Protein AF-A0A7J7R3K6-F1 (afdb_monomer)

Organism: Myotis myotis (NCBI:txid51298)

Secondary structure (DSSP, 8-state):
------EE---GGGHHHHHTS-GGGGGSHHHHHHHHHHHHHTT-EE-TT--------------------------------------PPPP--HHHHHHHHHHSSPPPPHHHHHHHHHHHHHHHHHHHHHHHHTSHHHHHHHHHHHHHHHHHHHHHHHHHHHHHHTTS--------------PPPTTHHHHHHHHHHHHHHHHHHHHHHHHHHHHSTTHHHHHHHHHHHHHHHHTSPTTTT--GGGS-HHHHHHHHHHHHHHHHHHTT-TTS-SS---S-PPPHHHHHHHHHHHHHHHHHH--HHHHHHHHHHHHHHHHHHT--BTTB---TTSEE--HHHHHHHHH---SS-------------S---HHHHHHHH----S-TTPPEEHHHHHHHHHHHHHHHHGGGSPP----SS--TTPPPP-EE-SS---TTTTT--S-EE-HHHHTT-EEEEEE-SSEEEEEETTS-EEEEETT-SS--PEE-GGGTTS-EEEEE--TT-SEEEEEETTS-EEEEE--GGGTT-SSS---EEEEEE-GGG----GGG-EEEEEE-SSEEEEEETT--EEEEE--GGGTT-SSS---EEEEEE-GGGTTS-EEEEEE-SSS-EEEEEETTS-EEEEE--GGGTTSSSSS--EEEEEE-GGGTTS-EEEEEEETTEEEEEETTS-EEEEE--GGGTT-SSS---EEEEEE-GGGTTS---SS---SPPP-

Mean predicted aligned error: 21.81 Å

Structure (mmCIF, N/CA/C/O backbone):
data_AF-A0A7J7R3K6-F1
#
_entry.id   AF-A0A7J7R3K6-F1
#
loop_
_atom_site.group_PDB
_atom_site.id
_atom_site.type_symbol
_atom_site.label_atom_id
_atom_site.label_alt_id
_atom_site.label_comp_id
_atom_site.label_asym_id
_atom_site.label_entity_id
_atom_site.label_seq_id
_atom_site.pdbx_PDB_ins_code
_atom_site.Cartn_x
_atom_site.Cartn_y
_atom_site.Cartn_z
_atom_site.occupancy
_atom_site.B_iso_or_equiv
_atom_site.auth_seq_id
_atom_site.auth_comp_id
_atom_site.auth_asym_id
_atom_site.auth_atom_id
_atom_site.pdbx_PDB_model_num
ATOM 1 N N . MET A 1 1 ? -1.647 29.837 -35.693 1.00 25.77 1 MET A N 1
ATOM 2 C CA . MET A 1 1 ? -0.460 29.014 -35.988 1.00 25.77 1 MET A CA 1
ATOM 3 C C . MET A 1 1 ? -0.602 27.717 -35.209 1.00 25.77 1 MET A C 1
ATOM 5 O O . MET A 1 1 ? -0.622 27.795 -33.982 1.00 25.77 1 MET A O 1
ATOM 9 N N . PRO A 1 2 ? -0.840 26.570 -35.866 1.00 34.66 2 PRO A N 1
ATOM 10 C CA . PRO A 1 2 ? -0.888 25.286 -35.175 1.00 34.66 2 PRO A CA 1
ATOM 11 C C . PRO A 1 2 ? 0.468 25.042 -34.501 1.00 34.66 2 PRO A C 1
ATOM 13 O O . PRO A 1 2 ? 1.514 25.345 -35.068 1.00 34.66 2 PRO A O 1
ATOM 16 N N . SER A 1 3 ? 0.455 24.587 -33.248 1.00 42.62 3 SER A N 1
ATOM 17 C CA . SER A 1 3 ? 1.677 24.307 -32.496 1.00 42.62 3 SER A CA 1
ATOM 18 C C . SER A 1 3 ? 2.341 23.061 -33.076 1.00 42.62 3 SER A C 1
ATOM 20 O O . SER A 1 3 ? 1.982 21.943 -32.700 1.00 42.62 3 SER A O 1
ATOM 22 N N . GLU A 1 4 ? 3.273 23.237 -34.005 1.00 54.09 4 GLU A N 1
ATOM 23 C CA . GLU A 1 4 ? 4.045 22.122 -34.541 1.00 54.09 4 GLU A CA 1
ATOM 24 C C . GLU A 1 4 ? 4.759 21.390 -33.398 1.00 54.09 4 GLU A C 1
ATOM 26 O O . GLU A 1 4 ? 5.421 21.979 -32.534 1.00 54.09 4 GLU A O 1
ATOM 31 N N . SER A 1 5 ? 4.556 20.077 -33.341 1.00 63.03 5 SER A N 1
ATOM 32 C CA . SER A 1 5 ? 5.165 19.215 -32.340 1.00 63.03 5 SER A CA 1
ATOM 33 C C . SER A 1 5 ? 6.645 19.038 -32.659 1.00 63.03 5 SER A C 1
ATOM 35 O O . SER A 1 5 ? 6.984 18.253 -33.532 1.00 63.03 5 SER A O 1
ATOM 37 N N . PHE A 1 6 ? 7.529 19.733 -31.952 1.00 77.50 6 PHE A N 1
ATOM 38 C CA . PHE A 1 6 ? 8.972 19.537 -32.098 1.00 77.50 6 PHE A CA 1
ATOM 39 C C . PHE A 1 6 ? 9.504 18.372 -31.244 1.00 77.50 6 PHE A C 1
ATOM 41 O O . PHE A 1 6 ? 8.927 18.039 -30.201 1.00 77.50 6 PHE A O 1
ATOM 48 N N . CYS A 1 7 ? 10.645 17.808 -31.647 1.00 77.81 7 CYS A N 1
ATOM 49 C CA . CYS A 1 7 ? 11.384 16.765 -30.930 1.00 77.81 7 CYS A CA 1
ATOM 50 C C . CYS A 1 7 ? 12.826 17.198 -30.619 1.00 77.81 7 CYS A C 1
ATOM 52 O O . CYS A 1 7 ? 13.454 17.899 -31.411 1.00 77.81 7 CYS A O 1
ATOM 54 N N . LEU A 1 8 ? 13.352 16.752 -29.472 1.00 87.62 8 LEU A N 1
ATOM 55 C CA . LEU A 1 8 ? 14.733 16.995 -29.046 1.00 87.62 8 LEU A CA 1
ATOM 56 C C . LEU A 1 8 ? 15.676 15.914 -29.600 1.00 87.62 8 LEU A C 1
ATOM 58 O O . LEU A 1 8 ? 15.546 14.740 -29.261 1.00 87.62 8 LEU A O 1
ATOM 62 N N . ALA A 1 9 ? 16.671 16.317 -30.385 1.00 87.44 9 ALA A N 1
ATOM 63 C CA . ALA A 1 9 ? 17.737 15.467 -30.910 1.00 87.44 9 ALA A CA 1
ATOM 64 C C . ALA A 1 9 ? 19.090 15.851 -30.285 1.00 87.44 9 ALA A C 1
ATOM 66 O O . ALA A 1 9 ? 19.889 16.576 -30.872 1.00 87.44 9 ALA A O 1
ATOM 67 N N . ALA A 1 10 ? 19.351 15.377 -29.062 1.00 87.62 10 ALA A N 1
ATOM 68 C CA . ALA A 1 10 ? 20.536 15.762 -28.288 1.00 87.62 10 ALA A CA 1
ATOM 69 C C . ALA A 1 10 ? 21.852 15.190 -28.859 1.00 87.62 10 ALA A C 1
ATOM 71 O O . ALA A 1 10 ? 22.144 13.991 -28.733 1.00 87.62 10 ALA A O 1
ATOM 72 N N . GLN A 1 11 ? 22.707 16.061 -29.396 1.00 88.00 11 GLN A N 1
ATOM 73 C CA . GLN A 1 11 ? 23.965 15.705 -30.053 1.00 88.00 11 GLN A CA 1
ATOM 74 C C . GLN A 1 11 ? 25.128 15.652 -29.053 1.00 88.00 11 GLN A C 1
ATOM 76 O O . GLN A 1 11 ? 25.460 16.644 -28.404 1.00 88.00 11 GLN A O 1
ATOM 81 N N . ALA A 1 12 ? 25.823 14.513 -28.973 1.00 85.62 12 ALA A N 1
ATOM 82 C CA . ALA A 1 12 ? 26.897 14.309 -27.991 1.00 85.62 12 ALA A CA 1
ATOM 83 C C . ALA A 1 12 ? 28.061 15.318 -28.111 1.00 85.62 12 ALA A C 1
ATOM 85 O O . ALA A 1 12 ? 28.672 15.693 -27.111 1.00 85.62 12 ALA A O 1
ATOM 86 N N . ARG A 1 13 ? 28.337 15.828 -29.323 1.00 87.94 13 ARG A N 1
ATOM 87 C CA . ARG A 1 13 ? 29.387 16.838 -29.568 1.00 87.94 13 ARG A CA 1
ATOM 88 C C . ARG A 1 13 ? 29.152 18.160 -28.819 1.00 87.94 13 ARG A C 1
ATOM 90 O O . ARG A 1 13 ? 30.105 18.887 -28.559 1.00 87.94 13 ARG A O 1
ATOM 97 N N . LEU A 1 14 ? 27.900 18.460 -28.462 1.00 89.94 14 LEU A N 1
ATOM 98 C CA . LEU A 1 14 ? 27.497 19.699 -27.791 1.00 89.94 14 LEU A CA 1
ATOM 99 C C . LEU A 1 14 ? 27.363 19.540 -26.270 1.00 89.94 14 LEU A C 1
ATOM 101 O O . LEU A 1 14 ? 27.122 20.521 -25.574 1.00 89.94 14 LEU A O 1
ATOM 105 N N . ASP A 1 15 ? 27.574 18.344 -25.715 1.00 88.88 15 ASP A N 1
ATOM 106 C CA . ASP A 1 15 ? 27.376 18.093 -24.279 1.00 88.88 15 ASP A CA 1
ATOM 107 C C . ASP A 1 15 ? 28.288 18.968 -23.401 1.00 88.88 15 ASP A C 1
ATOM 109 O O . ASP A 1 15 ? 27.864 19.492 -22.373 1.00 88.88 15 ASP A O 1
ATOM 113 N N . SER A 1 16 ? 29.523 19.224 -23.845 1.00 87.62 16 SER A N 1
ATOM 114 C CA . SER A 1 16 ? 30.448 20.119 -23.134 1.00 87.62 16 SER A CA 1
ATOM 115 C C . SER A 1 16 ? 30.031 21.597 -23.167 1.00 87.62 16 SER A C 1
ATOM 117 O O . SER A 1 16 ? 30.351 22.334 -22.234 1.00 87.62 16 SER A O 1
ATOM 119 N N . LYS A 1 17 ? 29.311 22.029 -24.214 1.00 91.19 17 LYS A N 1
ATOM 120 C CA . LYS A 1 17 ? 28.720 23.374 -24.327 1.00 91.19 17 LYS A CA 1
ATOM 121 C C . LYS A 1 17 ? 27.589 23.513 -23.307 1.00 91.19 17 LYS A C 1
ATOM 123 O O . LYS A 1 17 ? 27.595 24.448 -22.510 1.00 91.19 17 LYS A O 1
ATOM 128 N N . TRP A 1 18 ? 26.693 22.527 -23.256 1.00 91.38 18 TRP A N 1
ATOM 129 C CA . TRP A 1 18 ? 25.557 22.501 -22.331 1.00 91.38 18 TRP A CA 1
ATOM 130 C C . TRP A 1 18 ? 25.970 22.428 -20.860 1.00 91.38 18 TRP A C 1
ATOM 132 O O . TRP A 1 18 ? 25.414 23.149 -20.041 1.00 91.38 18 TRP A O 1
ATOM 142 N N . LEU A 1 19 ? 27.000 21.652 -20.512 1.00 88.44 19 LEU A N 1
ATOM 143 C CA . LEU A 1 19 ? 27.486 21.567 -19.126 1.00 88.44 19 LEU A CA 1
ATOM 144 C C . LEU A 1 19 ? 28.148 22.852 -18.611 1.00 88.44 19 LEU A C 1
ATOM 146 O O . LEU A 1 19 ? 28.207 23.063 -17.404 1.00 88.44 19 LEU A O 1
ATOM 150 N N . LYS A 1 20 ? 28.634 23.709 -19.515 1.00 90.06 20 LYS A N 1
ATOM 151 C CA . LYS A 1 20 ? 29.186 25.037 -19.191 1.00 90.06 20 LYS A CA 1
ATOM 152 C C . LYS A 1 20 ? 28.138 26.148 -19.238 1.00 90.06 20 LYS A C 1
ATOM 154 O O . LYS A 1 20 ? 28.450 27.288 -18.909 1.00 90.06 20 LYS A O 1
ATOM 159 N N . THR A 1 21 ? 26.933 25.832 -19.696 1.00 88.75 21 THR A N 1
ATOM 160 C CA . THR A 1 21 ? 25.850 26.798 -19.836 1.00 88.75 21 THR A CA 1
ATOM 161 C C . THR A 1 21 ? 25.219 27.052 -18.472 1.00 88.75 21 THR A C 1
ATOM 163 O O . THR A 1 21 ? 24.919 26.110 -17.739 1.00 88.75 21 THR A O 1
ATOM 166 N N . ASP A 1 22 ? 25.001 28.322 -18.130 1.00 88.75 22 ASP A N 1
ATOM 167 C CA . ASP A 1 22 ? 24.264 28.677 -16.920 1.00 88.75 22 ASP A CA 1
ATOM 168 C C . ASP A 1 22 ? 22.771 28.384 -17.108 1.00 88.75 22 ASP A C 1
ATOM 170 O O . ASP A 1 22 ? 22.047 29.098 -17.806 1.00 88.75 22 ASP A O 1
ATOM 174 N N . ILE A 1 23 ? 22.304 27.310 -16.473 1.00 89.50 23 ILE A N 1
ATOM 175 C CA . ILE A 1 23 ? 20.921 26.854 -16.594 1.00 89.50 23 ILE A CA 1
ATOM 176 C C . ILE A 1 23 ? 19.918 27.756 -15.872 1.00 89.50 23 ILE A C 1
ATOM 178 O O . ILE A 1 23 ? 18.722 27.688 -16.158 1.00 89.50 23 ILE A O 1
ATOM 182 N N . GLN A 1 24 ? 20.380 28.644 -14.983 1.00 88.25 24 GLN A N 1
ATOM 183 C CA . GLN A 1 24 ? 19.507 29.624 -14.333 1.00 88.25 24 GLN A CA 1
ATOM 184 C C . GLN A 1 24 ? 18.890 30.594 -15.350 1.00 88.25 24 GLN A C 1
ATOM 186 O O . GLN A 1 24 ? 17.776 31.083 -15.147 1.00 88.25 24 GLN A O 1
ATOM 191 N N . LEU A 1 25 ? 19.545 30.787 -16.502 1.00 88.44 25 LEU A N 1
ATOM 192 C CA . LEU A 1 25 ? 19.019 31.575 -17.616 1.00 88.44 25 LEU A CA 1
ATOM 193 C C . LEU A 1 25 ? 17.702 31.014 -18.177 1.00 88.44 25 LEU A C 1
ATOM 195 O O . LEU A 1 25 ? 16.892 31.785 -18.680 1.00 88.44 25 LEU A O 1
ATOM 199 N N . ALA A 1 26 ? 17.410 29.716 -18.029 1.00 88.38 26 ALA A N 1
ATOM 200 C CA . ALA A 1 26 ? 16.132 29.146 -18.471 1.00 88.38 26 ALA A CA 1
ATOM 201 C C . ALA A 1 26 ? 14.920 29.724 -17.706 1.00 88.38 26 ALA A C 1
ATOM 203 O O . ALA A 1 26 ? 13.785 29.702 -18.195 1.00 88.38 26 ALA A O 1
ATOM 204 N N . PHE A 1 27 ? 15.134 30.265 -16.503 1.00 88.62 27 PHE A N 1
ATOM 205 C CA . PHE A 1 27 ? 14.069 30.825 -15.670 1.00 88.62 27 PHE A CA 1
ATOM 206 C C . PHE A 1 27 ? 13.813 32.314 -15.930 1.00 88.62 27 PHE A C 1
ATOM 208 O O . PHE A 1 27 ? 12.756 32.817 -15.540 1.00 88.62 27 PHE A O 1
ATOM 215 N N . THR A 1 28 ? 14.697 33.000 -16.660 1.00 90.06 28 THR A N 1
ATOM 216 C CA . THR A 1 28 ? 14.488 34.385 -17.105 1.00 90.06 28 THR A CA 1
ATOM 217 C C . THR A 1 28 ? 13.857 34.419 -18.500 1.00 90.06 28 THR A C 1
ATOM 219 O O . THR A 1 28 ? 13.954 33.462 -19.265 1.00 90.06 28 THR A O 1
ATOM 222 N N . GLY A 1 29 ? 13.140 35.500 -18.829 1.00 79.00 29 GLY A N 1
ATOM 223 C CA . GLY A 1 29 ? 12.487 35.640 -20.138 1.00 79.00 29 GLY A CA 1
ATOM 224 C C . GLY A 1 29 ? 13.493 35.671 -21.291 1.00 79.00 29 GLY A C 1
ATOM 225 O O . GLY A 1 29 ? 13.379 34.883 -22.226 1.00 79.00 29 GLY A O 1
ATOM 226 N N . ASP A 1 30 ? 14.508 36.529 -21.181 1.00 84.38 30 ASP A N 1
ATOM 227 C CA . ASP A 1 30 ? 15.527 36.715 -22.222 1.00 84.38 30 ASP A CA 1
ATOM 228 C C . ASP A 1 30 ? 16.500 35.532 -22.301 1.00 84.38 30 ASP A C 1
ATOM 230 O O . ASP A 1 30 ? 16.892 35.113 -23.392 1.00 84.38 30 ASP A O 1
ATOM 234 N N . GLY A 1 31 ? 16.838 34.938 -21.151 1.00 86.88 31 GLY A N 1
ATOM 235 C CA . GLY A 1 31 ? 17.700 33.761 -21.084 1.00 86.88 31 GLY A CA 1
ATOM 236 C C . GLY A 1 31 ? 17.049 32.519 -21.695 1.00 86.88 31 GLY A C 1
ATOM 237 O O . GLY A 1 31 ? 17.704 31.796 -22.444 1.00 86.88 31 GLY A O 1
ATOM 238 N N . LEU A 1 32 ? 15.745 32.311 -21.471 1.00 88.81 32 LEU A N 1
ATOM 239 C CA . LEU A 1 32 ? 14.984 31.224 -22.091 1.00 88.81 32 LEU A CA 1
ATOM 240 C C . LEU A 1 32 ? 15.000 31.327 -23.621 1.00 88.81 32 LEU A C 1
ATOM 242 O O . LEU A 1 32 ? 15.278 30.339 -24.299 1.00 88.81 32 LEU A O 1
ATOM 246 N N . CYS A 1 33 ? 14.740 32.520 -24.161 1.00 87.25 33 CYS A N 1
ATOM 247 C CA . CYS A 1 33 ? 14.778 32.768 -25.601 1.00 87.25 33 CYS A CA 1
ATOM 248 C C . CYS A 1 33 ? 16.182 32.542 -26.182 1.00 87.25 33 CYS A C 1
ATOM 250 O O . CYS A 1 33 ? 16.313 31.929 -27.240 1.00 87.25 33 CYS A O 1
ATOM 252 N N . GLY A 1 34 ? 17.231 32.994 -25.486 1.00 89.12 34 GLY A N 1
ATOM 253 C CA . GLY A 1 34 ? 18.619 32.791 -25.904 1.00 89.12 34 GLY A CA 1
ATOM 254 C C . GLY A 1 34 ? 19.001 31.312 -25.989 1.00 89.12 34 GLY A C 1
ATOM 255 O O . GLY A 1 34 ? 19.493 30.861 -27.021 1.00 89.12 34 GLY A O 1
ATOM 256 N N . LEU A 1 35 ? 18.708 30.540 -24.940 1.00 91.75 35 LEU A N 1
ATOM 257 C CA . LEU A 1 35 ? 18.985 29.101 -24.894 1.00 91.75 35 LEU A CA 1
ATOM 258 C C . LEU A 1 35 ? 18.176 28.318 -25.932 1.00 91.75 35 LEU A C 1
ATOM 260 O O . LEU A 1 35 ? 18.709 27.421 -26.582 1.00 91.75 35 LEU A O 1
ATOM 264 N N . TRP A 1 36 ? 16.906 28.679 -26.117 1.00 91.31 36 TRP A N 1
ATOM 265 C CA . TRP A 1 36 ? 16.044 28.057 -27.118 1.00 91.31 36 TRP A CA 1
ATOM 266 C C . TRP A 1 36 ? 16.557 28.295 -28.543 1.00 91.31 36 TRP A C 1
ATOM 268 O O . TRP A 1 36 ? 16.657 27.360 -29.334 1.00 91.31 36 TRP A O 1
ATOM 278 N N . ASN A 1 37 ? 16.946 29.531 -28.863 1.00 90.00 37 ASN A N 1
ATOM 279 C CA . ASN A 1 37 ? 17.492 29.873 -30.175 1.00 90.00 37 ASN A CA 1
ATOM 280 C C . ASN A 1 37 ? 18.828 29.173 -30.449 1.00 90.00 37 ASN A C 1
ATOM 282 O O . ASN A 1 37 ? 19.075 28.760 -31.580 1.00 90.00 37 ASN A O 1
ATOM 286 N N . GLU A 1 38 ? 19.669 28.991 -29.428 1.00 89.06 38 GLU A N 1
ATOM 287 C CA . GLU A 1 38 ? 20.899 28.204 -29.547 1.00 89.06 38 GLU A CA 1
ATOM 288 C C . GLU A 1 38 ? 20.603 26.723 -29.831 1.00 89.06 38 GLU A C 1
ATOM 290 O O . GLU A 1 38 ? 21.230 26.158 -30.721 1.00 89.06 38 GLU A O 1
ATOM 295 N N . MET A 1 39 ? 19.599 26.115 -29.181 1.00 89.38 39 MET A N 1
ATOM 296 C CA . MET A 1 39 ? 19.169 24.738 -29.492 1.00 89.38 39 MET A CA 1
ATOM 297 C C . MET A 1 39 ? 18.677 24.583 -30.933 1.00 89.38 39 MET A C 1
ATOM 299 O O . MET A 1 39 ? 18.981 23.588 -31.593 1.00 89.38 39 MET A O 1
ATOM 303 N N . VAL A 1 40 ? 17.917 25.564 -31.426 1.00 86.94 40 VAL A N 1
ATOM 304 C CA . VAL A 1 40 ? 17.438 25.585 -32.815 1.00 86.94 40 VAL A CA 1
ATOM 305 C C . VAL A 1 40 ? 18.616 25.739 -33.782 1.00 86.94 40 VAL A C 1
ATOM 307 O O . VAL A 1 40 ? 18.722 24.982 -34.742 1.00 86.94 40 VAL A O 1
ATOM 310 N N . LYS A 1 41 ? 19.544 26.662 -33.504 1.00 87.75 41 LYS A N 1
ATOM 311 C CA . LYS A 1 41 ? 20.749 26.903 -34.315 1.00 87.75 41 LYS A CA 1
ATOM 312 C C . LYS A 1 41 ? 21.689 25.698 -34.358 1.00 87.75 41 LYS A C 1
ATOM 314 O O . LYS A 1 41 ? 22.307 25.433 -35.385 1.00 87.75 41 LYS A O 1
ATOM 319 N N . ASP A 1 42 ? 21.782 24.965 -33.256 1.00 88.44 42 ASP A N 1
ATOM 320 C CA . ASP A 1 42 ? 22.586 23.751 -33.131 1.00 88.44 42 ASP A CA 1
ATOM 321 C C . ASP A 1 42 ? 21.941 22.526 -33.822 1.00 88.44 42 ASP A C 1
ATOM 323 O O . ASP A 1 42 ? 22.572 21.467 -33.933 1.00 88.44 42 ASP A O 1
ATOM 327 N N . GLY A 1 43 ? 20.700 22.665 -34.309 1.00 86.25 43 GLY A N 1
ATOM 328 C CA . GLY A 1 43 ? 19.937 21.593 -34.947 1.00 86.25 43 GLY A CA 1
ATOM 329 C C . GLY A 1 43 ? 19.488 20.510 -33.963 1.00 86.25 43 GLY A C 1
ATOM 330 O O . GLY A 1 43 ? 19.347 19.352 -34.348 1.00 86.25 43 GLY A O 1
ATOM 331 N N . GLU A 1 44 ? 19.322 20.850 -32.681 1.00 87.88 44 GLU A N 1
ATOM 332 C CA . GLU A 1 44 ? 18.848 19.915 -31.650 1.00 87.88 44 GLU A CA 1
ATOM 333 C C . GLU A 1 44 ? 17.316 19.937 -31.498 1.00 87.88 44 GLU A C 1
ATOM 335 O O . GLU A 1 44 ? 16.768 19.088 -30.801 1.00 87.88 44 GLU A O 1
ATOM 340 N N . ILE A 1 45 ? 16.615 20.859 -32.169 1.00 89.19 45 ILE A N 1
ATOM 341 C CA . ILE A 1 45 ? 15.148 20.904 -32.259 1.00 89.19 45 ILE A CA 1
ATOM 342 C C . ILE A 1 45 ? 14.722 20.541 -33.685 1.00 89.19 45 ILE A C 1
ATOM 344 O O . ILE A 1 45 ? 15.051 21.257 -34.628 1.00 89.19 45 ILE A O 1
ATOM 348 N N . LEU A 1 46 ? 13.976 19.446 -33.833 1.00 79.75 46 LEU A N 1
ATOM 349 C CA . LEU A 1 46 ? 13.451 18.968 -35.114 1.00 79.75 46 LEU A CA 1
ATOM 350 C C . LEU A 1 46 ? 11.938 19.178 -35.183 1.00 79.75 46 LEU A C 1
ATOM 352 O O . LEU A 1 46 ? 11.231 18.806 -34.246 1.00 79.75 46 LEU A O 1
ATOM 356 N N . TYR A 1 47 ? 11.446 19.717 -36.298 1.00 78.06 47 TYR A N 1
ATOM 357 C CA . TYR A 1 47 ? 10.018 19.811 -36.602 1.00 78.06 47 TYR A CA 1
ATOM 358 C C . TYR A 1 47 ? 9.667 18.754 -37.665 1.00 78.06 47 TYR A C 1
ATOM 360 O O . TYR A 1 47 ? 10.344 18.688 -38.694 1.00 78.06 47 TYR A O 1
ATOM 368 N N . PRO A 1 48 ? 8.667 17.888 -37.432 1.00 51.28 48 PRO A N 1
ATOM 369 C CA . PRO A 1 48 ? 8.242 16.898 -38.411 1.00 51.28 48 PRO A CA 1
ATOM 370 C C . PRO A 1 48 ? 7.593 17.618 -39.601 1.00 51.28 48 PRO A C 1
ATOM 372 O O . PRO A 1 48 ? 6.484 18.125 -39.474 1.00 51.28 48 PRO A O 1
ATOM 375 N N . GLY A 1 49 ? 8.308 17.686 -40.731 1.00 51.69 49 GLY A N 1
ATOM 376 C CA . GLY A 1 49 ? 7.818 18.279 -41.984 1.00 51.69 49 GLY A CA 1
ATOM 377 C C . GLY A 1 49 ? 8.839 19.066 -42.817 1.00 51.69 49 GLY A C 1
ATOM 378 O O . GLY A 1 49 ? 8.542 19.386 -43.961 1.00 51.69 49 GLY A O 1
ATOM 379 N N . ALA A 1 50 ? 10.039 19.365 -42.306 1.00 40.84 50 ALA A N 1
ATOM 380 C CA . ALA A 1 50 ? 11.045 20.111 -43.072 1.00 40.84 50 ALA A CA 1
ATOM 381 C C . ALA A 1 50 ? 12.035 19.173 -43.788 1.00 40.84 50 ALA A C 1
ATOM 383 O O . ALA A 1 50 ? 12.929 18.601 -43.159 1.00 40.84 50 ALA A O 1
ATOM 384 N N . GLU A 1 51 ? 11.888 19.028 -45.107 1.00 34.16 51 GLU A N 1
ATOM 385 C CA . GLU A 1 51 ? 12.939 18.483 -45.970 1.00 34.16 51 GLU A CA 1
ATOM 386 C C . GLU A 1 51 ? 14.177 19.397 -45.950 1.00 34.16 51 GLU A C 1
ATOM 388 O O . GLU A 1 51 ? 14.091 20.625 -45.959 1.00 34.16 51 GLU A O 1
ATOM 393 N N . VAL A 1 52 ? 15.355 18.779 -45.885 1.00 32.88 52 VAL A N 1
ATOM 394 C CA . VAL A 1 52 ? 16.655 19.450 -45.806 1.00 32.88 52 VAL A CA 1
ATOM 395 C C . VAL A 1 52 ? 17.091 19.896 -47.202 1.00 32.88 52 VAL A C 1
ATOM 397 O O . VAL A 1 52 ? 17.489 19.064 -48.013 1.00 32.88 52 VAL A O 1
ATOM 400 N N . THR A 1 53 ? 17.136 21.203 -47.462 1.00 27.34 53 THR A N 1
ATOM 401 C CA . THR A 1 53 ? 17.935 21.771 -48.562 1.00 27.34 53 THR A CA 1
ATOM 402 C C . THR A 1 53 ? 19.190 22.444 -48.014 1.00 27.34 53 THR A C 1
ATOM 404 O O . THR A 1 53 ? 19.132 23.476 -47.346 1.00 27.34 53 THR A O 1
ATOM 407 N N . GLN A 1 54 ? 20.345 21.842 -48.302 1.00 33.88 54 GLN A N 1
ATOM 408 C CA . GLN A 1 54 ? 21.661 22.460 -48.156 1.00 33.88 54 GLN A CA 1
ATOM 409 C C . GLN A 1 54 ? 21.896 23.466 -49.290 1.00 33.88 54 GLN A C 1
ATOM 411 O O . GLN A 1 54 ? 21.913 23.047 -50.440 1.00 33.88 54 GLN A O 1
ATOM 416 N N . SER A 1 55 ? 22.170 24.737 -48.968 1.00 27.47 55 SER A N 1
ATOM 417 C CA . SER A 1 55 ? 23.275 25.531 -49.551 1.00 27.47 55 SER A CA 1
ATOM 418 C C . SER A 1 55 ? 23.212 27.010 -49.131 1.00 27.47 55 SER A C 1
ATOM 420 O O . SER A 1 55 ? 22.234 27.684 -49.422 1.00 27.47 55 SER A O 1
ATOM 422 N N . GLY A 1 56 ? 24.293 27.491 -48.503 1.00 27.98 56 GLY A N 1
ATOM 423 C CA . GLY A 1 56 ? 25.003 28.731 -48.867 1.00 27.98 56 GLY A CA 1
ATOM 424 C C . GLY A 1 56 ? 24.341 30.115 -48.736 1.00 27.98 56 GLY A C 1
ATOM 425 O O . GLY A 1 56 ? 23.491 30.476 -49.531 1.00 27.98 56 GLY A O 1
ATOM 426 N N . GLU A 1 57 ? 24.941 30.922 -47.849 1.00 24.81 57 GLU A N 1
ATOM 427 C CA . GLU A 1 57 ? 25.112 32.393 -47.905 1.00 24.81 57 GLU A CA 1
ATOM 428 C C . GLU A 1 57 ? 23.978 33.348 -47.441 1.00 24.81 57 GLU A C 1
ATOM 430 O O . GLU A 1 57 ? 22.920 33.499 -48.039 1.00 24.81 57 GLU A O 1
ATOM 435 N N . LEU A 1 58 ? 24.291 34.074 -46.354 1.00 26.48 58 LEU A N 1
ATOM 436 C CA . LEU A 1 58 ? 23.763 35.393 -45.933 1.00 26.48 58 LEU A CA 1
ATOM 437 C C . LEU A 1 58 ? 24.297 36.497 -46.882 1.00 26.48 58 LEU A C 1
ATOM 439 O O . LEU A 1 58 ? 25.369 36.251 -47.439 1.00 26.48 58 LEU A O 1
ATOM 443 N N . PRO A 1 59 ? 23.727 37.735 -46.999 1.00 32.06 59 PRO A N 1
ATOM 444 C CA . PRO A 1 59 ? 23.305 38.631 -45.890 1.00 32.06 59 PRO A CA 1
ATOM 445 C C . PRO A 1 59 ? 22.167 39.645 -46.275 1.00 32.06 59 PRO A C 1
ATOM 447 O O . PRO A 1 59 ? 21.427 39.387 -47.215 1.00 32.06 59 PRO A O 1
ATOM 450 N N . PRO A 1 60 ? 22.023 40.838 -45.644 1.00 33.88 60 PRO A N 1
ATOM 451 C CA . PRO A 1 60 ? 21.561 41.109 -44.283 1.00 33.88 60 PRO A CA 1
ATOM 452 C C . PRO A 1 60 ? 20.253 41.945 -44.228 1.00 33.88 60 PRO A C 1
ATOM 454 O O . PRO A 1 60 ? 19.776 42.508 -45.210 1.00 33.88 60 PRO A O 1
ATOM 457 N N . ARG A 1 61 ? 19.712 42.057 -43.009 1.00 32.84 61 ARG A N 1
ATOM 458 C CA . ARG A 1 61 ? 18.552 42.872 -42.602 1.00 32.84 61 ARG A CA 1
ATOM 459 C C . ARG A 1 61 ? 18.678 44.363 -42.960 1.00 32.84 61 ARG A C 1
ATOM 461 O O . ARG A 1 61 ? 19.759 44.936 -42.825 1.00 32.84 61 ARG A O 1
ATOM 468 N N . LYS A 1 62 ? 17.536 45.004 -43.241 1.00 25.56 62 LYS A N 1
ATOM 469 C CA . LYS A 1 62 ? 17.293 46.424 -42.947 1.00 25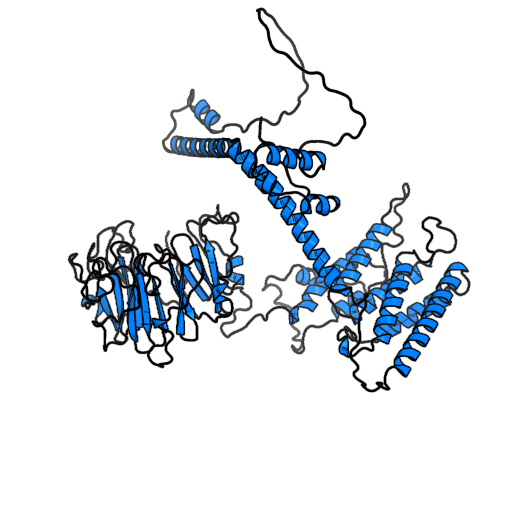.56 62 LYS A CA 1
ATOM 470 C C . LYS A 1 62 ? 15.912 46.627 -42.323 1.00 25.56 62 LYS A C 1
ATOM 472 O O . LYS A 1 62 ? 14.950 45.968 -42.705 1.00 25.56 62 LYS A O 1
ATOM 477 N N . ASP A 1 63 ? 15.934 47.507 -41.335 1.00 24.42 63 ASP A N 1
ATOM 478 C CA . ASP A 1 63 ? 14.908 47.897 -40.378 1.00 24.42 63 ASP A CA 1
ATOM 479 C C . ASP A 1 63 ? 13.705 48.661 -40.954 1.00 24.42 63 ASP A C 1
ATOM 481 O O . ASP A 1 63 ? 13.779 49.270 -42.020 1.00 24.42 63 ASP A O 1
ATOM 485 N N . ASP A 1 64 ? 12.676 48.676 -40.101 1.00 25.30 64 ASP A N 1
ATOM 486 C CA . ASP A 1 64 ? 11.691 49.730 -39.838 1.00 25.30 64 ASP A CA 1
ATOM 487 C C . ASP A 1 64 ? 10.574 50.051 -40.842 1.00 25.30 64 ASP A C 1
ATOM 489 O O . ASP A 1 64 ? 10.785 50.484 -41.970 1.00 25.30 64 ASP A O 1
ATOM 493 N N . GLY A 1 65 ? 9.350 50.043 -40.293 1.00 24.11 65 GLY A N 1
ATOM 494 C CA . GLY A 1 65 ? 8.544 51.265 -40.334 1.00 24.11 65 GLY A CA 1
ATOM 495 C C . GLY A 1 65 ? 7.227 51.218 -41.107 1.00 24.11 65 GLY A C 1
ATOM 496 O O . GLY A 1 65 ? 7.158 51.699 -42.226 1.00 24.11 65 GLY A O 1
ATOM 497 N N . VAL A 1 66 ? 6.186 50.706 -40.443 1.00 25.81 66 VAL A N 1
ATOM 498 C CA . VAL A 1 66 ? 4.909 51.401 -40.153 1.00 25.81 66 VAL A CA 1
ATOM 499 C C . VAL A 1 66 ? 4.152 52.104 -41.304 1.00 25.81 66 VAL A C 1
ATOM 501 O O . VAL A 1 66 ? 4.582 53.119 -41.834 1.00 25.81 66 VAL A O 1
ATOM 504 N N . ASP A 1 67 ? 2.932 51.588 -41.515 1.00 24.98 67 ASP A N 1
ATOM 505 C CA . ASP A 1 67 ? 1.660 52.219 -41.917 1.00 24.98 67 ASP A CA 1
ATOM 506 C C . ASP A 1 67 ? 1.592 53.157 -43.135 1.00 24.98 67 ASP A C 1
ATOM 508 O O . ASP A 1 67 ? 2.172 54.234 -43.153 1.00 24.98 67 ASP A O 1
ATOM 512 N N . THR A 1 68 ? 0.666 52.884 -44.068 1.00 23.52 68 THR A N 1
ATOM 513 C CA . THR A 1 68 ? -0.683 53.507 -44.068 1.00 23.52 68 THR A CA 1
ATOM 514 C C . THR A 1 68 ? -1.527 53.178 -45.320 1.00 23.52 68 THR A C 1
ATOM 516 O O . THR A 1 68 ? -1.077 53.264 -46.452 1.00 23.52 68 THR A O 1
ATOM 519 N N . GLN A 1 69 ? -2.809 52.896 -45.052 1.00 25.41 69 GLN A N 1
ATOM 520 C CA . GLN A 1 69 ? -4.024 53.368 -45.746 1.00 25.41 69 GLN A CA 1
ATOM 521 C C . GLN A 1 69 ? -4.411 52.953 -47.192 1.00 25.41 69 GLN A C 1
ATOM 523 O O . GLN A 1 69 ? -3.946 53.493 -48.186 1.00 25.41 69 GLN A O 1
ATOM 528 N N . SER A 1 70 ? -5.565 52.264 -47.221 1.00 23.05 70 SER A N 1
ATOM 529 C CA . SER A 1 70 ? -6.826 52.657 -47.899 1.00 23.05 70 SER A CA 1
ATOM 530 C C . SER A 1 70 ? -7.161 52.162 -49.318 1.00 23.05 70 SER A C 1
ATOM 532 O O . SER A 1 70 ? -6.364 52.239 -50.240 1.00 23.05 70 SER A O 1
ATOM 534 N N . GLY A 1 71 ? -8.443 51.780 -49.469 1.00 23.59 71 GLY A N 1
ATOM 535 C CA . GLY A 1 71 ? -9.268 52.030 -50.666 1.00 23.59 71 GLY A CA 1
ATOM 536 C C . GLY A 1 71 ? -9.402 50.878 -51.674 1.00 23.59 71 GLY A C 1
ATOM 537 O O . GLY A 1 71 ? -8.577 50.727 -52.555 1.00 23.59 71 GLY A O 1
ATOM 538 N N . THR A 1 72 ? -10.403 49.998 -51.535 1.00 25.27 72 THR A N 1
ATOM 539 C CA . THR A 1 72 ? -11.689 49.958 -52.291 1.00 25.27 72 THR A CA 1
ATOM 540 C C . THR A 1 72 ? -11.704 49.428 -53.744 1.00 25.27 72 THR A C 1
ATOM 542 O O . THR A 1 72 ? -11.323 50.139 -54.663 1.00 25.27 72 THR A O 1
ATOM 545 N N . LYS A 1 73 ? -12.445 48.306 -53.893 1.00 26.53 73 LYS A N 1
ATOM 546 C CA . LYS A 1 73 ? -13.529 47.977 -54.867 1.00 26.53 73 LYS A CA 1
ATOM 547 C C . LYS A 1 73 ? -13.263 47.270 -56.227 1.00 26.53 73 LYS A C 1
ATOM 549 O O . LYS A 1 73 ? -12.570 47.805 -57.078 1.00 26.53 73 LYS A O 1
ATOM 554 N N . LYS A 1 74 ? -14.116 46.232 -56.425 1.00 25.97 74 LYS A N 1
ATOM 555 C CA . LYS A 1 74 ? -14.792 45.665 -57.636 1.00 25.97 74 LYS A CA 1
ATOM 556 C C . LYS A 1 74 ? -14.082 44.553 -58.440 1.00 25.97 74 LYS A C 1
ATOM 558 O O . LYS A 1 74 ? -12.947 44.744 -58.840 1.00 25.97 74 LYS A O 1
ATOM 563 N N . GLU A 1 75 ? -14.649 43.325 -58.446 1.00 25.55 75 GLU A N 1
ATOM 564 C CA . GLU A 1 75 ? -15.542 42.687 -59.481 1.00 25.55 75 GLU A CA 1
ATOM 565 C C . GLU A 1 75 ? -14.740 42.358 -60.772 1.00 25.55 75 GLU A C 1
ATOM 567 O O . GLU A 1 75 ? -14.075 43.251 -61.273 1.00 25.55 75 GLU A O 1
ATOM 572 N N . ASP A 1 76 ? -14.673 41.167 -61.394 1.00 26.62 76 ASP A N 1
ATOM 573 C CA . ASP A 1 76 ? -15.582 40.015 -61.535 1.00 26.62 76 ASP A CA 1
ATOM 574 C C . ASP A 1 76 ? -14.876 38.806 -62.246 1.00 26.62 76 ASP A C 1
ATOM 576 O O . ASP A 1 76 ? -13.959 39.013 -63.035 1.00 26.62 76 ASP A O 1
ATOM 580 N N . LEU A 1 77 ? -15.407 37.587 -62.013 1.00 26.84 77 LEU A N 1
ATOM 581 C CA . LEU A 1 77 ? -15.624 36.408 -62.909 1.00 26.84 77 LEU A CA 1
ATOM 582 C C . LEU A 1 77 ? -14.493 35.533 -63.548 1.00 26.84 77 LEU A C 1
ATOM 584 O O . LEU A 1 77 ? -13.782 35.984 -64.435 1.00 26.84 77 LEU A O 1
ATOM 588 N N . ASN A 1 78 ? -14.555 34.221 -63.196 1.00 26.00 78 ASN A N 1
ATOM 589 C CA . ASN A 1 78 ? -14.321 32.936 -63.930 1.00 26.00 78 ASN A CA 1
ATOM 590 C C . ASN A 1 78 ? -13.017 32.720 -64.746 1.00 26.00 78 ASN A C 1
ATOM 592 O O . ASN A 1 78 ? -12.546 33.615 -65.423 1.00 26.00 78 ASN A O 1
ATOM 596 N N . ASP A 1 79 ? -12.375 31.544 -64.828 1.00 29.48 79 ASP A N 1
ATOM 597 C CA . ASP A 1 79 ? -12.823 30.139 -64.860 1.00 29.48 79 ASP A CA 1
ATOM 598 C C . ASP A 1 79 ? -11.569 29.215 -64.686 1.00 29.48 79 ASP A C 1
ATOM 600 O O . ASP A 1 79 ? -10.503 29.621 -65.136 1.00 29.48 79 ASP A O 1
ATOM 604 N N . LYS A 1 80 ? -11.717 28.010 -64.087 1.00 29.80 80 LYS A N 1
ATOM 605 C CA . LYS A 1 80 ? -10.977 26.712 -64.279 1.00 29.80 80 LYS A CA 1
ATOM 606 C C . LYS A 1 80 ? -9.433 26.703 -64.493 1.00 29.80 80 LYS A C 1
ATOM 608 O O . LYS A 1 80 ? -8.899 27.437 -65.302 1.00 29.80 80 LYS A O 1
ATOM 613 N N . ASP A 1 81 ? -8.596 25.826 -63.926 1.00 29.34 81 ASP A N 1
ATOM 614 C CA . ASP A 1 81 ? -8.730 24.415 -63.533 1.00 29.34 81 ASP A CA 1
ATOM 615 C C . ASP A 1 81 ? -7.474 23.986 -62.707 1.00 29.34 81 ASP A C 1
ATOM 617 O O . ASP A 1 81 ? -6.356 24.355 -63.056 1.00 29.34 81 ASP A O 1
ATOM 621 N N . LYS A 1 82 ? -7.668 23.169 -61.657 1.00 33.12 82 LYS A N 1
ATOM 622 C CA . LYS A 1 82 ? -6.752 22.163 -61.049 1.00 33.12 82 LYS A CA 1
ATOM 623 C C . LYS A 1 82 ? -5.248 22.452 -60.831 1.00 33.12 82 LYS A C 1
ATOM 625 O O . LYS A 1 82 ? -4.434 22.305 -61.741 1.00 33.12 82 LYS A O 1
ATOM 630 N N . LYS A 1 83 ? -4.856 22.480 -59.549 1.00 29.67 83 LYS A N 1
ATOM 631 C CA . LYS A 1 83 ? -3.840 21.553 -59.008 1.00 29.67 83 LYS A CA 1
ATOM 632 C C . LYS A 1 83 ? -4.065 21.363 -57.504 1.00 29.67 83 LYS A C 1
ATOM 634 O O . LYS A 1 83 ? -4.008 22.329 -56.755 1.00 29.67 83 LYS A O 1
ATOM 639 N N . ASP A 1 84 ? -4.380 20.133 -57.110 1.00 31.88 84 ASP A N 1
ATOM 640 C CA . ASP A 1 84 ? -4.528 19.719 -55.716 1.00 31.88 84 ASP A CA 1
ATOM 641 C C . ASP A 1 84 ? -3.174 19.847 -54.997 1.00 31.88 84 ASP A C 1
ATOM 643 O O . ASP A 1 84 ? -2.246 19.087 -55.274 1.00 31.88 84 ASP A O 1
ATOM 647 N N . GLU A 1 85 ? -3.063 20.814 -54.087 1.00 29.89 85 GLU A N 1
ATOM 648 C CA . GLU A 1 85 ? -2.102 20.775 -52.986 1.00 29.89 85 GLU A CA 1
ATOM 649 C C . GLU A 1 85 ? -2.893 20.460 -51.716 1.00 29.89 85 GLU A C 1
ATOM 651 O O . GLU A 1 85 ? -3.747 21.227 -51.271 1.00 29.89 85 GLU A O 1
ATOM 656 N N . GLU A 1 86 ? -2.652 19.262 -51.188 1.00 32.16 86 GLU A N 1
ATOM 657 C CA . GLU A 1 86 ? -3.261 18.723 -49.978 1.00 32.16 86 GLU A CA 1
ATOM 658 C C . GLU A 1 86 ? -2.682 19.452 -48.753 1.00 32.16 86 GLU A C 1
ATOM 660 O O . GLU A 1 86 ? -1.787 18.973 -48.059 1.00 32.16 86 GLU A O 1
ATOM 665 N N . GLU A 1 87 ? -3.191 20.658 -48.495 1.00 30.42 87 GLU A N 1
ATOM 666 C CA . GLU A 1 87 ? -3.137 21.270 -47.171 1.00 30.42 87 GLU A CA 1
ATOM 667 C C . GLU A 1 87 ? -3.887 20.335 -46.209 1.00 30.42 87 GLU A C 1
ATOM 669 O O . GLU A 1 87 ? -5.086 20.092 -46.364 1.00 30.42 87 GLU A O 1
ATOM 674 N N . THR A 1 88 ? -3.177 19.763 -45.234 1.00 27.09 88 THR A N 1
ATOM 675 C CA . THR A 1 88 ? -3.784 18.922 -44.189 1.00 27.09 88 THR A CA 1
ATOM 676 C C . THR A 1 88 ? -5.008 19.626 -43.580 1.00 27.09 88 THR A C 1
ATOM 678 O O . THR A 1 88 ? -4.866 20.700 -42.988 1.00 27.09 88 THR A O 1
ATOM 681 N N . PRO A 1 89 ? -6.230 19.073 -43.709 1.00 32.88 89 PRO A N 1
ATOM 682 C CA . PRO A 1 89 ? -7.412 19.791 -43.271 1.00 32.88 89 PRO A CA 1
ATOM 683 C C . PRO A 1 89 ? -7.494 19.786 -41.743 1.00 32.88 89 PRO A C 1
ATOM 685 O O . PRO A 1 89 ? -7.173 18.800 -41.073 1.00 32.88 89 PRO A O 1
ATOM 688 N N . ALA A 1 90 ? -7.959 20.907 -41.187 1.00 42.12 90 ALA A N 1
ATOM 689 C CA . ALA A 1 90 ? -8.327 21.032 -39.780 1.00 42.12 90 ALA A CA 1
ATOM 690 C C . ALA A 1 90 ? -9.256 19.876 -39.350 1.00 42.12 90 ALA A C 1
ATOM 692 O O . ALA A 1 90 ? -10.028 19.378 -40.177 1.00 42.12 90 ALA A O 1
ATOM 693 N N . PRO A 1 91 ? -9.226 19.445 -38.071 1.00 43.06 91 PRO A N 1
ATOM 694 C CA . PRO A 1 91 ? -10.026 18.314 -37.622 1.00 43.06 91 PRO A CA 1
ATOM 695 C C . PRO A 1 91 ? -11.499 18.594 -37.920 1.00 43.06 91 PRO A C 1
ATOM 697 O O . PRO A 1 91 ? -12.069 19.565 -37.422 1.00 43.06 91 PRO A O 1
ATOM 700 N N . VAL A 1 92 ? -12.099 17.762 -38.770 1.00 49.34 92 VAL A N 1
ATOM 701 C CA . VAL A 1 92 ? -13.511 17.865 -39.140 1.00 49.34 92 VAL A CA 1
ATOM 702 C C . VAL A 1 92 ? -14.333 17.734 -37.858 1.00 49.34 92 VAL A C 1
ATOM 704 O O . VAL A 1 92 ? -14.407 16.656 -37.268 1.00 49.34 92 VAL A O 1
ATOM 707 N N . LEU A 1 93 ? -14.908 18.849 -37.401 1.00 55.66 93 LEU A N 1
ATOM 708 C CA . LEU A 1 93 ? -15.780 18.901 -36.228 1.00 55.66 93 LEU A CA 1
ATOM 709 C C . LEU A 1 93 ? -17.043 18.086 -36.537 1.00 55.66 93 LEU A C 1
ATOM 711 O O . LEU A 1 93 ? -17.928 18.513 -37.283 1.00 55.66 93 LEU A O 1
ATOM 715 N N . ARG A 1 94 ? -17.093 16.877 -35.983 1.00 68.62 94 ARG A N 1
ATOM 716 C CA . ARG A 1 94 ? -18.119 15.857 -36.205 1.00 68.62 94 ARG A CA 1
ATOM 717 C C . ARG A 1 94 ? -19.461 16.290 -35.619 1.00 68.62 94 ARG A C 1
ATOM 719 O O . ARG A 1 94 ? -20.495 15.943 -36.182 1.00 68.62 94 ARG A O 1
ATOM 726 N N . SER A 1 95 ? -19.458 17.096 -34.554 1.00 78.06 95 SER A N 1
ATOM 727 C CA . SER A 1 95 ? -20.685 17.667 -33.978 1.00 78.06 95 SER A CA 1
ATOM 728 C C . SER A 1 95 ? -21.431 18.581 -34.951 1.00 78.06 95 SER A C 1
ATOM 730 O O . SER A 1 95 ? -22.656 18.523 -35.027 1.00 78.06 95 SER A O 1
ATOM 732 N N . LYS A 1 96 ? -20.706 19.380 -35.744 1.00 80.38 96 LYS A N 1
ATOM 733 C CA . LYS A 1 96 ? -21.294 20.297 -36.727 1.00 80.38 96 LYS A CA 1
ATOM 734 C C . LYS A 1 96 ? -22.052 19.528 -37.805 1.00 80.38 96 LYS A C 1
ATOM 736 O O . LYS A 1 96 ? -23.186 19.871 -38.106 1.00 80.38 96 LYS A O 1
ATOM 741 N N . SER A 1 97 ? -21.465 18.439 -38.302 1.00 79.81 97 SER A N 1
ATOM 742 C CA . SER A 1 97 ? -22.106 17.560 -39.285 1.00 79.81 97 SER A CA 1
ATOM 743 C C . SER A 1 97 ? -23.360 16.869 -38.726 1.00 79.81 97 SER A C 1
ATOM 745 O O . SER A 1 97 ? -24.366 16.769 -39.427 1.00 79.81 97 SER A O 1
ATOM 747 N N . ILE A 1 98 ? -23.341 16.452 -37.452 1.00 79.88 98 ILE A N 1
ATOM 748 C CA . ILE A 1 98 ? -24.513 15.871 -36.774 1.00 79.88 98 ILE A CA 1
ATOM 749 C C . ILE A 1 98 ? -25.627 16.916 -36.638 1.00 79.88 98 ILE A C 1
ATOM 751 O O . ILE A 1 98 ? -26.765 16.650 -37.018 1.00 79.88 98 ILE A O 1
ATOM 755 N N . LEU A 1 99 ? -25.303 18.119 -36.161 1.00 82.88 99 LEU A N 1
ATOM 756 C CA . LEU A 1 99 ? -26.274 19.204 -36.012 1.00 82.88 99 LEU A CA 1
ATOM 757 C C . LEU A 1 99 ? -26.857 19.631 -37.365 1.00 82.88 99 LEU A C 1
ATOM 759 O O . LEU A 1 99 ? -28.070 19.778 -37.478 1.00 82.88 99 LEU A O 1
ATOM 763 N N . GLU A 1 100 ? -26.027 19.763 -38.403 1.00 83.19 100 GLU A N 1
ATOM 764 C CA . GLU A 1 100 ? -26.457 20.088 -39.771 1.00 83.19 100 GLU A CA 1
ATOM 765 C C . GLU A 1 100 ? -27.380 19.015 -40.363 1.00 83.19 100 GLU A C 1
ATOM 767 O O . GLU A 1 100 ? -28.337 19.356 -41.060 1.00 83.19 100 GLU A O 1
ATOM 772 N N . SER A 1 101 ? -27.168 17.737 -40.022 1.00 79.75 101 SER A N 1
ATOM 773 C CA . SER A 1 101 ? -28.062 16.645 -40.432 1.00 79.75 101 SER A CA 1
ATOM 774 C C . SER A 1 101 ? -29.481 16.769 -39.855 1.00 79.75 101 SER A C 1
ATOM 776 O O . SER A 1 101 ? -30.426 16.212 -40.415 1.00 79.75 101 SER A O 1
ATOM 778 N N . TRP A 1 102 ? -29.653 17.537 -38.773 1.00 83.44 102 TRP A N 1
ATOM 779 C CA . TRP A 1 102 ? -30.945 17.780 -38.125 1.00 83.44 102 TRP A CA 1
ATOM 780 C C . TRP A 1 102 ? -31.623 19.076 -38.574 1.00 83.44 102 TRP A C 1
ATOM 782 O O . TRP A 1 102 ? -32.835 19.192 -38.426 1.00 83.44 102 TRP A O 1
ATOM 792 N N . VAL A 1 103 ? -30.885 20.033 -39.153 1.00 78.94 103 VAL A N 1
ATOM 793 C CA . VAL A 1 103 ? -31.434 21.343 -39.573 1.00 78.94 103 VAL A CA 1
ATOM 794 C C . VAL A 1 103 ? -32.548 21.189 -40.616 1.00 78.94 103 VAL A C 1
ATOM 796 O O . VAL A 1 103 ? -33.507 21.956 -40.605 1.00 78.94 103 VAL A O 1
ATOM 799 N N . TRP A 1 104 ? -32.453 20.169 -41.474 1.00 76.31 104 TRP A N 1
ATOM 800 C CA . TRP A 1 104 ? -33.460 19.840 -42.494 1.00 76.31 104 TRP A CA 1
ATOM 801 C C . TRP A 1 104 ? -33.950 18.382 -42.406 1.00 76.31 104 TRP A C 1
ATOM 803 O O . TRP A 1 104 ? -34.556 17.873 -43.349 1.00 76.31 104 TRP A O 1
ATOM 813 N N . GLY A 1 105 ? -33.654 17.697 -41.295 1.00 72.94 105 GLY A N 1
ATOM 814 C CA . GLY A 1 105 ? -33.904 16.268 -41.085 1.00 72.94 105 GLY A CA 1
ATOM 815 C C . GLY A 1 105 ? -35.025 15.969 -40.083 1.00 72.94 105 GLY A C 1
ATOM 816 O O . GLY A 1 105 ? -35.733 16.860 -39.616 1.00 72.94 105 GLY A O 1
ATOM 817 N N . LYS A 1 106 ? -35.198 14.684 -39.743 1.00 79.25 106 LYS A N 1
ATOM 818 C CA . LYS A 1 106 ? -36.120 14.252 -38.676 1.00 79.25 106 LYS A CA 1
ATOM 819 C C . LYS A 1 106 ? -35.686 14.831 -37.322 1.00 79.25 106 LYS A C 1
ATOM 821 O O . LYS A 1 106 ? -34.493 14.995 -37.073 1.00 79.25 106 LYS A O 1
ATOM 826 N N . GLN A 1 107 ? -36.649 15.089 -36.435 1.00 80.44 107 GLN A N 1
ATOM 827 C CA . GLN A 1 107 ? -36.342 15.511 -35.068 1.00 80.44 107 GLN A CA 1
ATOM 828 C C . GLN A 1 107 ? -35.571 14.390 -34.345 1.00 80.44 107 GLN A C 1
ATOM 830 O O . GLN A 1 107 ? -36.026 13.242 -34.390 1.00 80.44 107 GLN A O 1
ATOM 835 N N . PRO A 1 108 ? -34.424 14.693 -33.710 1.00 84.38 108 PRO A N 1
ATOM 836 C CA . PRO A 1 108 ? -33.584 13.669 -33.109 1.00 84.38 108 PRO A CA 1
ATOM 837 C C . PRO A 1 108 ? -34.237 13.064 -31.868 1.00 84.38 108 PRO A C 1
ATOM 839 O O . PRO A 1 108 ? -34.904 13.758 -31.093 1.00 84.38 108 PRO A O 1
ATOM 842 N N . ASP A 1 109 ? -34.023 11.766 -31.670 1.00 86.44 109 ASP A N 1
ATOM 843 C CA . ASP A 1 109 ? -34.472 11.081 -30.462 1.00 86.44 109 ASP A CA 1
ATOM 844 C C . ASP A 1 109 ? -33.537 11.336 -29.261 1.00 86.44 109 ASP A C 1
ATOM 846 O O . ASP A 1 109 ? -32.465 11.939 -29.361 1.00 86.44 109 ASP A O 1
ATOM 850 N N . VAL A 1 110 ? -33.956 10.894 -28.072 1.00 85.88 110 VAL A N 1
ATOM 851 C CA . VAL A 1 110 ? -33.204 11.114 -26.823 1.00 85.88 110 VAL A CA 1
ATOM 852 C C . VAL A 1 110 ? -31.822 10.438 -26.851 1.00 85.88 110 VAL A C 1
ATOM 854 O O . VAL A 1 110 ? -30.904 10.901 -26.172 1.00 85.88 110 VAL A O 1
ATOM 857 N N . GLY A 1 111 ? -31.657 9.353 -27.612 1.00 81.88 111 GLY A N 1
ATOM 858 C CA . GLY A 1 111 ? -30.377 8.675 -27.805 1.00 81.88 111 GLY A CA 1
ATOM 859 C C . GLY A 1 111 ? -29.443 9.476 -28.711 1.00 81.88 111 GLY A C 1
ATOM 860 O O . GLY A 1 111 ? -28.316 9.764 -28.309 1.00 81.88 111 GLY A O 1
ATOM 861 N N . GLU A 1 112 ? -29.941 9.916 -29.867 1.00 81.12 112 GLU A N 1
ATOM 862 C CA . GLU A 1 112 ? -29.220 10.751 -30.841 1.00 81.12 112 GLU A CA 1
ATOM 863 C C . GLU A 1 112 ? -28.778 12.092 -30.212 1.00 81.12 112 GLU A C 1
ATOM 865 O O . GLU A 1 112 ? -27.645 12.544 -30.406 1.00 81.12 112 GLU A O 1
ATOM 870 N N . LEU A 1 113 ? -29.619 12.694 -29.360 1.00 82.44 113 LEU A N 1
ATOM 871 C CA . LEU A 1 113 ? -29.271 13.891 -28.583 1.00 82.44 113 LEU A CA 1
ATOM 872 C C . LEU A 1 113 ? -28.143 13.637 -27.571 1.00 82.44 113 LEU A C 1
ATOM 874 O O . LEU A 1 113 ? -27.230 14.457 -27.448 1.00 82.44 113 LEU A O 1
ATOM 878 N N . LYS A 1 114 ? -28.175 12.507 -26.851 1.00 82.12 114 LYS A N 1
ATOM 879 C CA . LYS A 1 114 ? -27.111 12.129 -25.902 1.00 82.12 114 LYS A CA 1
ATOM 880 C C . LYS A 1 114 ? -25.787 11.859 -26.612 1.00 82.12 114 LYS A C 1
ATOM 882 O O . LYS A 1 114 ? -24.734 12.236 -26.096 1.00 82.12 114 LYS A O 1
ATOM 887 N N . GLU A 1 115 ? -25.833 11.234 -27.785 1.00 80.94 115 GLU A N 1
ATOM 888 C CA . GLU A 1 115 ? -24.650 10.983 -28.605 1.00 80.94 115 GLU A CA 1
ATOM 889 C C . GLU A 1 115 ? -24.031 12.296 -29.101 1.00 80.94 115 GLU A C 1
ATOM 891 O O . GLU A 1 115 ? -22.838 12.524 -28.895 1.00 80.94 115 GLU A O 1
ATOM 896 N N . CYS A 1 116 ? -24.838 13.214 -29.642 1.00 84.62 116 CYS A N 1
ATOM 897 C CA . CYS A 1 116 ? -24.357 14.533 -30.058 1.00 84.62 116 CYS A CA 1
ATOM 898 C C . CYS A 1 116 ? -23.778 15.339 -28.887 1.00 84.62 116 CYS A C 1
ATOM 900 O O . CYS A 1 116 ? -22.736 15.977 -29.039 1.00 84.62 116 CYS A O 1
ATOM 902 N N . LEU A 1 117 ? -24.402 15.280 -27.704 1.00 84.62 117 LEU A N 1
ATOM 903 C CA . LEU A 1 117 ? -23.876 15.919 -26.496 1.00 84.62 117 LEU A CA 1
ATOM 904 C C . LEU A 1 117 ? -22.508 15.334 -26.111 1.00 84.62 117 LEU A C 1
ATOM 906 O O . LEU A 1 117 ? -21.585 16.078 -25.789 1.00 84.62 117 LEU A O 1
ATOM 910 N N . SER A 1 118 ? -22.348 14.010 -26.188 1.00 82.00 118 SER A N 1
ATOM 911 C CA . SER A 1 118 ? -21.067 13.347 -25.922 1.00 82.00 118 SER A CA 1
ATOM 912 C C . SER A 1 118 ? -19.975 13.783 -26.905 1.00 82.00 118 SER A C 1
ATOM 914 O O . SER A 1 118 ? -18.841 14.037 -26.492 1.00 82.00 118 SER A O 1
ATOM 916 N N . VAL A 1 119 ? -20.309 13.910 -28.194 1.00 84.44 119 VAL A N 1
ATOM 917 C CA . VAL A 1 119 ? -19.378 14.380 -29.234 1.00 84.44 119 VAL A CA 1
ATOM 918 C C . VAL A 1 119 ? -18.986 15.842 -29.002 1.00 84.44 119 VAL A C 1
ATOM 920 O O . VAL A 1 119 ? -17.796 16.149 -29.015 1.00 84.44 119 VAL A O 1
ATOM 923 N N . LEU A 1 120 ? -19.946 16.721 -28.698 1.00 84.44 120 LEU A N 1
ATOM 924 C CA . LEU A 1 120 ? -19.687 18.130 -28.370 1.00 84.44 120 LEU A CA 1
ATOM 925 C C . LEU A 1 120 ? -18.767 18.284 -27.155 1.00 84.44 120 LEU A C 1
ATOM 927 O O . LEU A 1 120 ? -17.822 19.067 -27.195 1.00 84.44 120 LEU A O 1
ATOM 931 N N . VAL A 1 121 ? -18.998 17.509 -26.092 1.00 83.81 121 VAL A N 1
ATOM 932 C CA . VAL A 1 121 ? -18.149 17.537 -24.890 1.00 83.81 121 VAL A CA 1
ATOM 933 C C . VAL A 1 121 ? -16.722 17.095 -25.215 1.00 83.81 121 VAL A C 1
ATOM 935 O O . VAL A 1 121 ? -15.771 17.732 -24.763 1.00 83.81 121 VAL A O 1
ATOM 938 N N . LYS A 1 122 ? -16.549 16.046 -26.030 1.00 79.62 122 LYS A N 1
ATOM 939 C CA . LYS A 1 122 ? -15.219 15.589 -26.465 1.00 79.62 122 LYS A CA 1
ATOM 940 C C . LYS A 1 122 ? -14.494 16.643 -27.301 1.00 79.62 122 LYS A C 1
ATOM 942 O O . LYS A 1 122 ? -13.307 16.874 -27.086 1.00 79.62 122 LYS A O 1
ATOM 947 N N . GLU A 1 123 ? -15.191 17.300 -28.221 1.00 84.38 123 GLU A N 1
ATOM 948 C CA . GLU A 1 123 ? -14.615 18.372 -29.040 1.00 84.38 123 GLU A CA 1
ATOM 949 C C . GLU A 1 123 ? -14.256 19.601 -28.201 1.00 84.38 123 GLU A C 1
ATOM 951 O O . GLU A 1 123 ? -13.161 20.145 -28.338 1.00 84.38 123 GLU A O 1
ATOM 956 N N . GLN A 1 124 ? -15.123 19.999 -27.268 1.00 82.94 124 GLN A N 1
ATOM 957 C CA . GLN A 1 124 ? -14.847 21.095 -26.343 1.00 82.94 124 GLN A CA 1
ATOM 958 C C . GLN A 1 124 ? -13.655 20.777 -25.433 1.00 82.94 124 GLN A C 1
ATOM 960 O O . GLN A 1 124 ? -12.827 21.649 -25.174 1.00 82.94 124 GLN A O 1
ATOM 965 N N . GLN A 1 125 ? -13.524 19.527 -24.984 1.00 76.94 125 GLN A N 1
ATOM 966 C CA . GLN A 1 125 ? -12.369 19.072 -24.220 1.00 76.94 125 GLN A CA 1
ATOM 967 C C . GLN A 1 125 ? -11.085 19.124 -25.058 1.00 76.94 125 GLN A C 1
ATOM 969 O O . GLN A 1 125 ? -10.064 19.603 -24.569 1.00 76.94 125 GLN A O 1
ATOM 974 N N . ALA A 1 126 ? -11.125 18.687 -26.320 1.00 74.94 126 ALA A N 1
ATOM 975 C CA . ALA A 1 126 ? -9.980 18.762 -27.225 1.00 74.94 126 ALA A CA 1
ATOM 976 C C . ALA A 1 126 ? -9.550 20.217 -27.482 1.00 74.94 126 ALA A C 1
ATOM 978 O O . ALA A 1 126 ? -8.367 20.538 -27.370 1.00 74.94 126 ALA A O 1
ATOM 979 N N . LEU A 1 127 ? -10.509 21.115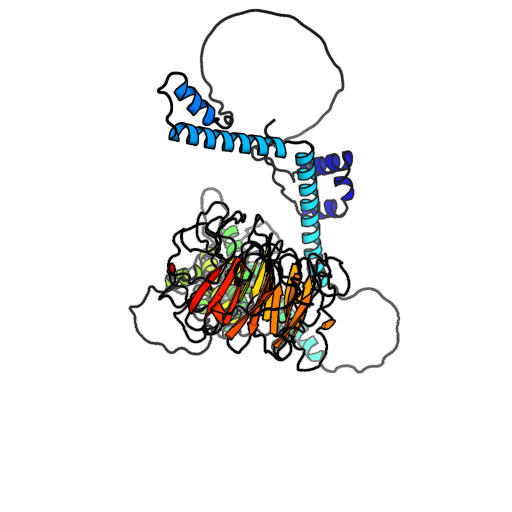 -27.729 1.00 80.00 127 LEU A N 1
ATOM 980 C CA . LEU A 1 127 ? -10.260 22.550 -27.879 1.00 80.00 127 LEU A CA 1
ATOM 981 C C . LEU A 1 127 ? -9.714 23.176 -26.594 1.00 80.00 127 LEU A C 1
ATOM 983 O O . LEU A 1 127 ? -8.800 23.992 -26.657 1.00 80.00 127 LEU A O 1
ATOM 987 N N . ALA A 1 128 ? -10.217 22.778 -25.423 1.00 76.25 128 ALA A N 1
ATOM 988 C CA . ALA A 1 128 ? -9.707 23.249 -24.139 1.00 76.25 128 ALA A CA 1
ATOM 989 C C . ALA A 1 128 ? -8.260 22.793 -23.899 1.00 76.25 128 ALA A C 1
ATOM 991 O O . ALA A 1 128 ? -7.438 23.582 -23.438 1.00 76.25 128 ALA A O 1
ATOM 992 N N . VAL A 1 129 ? -7.920 21.550 -24.256 1.00 74.50 129 VAL A N 1
ATOM 993 C CA . VAL A 1 129 ? -6.543 21.036 -24.191 1.00 74.50 129 VAL A CA 1
ATOM 994 C C . VAL A 1 129 ? -5.641 21.784 -25.170 1.00 74.50 129 VAL A C 1
ATOM 996 O O . VAL A 1 129 ? -4.547 22.205 -24.792 1.00 74.50 129 VAL A O 1
ATOM 999 N N . GLN A 1 130 ? -6.095 22.008 -26.403 1.00 77.62 130 GLN A N 1
ATOM 1000 C CA . GLN A 1 130 ? -5.348 22.778 -27.394 1.00 77.62 130 GLN A CA 1
ATOM 1001 C C . GLN A 1 130 ? -5.115 24.214 -26.911 1.00 77.62 130 GLN A C 1
ATOM 1003 O O . GLN A 1 130 ? -3.979 24.674 -26.904 1.00 77.62 130 GLN A O 1
ATOM 1008 N N . ALA A 1 131 ? -6.153 24.884 -26.407 1.00 78.12 131 ALA A N 1
ATOM 1009 C CA . ALA A 1 131 ? -6.063 26.235 -25.864 1.00 78.12 131 ALA A CA 1
ATOM 1010 C C . ALA A 1 131 ? -5.111 26.308 -24.660 1.00 78.12 131 ALA A C 1
ATOM 1012 O O . ALA A 1 131 ? -4.263 27.199 -24.599 1.00 78.12 131 ALA A O 1
ATOM 1013 N N . ALA A 1 132 ? -5.203 25.349 -23.731 1.00 73.75 132 ALA A N 1
ATOM 1014 C CA . ALA A 1 132 ? -4.338 25.271 -22.557 1.00 73.75 132 ALA A CA 1
ATOM 1015 C C . ALA A 1 132 ? -2.866 25.048 -22.940 1.00 73.75 132 ALA A C 1
ATOM 1017 O O . ALA A 1 132 ? -1.976 25.691 -22.379 1.00 73.75 132 ALA A O 1
ATOM 1018 N N . THR A 1 133 ? -2.608 24.186 -23.927 1.00 71.50 133 THR A N 1
ATOM 1019 C CA . THR A 1 133 ? -1.252 23.860 -24.400 1.00 71.50 133 THR A CA 1
ATOM 1020 C C . THR A 1 133 ? -0.661 24.910 -25.342 1.00 71.50 133 THR A C 1
ATOM 1022 O O . THR A 1 133 ? 0.562 25.004 -25.440 1.00 71.50 133 THR A O 1
ATOM 1025 N N . SER A 1 134 ? -1.491 25.753 -25.966 1.00 76.06 134 SER A N 1
ATOM 1026 C CA . SER A 1 134 ? -1.059 26.882 -26.799 1.00 76.06 134 SER A CA 1
ATOM 1027 C C . SER A 1 134 ? -0.845 28.188 -26.028 1.00 76.06 134 SER A C 1
ATOM 1029 O O . SER A 1 134 ? -0.469 29.196 -26.626 1.00 76.06 134 SER A O 1
ATOM 1031 N N . THR A 1 135 ? -1.100 28.220 -24.713 1.00 83.12 135 THR A N 1
ATOM 1032 C CA . THR A 1 135 ? -0.840 29.428 -23.915 1.00 83.12 135 THR A CA 1
ATOM 1033 C C . THR A 1 135 ? 0.653 29.757 -23.885 1.00 83.12 135 THR A C 1
ATOM 1035 O O . THR A 1 135 ? 1.506 28.871 -23.833 1.00 83.12 135 THR A O 1
ATOM 1038 N N . LEU A 1 136 ? 0.995 31.050 -23.854 1.00 79.81 136 LEU A N 1
ATOM 1039 C CA . LEU A 1 136 ? 2.392 31.499 -23.761 1.00 79.81 136 LEU A CA 1
ATOM 1040 C C . LEU A 1 136 ? 3.108 30.935 -22.525 1.00 79.81 136 LEU A C 1
ATOM 1042 O O . LEU A 1 136 ? 4.298 30.637 -22.585 1.00 79.81 136 LEU A O 1
ATOM 1046 N N . SER A 1 137 ? 2.397 30.774 -21.408 1.00 79.56 137 SER A N 1
ATOM 1047 C CA . SER A 1 137 ? 2.931 30.158 -20.190 1.00 79.56 137 SER A CA 1
ATOM 1048 C C . SER A 1 137 ? 3.229 28.672 -20.385 1.00 79.56 137 SER A C 1
ATOM 1050 O O . SER A 1 137 ? 4.313 28.231 -20.004 1.00 79.56 137 SER A O 1
ATOM 1052 N N . ALA A 1 138 ? 2.324 27.915 -21.014 1.00 78.75 138 ALA A N 1
ATOM 1053 C CA . ALA A 1 138 ? 2.536 26.501 -21.318 1.00 78.75 138 ALA A CA 1
ATOM 1054 C C . ALA A 1 138 ? 3.674 26.293 -22.326 1.00 78.75 138 ALA A C 1
ATOM 1056 O O . ALA A 1 138 ? 4.521 25.427 -22.118 1.00 78.75 138 ALA A O 1
ATOM 1057 N N . LEU A 1 139 ? 3.753 27.126 -23.367 1.00 81.94 139 LEU A N 1
ATOM 1058 C CA . LEU A 1 139 ? 4.838 27.086 -24.349 1.00 81.94 139 LEU A CA 1
ATOM 1059 C C . LEU A 1 139 ? 6.195 27.395 -23.704 1.00 81.94 139 LEU A C 1
ATOM 1061 O O . LEU A 1 139 ? 7.141 26.632 -23.881 1.00 81.94 139 LEU A O 1
ATOM 1065 N N . ARG A 1 140 ? 6.283 28.448 -22.881 1.00 85.38 140 ARG A N 1
ATOM 1066 C CA . ARG A 1 140 ? 7.512 28.784 -22.140 1.00 85.38 140 ARG A CA 1
ATOM 1067 C C . ARG A 1 140 ? 7.912 27.684 -21.162 1.00 85.38 140 ARG A C 1
ATOM 1069 O O . ARG A 1 140 ? 9.091 27.363 -21.050 1.00 85.38 140 ARG A O 1
ATOM 1076 N N . LEU A 1 141 ? 6.948 27.085 -20.462 1.00 85.31 141 LEU A N 1
ATOM 1077 C CA . LEU A 1 141 ? 7.208 25.953 -19.573 1.00 85.31 141 LEU A CA 1
ATOM 1078 C C . LEU A 1 141 ? 7.738 24.747 -20.355 1.00 85.31 141 LEU A C 1
ATOM 1080 O O . LEU A 1 141 ? 8.715 24.132 -19.940 1.00 85.31 141 LEU A O 1
ATOM 1084 N N . ARG A 1 142 ? 7.146 24.444 -21.512 1.00 86.00 142 ARG A N 1
ATOM 1085 C CA . ARG A 1 142 ? 7.600 23.365 -22.393 1.00 86.00 142 ARG A CA 1
ATOM 1086 C C . ARG A 1 142 ? 9.032 23.599 -22.884 1.00 86.00 142 ARG A C 1
ATOM 1088 O O . ARG A 1 142 ? 9.843 22.682 -22.819 1.00 86.00 142 ARG A O 1
ATOM 1095 N N . GLN A 1 143 ? 9.366 24.821 -23.301 1.00 88.88 143 GLN A N 1
ATOM 1096 C CA . GLN A 1 143 ? 10.730 25.194 -23.699 1.00 88.88 143 GLN A CA 1
ATOM 1097 C C . GLN A 1 143 ? 11.729 25.032 -22.542 1.00 88.88 143 GLN A C 1
ATOM 1099 O O . GLN A 1 143 ? 12.803 24.464 -22.729 1.00 88.88 143 GLN A O 1
ATOM 1104 N N . ARG A 1 144 ? 11.356 25.456 -21.326 1.00 91.12 144 ARG A N 1
ATOM 1105 C CA . ARG A 1 144 ? 12.172 25.266 -20.112 1.00 91.12 144 ARG A CA 1
ATOM 1106 C C . ARG A 1 144 ? 12.445 23.798 -19.825 1.00 91.12 144 ARG A C 1
ATOM 1108 O O . ARG A 1 144 ? 13.582 23.439 -19.539 1.00 91.12 144 ARG A O 1
ATOM 1115 N N . LEU A 1 145 ? 11.413 22.960 -19.902 1.00 90.25 145 LEU A N 1
ATOM 1116 C CA . LEU A 1 145 ? 11.545 21.526 -19.660 1.00 90.25 145 LEU A CA 1
ATOM 1117 C C . LEU A 1 145 ? 12.490 20.871 -20.671 1.00 90.25 145 LEU A C 1
ATOM 1119 O O . LEU A 1 145 ? 13.328 20.079 -20.263 1.00 90.25 145 LEU A O 1
ATOM 1123 N N . VAL A 1 146 ? 12.427 21.260 -21.945 1.00 91.00 146 VAL A N 1
ATOM 1124 C CA . VAL A 1 146 ? 13.314 20.734 -22.999 1.00 91.00 146 VAL A CA 1
ATOM 1125 C C . VAL A 1 146 ? 14.771 21.175 -22.809 1.00 91.00 146 VAL A C 1
ATOM 1127 O O . VAL A 1 146 ? 15.685 20.377 -22.997 1.00 91.00 146 VAL A O 1
ATOM 1130 N N . ILE A 1 147 ? 15.008 22.413 -22.369 1.00 91.56 147 ILE A N 1
ATOM 1131 C CA . ILE A 1 147 ? 16.355 22.896 -22.015 1.00 91.56 147 ILE A CA 1
ATOM 1132 C C . ILE A 1 147 ? 16.922 22.122 -20.816 1.00 91.56 147 ILE A C 1
ATOM 1134 O O . ILE A 1 147 ? 18.080 21.700 -20.834 1.00 91.56 147 ILE A O 1
ATOM 1138 N N . LEU A 1 148 ? 16.104 21.897 -19.782 1.00 91.75 148 LEU A N 1
ATOM 1139 C CA . LEU A 1 148 ? 16.490 21.109 -18.609 1.00 91.75 148 LEU A CA 1
ATOM 1140 C C . LEU A 1 148 ? 16.779 19.654 -18.994 1.00 91.75 148 LEU A C 1
ATOM 1142 O O . LEU A 1 148 ? 17.815 19.111 -18.617 1.00 91.75 148 LEU A O 1
ATOM 1146 N N . GLU A 1 149 ? 15.904 19.041 -19.789 1.00 91.31 149 GLU A N 1
ATOM 1147 C CA . GLU A 1 149 ? 16.077 17.694 -20.333 1.00 91.31 149 GLU A CA 1
ATOM 1148 C C . GLU A 1 149 ? 17.397 17.575 -21.106 1.00 91.31 149 GLU A C 1
ATOM 1150 O O . GLU A 1 149 ? 18.193 16.669 -20.844 1.00 91.31 149 GLU A O 1
ATOM 1155 N N . ARG A 1 150 ? 17.698 18.539 -21.986 1.00 92.06 150 ARG A N 1
ATOM 1156 C CA . ARG A 1 150 ? 18.950 18.574 -22.750 1.00 92.06 150 ARG A CA 1
ATOM 1157 C C . ARG A 1 150 ? 20.191 18.643 -21.859 1.00 92.06 150 ARG A C 1
ATOM 1159 O O . ARG A 1 150 ? 21.181 17.954 -22.141 1.00 92.06 150 ARG A O 1
ATOM 1166 N N . TYR A 1 151 ? 20.144 19.441 -20.794 1.00 91.75 151 TYR A N 1
ATOM 1167 C CA . TYR A 1 151 ? 21.222 19.539 -19.810 1.00 91.75 151 TYR A CA 1
ATOM 1168 C C . TYR A 1 151 ? 21.412 18.230 -19.035 1.00 91.75 151 TYR A C 1
ATOM 1170 O O . TYR A 1 151 ? 22.539 17.755 -18.896 1.00 91.75 151 TYR A O 1
ATOM 1178 N N . PHE A 1 152 ? 20.325 17.592 -18.591 1.00 89.94 152 PHE A N 1
ATOM 1179 C CA . PHE A 1 152 ? 20.398 16.305 -17.893 1.00 89.94 152 PHE A CA 1
ATOM 1180 C C . PHE A 1 152 ? 20.941 15.184 -18.783 1.00 89.94 152 PHE A C 1
ATOM 1182 O O . PHE A 1 152 ? 21.710 14.349 -18.304 1.00 89.94 152 PHE A O 1
ATOM 1189 N N . ILE A 1 153 ? 20.617 15.185 -20.080 1.00 88.56 153 ILE A N 1
ATOM 1190 C CA . ILE A 1 153 ? 21.213 14.257 -21.051 1.00 88.56 153 ILE A CA 1
ATOM 1191 C C . ILE A 1 153 ? 22.737 14.448 -21.117 1.00 88.56 153 ILE A C 1
ATOM 1193 O O . ILE A 1 153 ? 23.475 13.460 -21.066 1.00 88.56 153 ILE A O 1
ATOM 1197 N N . ALA A 1 154 ? 23.221 15.695 -21.178 1.00 90.56 154 ALA A N 1
ATOM 1198 C CA . ALA A 1 154 ? 24.657 15.989 -21.171 1.00 90.56 154 ALA A CA 1
ATOM 1199 C C . ALA A 1 154 ? 25.329 15.546 -19.860 1.00 90.56 154 ALA A C 1
ATOM 1201 O O . ALA A 1 154 ? 26.394 14.927 -19.888 1.00 90.56 154 ALA A O 1
ATOM 1202 N N . LEU A 1 155 ? 24.690 15.815 -18.717 1.00 88.31 155 LEU A N 1
ATOM 1203 C CA . LEU A 1 155 ? 25.190 15.448 -17.391 1.00 88.31 155 LEU A CA 1
ATOM 1204 C C . LEU A 1 155 ? 25.313 13.934 -17.234 1.00 88.31 155 LEU A C 1
ATOM 1206 O O . LEU A 1 155 ? 26.355 13.442 -16.811 1.00 88.31 155 LEU A O 1
ATOM 1210 N N . ASN A 1 156 ? 24.286 13.185 -17.633 1.00 86.88 156 ASN A N 1
ATOM 1211 C CA . ASN A 1 156 ? 24.292 11.729 -17.538 1.00 86.88 156 ASN A CA 1
ATOM 1212 C C . ASN A 1 156 ? 25.392 11.108 -18.420 1.00 86.88 156 ASN A C 1
ATOM 1214 O O . ASN A 1 156 ? 26.139 10.235 -17.979 1.00 86.88 156 ASN A O 1
ATOM 1218 N N . ARG A 1 157 ? 25.569 11.618 -19.648 1.00 87.62 157 ARG A N 1
ATOM 1219 C CA . ARG A 1 157 ? 26.657 11.190 -20.544 1.00 87.62 157 ARG A CA 1
ATOM 1220 C C . ARG A 1 157 ? 28.043 11.525 -19.978 1.00 87.62 157 ARG A C 1
ATOM 1222 O O . ARG A 1 157 ? 28.954 10.705 -20.094 1.00 87.62 157 ARG A O 1
ATOM 1229 N N . ALA A 1 158 ? 28.211 12.680 -19.332 1.00 84.81 158 ALA A N 1
ATOM 1230 C CA . ALA A 1 158 ? 29.471 13.060 -18.693 1.00 84.81 158 ALA A CA 1
ATOM 1231 C C . ALA A 1 158 ? 29.794 12.208 -17.456 1.00 84.81 158 ALA A C 1
ATOM 1233 O O . ALA A 1 158 ? 30.918 11.723 -17.341 1.00 84.81 158 ALA A O 1
ATOM 1234 N N . VAL A 1 159 ? 28.815 11.943 -16.585 1.00 78.56 159 VAL A N 1
ATOM 1235 C CA . VAL A 1 159 ? 28.979 11.057 -15.417 1.00 78.56 159 VAL A CA 1
ATOM 1236 C C . VAL A 1 159 ? 29.317 9.629 -15.858 1.00 78.56 159 VAL A C 1
ATOM 1238 O O . VAL A 1 159 ? 30.200 8.991 -15.281 1.00 78.56 159 VAL A O 1
ATOM 1241 N N . ALA A 1 160 ? 28.700 9.138 -16.938 1.00 70.25 160 ALA A N 1
ATOM 1242 C CA . ALA A 1 160 ? 29.063 7.855 -17.534 1.00 70.25 160 ALA A CA 1
ATOM 1243 C C . ALA A 1 160 ? 30.525 7.844 -18.028 1.00 70.25 160 ALA A C 1
ATOM 1245 O O . ALA A 1 160 ? 31.257 6.888 -17.760 1.00 70.25 160 ALA A O 1
ATOM 1246 N N . GLN A 1 161 ? 31.000 8.923 -18.663 1.00 64.38 161 GLN A N 1
ATOM 1247 C CA . GLN A 1 161 ? 32.405 9.054 -19.073 1.00 64.38 161 GLN A CA 1
ATOM 1248 C C . GLN A 1 161 ? 33.382 9.209 -17.894 1.00 64.38 161 GLN A C 1
ATOM 1250 O O . GLN A 1 161 ? 34.506 8.711 -17.977 1.00 64.38 161 GLN A O 1
ATOM 1255 N N . GLU A 1 162 ? 32.993 9.856 -16.793 1.00 58.81 162 GLU A N 1
ATOM 1256 C CA . GLU A 1 162 ? 33.810 9.936 -15.573 1.00 58.81 162 GLU A CA 1
ATOM 1257 C C . GLU A 1 162 ? 33.894 8.594 -14.846 1.00 58.81 162 GLU A C 1
ATOM 1259 O O . GLU A 1 162 ? 34.978 8.205 -14.416 1.00 58.81 162 GLU A O 1
ATOM 1264 N N . SER A 1 163 ? 32.803 7.825 -14.802 1.00 47.88 163 SER A N 1
ATOM 1265 C CA . SER A 1 163 ? 32.816 6.456 -14.271 1.00 47.88 163 SER A CA 1
ATOM 1266 C C . SER A 1 163 ? 33.707 5.514 -15.102 1.00 47.88 163 SER A C 1
ATOM 1268 O O . SER A 1 163 ? 34.360 4.626 -14.551 1.00 47.88 163 SER A O 1
ATOM 1270 N N . ALA A 1 164 ? 33.820 5.764 -16.415 1.00 47.47 164 ALA A N 1
ATOM 1271 C CA . ALA A 1 164 ? 34.744 5.065 -17.307 1.00 47.47 164 ALA A CA 1
ATOM 1272 C C . ALA A 1 164 ? 36.207 5.529 -17.130 1.00 47.47 164 ALA A C 1
ATOM 1274 O O . ALA A 1 164 ? 37.120 4.704 -17.141 1.00 47.47 164 ALA A O 1
ATOM 1275 N N . LYS A 1 165 ? 36.451 6.828 -16.896 1.00 43.03 165 LYS A N 1
ATOM 1276 C CA . LYS A 1 165 ? 37.791 7.377 -16.597 1.00 43.03 165 LYS A CA 1
ATOM 1277 C C . LYS A 1 165 ? 38.286 7.033 -15.187 1.00 43.03 165 LYS A C 1
ATOM 1279 O O . LYS A 1 165 ? 39.491 6.900 -14.994 1.00 43.03 165 LYS A O 1
ATOM 1284 N N . GLY A 1 166 ? 37.387 6.810 -14.226 1.00 37.97 166 GLY A N 1
ATOM 1285 C CA . GLY A 1 166 ? 37.704 6.363 -12.863 1.00 37.97 166 GLY A CA 1
ATOM 1286 C C . GLY A 1 166 ? 38.324 4.962 -12.787 1.00 37.97 166 GLY A C 1
ATOM 1287 O O . GLY A 1 166 ? 38.905 4.607 -11.765 1.00 37.97 166 GLY A O 1
ATOM 1288 N N . LYS A 1 167 ? 38.269 4.183 -13.876 1.00 39.25 167 LYS A N 1
ATOM 1289 C CA . LYS A 1 167 ? 38.955 2.887 -13.993 1.00 39.25 167 LYS A CA 1
ATOM 1290 C C . LYS A 1 167 ? 40.350 2.961 -14.622 1.00 39.25 167 LYS A C 1
ATOM 1292 O O . LYS A 1 167 ? 41.078 1.979 -14.533 1.00 39.25 167 LYS A O 1
ATOM 1297 N N . TRP A 1 168 ? 40.776 4.106 -15.164 1.00 32.38 168 TRP A N 1
ATOM 1298 C CA . TRP A 1 168 ? 42.124 4.307 -15.712 1.00 32.38 168 TRP A CA 1
ATOM 1299 C C . TRP A 1 168 ? 42.711 5.648 -15.269 1.00 32.38 168 TRP A C 1
ATOM 1301 O O . TRP A 1 168 ? 42.621 6.642 -15.984 1.00 32.38 168 TRP A O 1
ATOM 1311 N N . LYS A 1 169 ? 43.363 5.655 -14.101 1.00 28.81 169 LYS A N 1
ATOM 1312 C CA . LYS A 1 169 ? 44.495 6.546 -13.787 1.00 28.81 169 LYS A CA 1
ATOM 1313 C C . LYS A 1 169 ? 45.182 6.096 -12.496 1.00 28.81 169 LYS A C 1
ATOM 1315 O O . LYS A 1 169 ? 44.886 6.576 -11.408 1.00 28.81 169 LYS A O 1
ATOM 1320 N N . SER A 1 170 ? 46.149 5.189 -12.634 1.00 28.94 170 SER A N 1
ATOM 1321 C CA . SER A 1 170 ? 47.253 5.097 -11.681 1.00 28.94 170 SER A CA 1
ATOM 1322 C C . SER A 1 170 ? 48.332 6.120 -12.064 1.00 28.94 170 SER A C 1
ATOM 1324 O O . SER A 1 170 ? 48.950 6.001 -13.120 1.00 28.94 170 SER A O 1
ATOM 1326 N N . SER A 1 171 ? 48.556 7.069 -11.150 1.00 31.75 171 SER A N 1
ATOM 1327 C CA . SER A 1 171 ? 49.804 7.795 -10.831 1.00 31.75 171 SER A CA 1
ATOM 1328 C C . SER A 1 171 ? 50.498 8.717 -11.851 1.00 31.75 171 SER A C 1
ATOM 1330 O O . SER A 1 171 ? 50.948 8.290 -12.909 1.00 31.75 171 SER A O 1
ATOM 1332 N N . GLY A 1 172 ? 50.768 9.947 -11.383 1.00 28.95 172 GLY A N 1
ATOM 1333 C CA . GLY A 1 172 ? 51.910 10.777 -11.785 1.00 28.95 172 GLY A CA 1
ATOM 1334 C C . GLY A 1 172 ? 51.921 12.169 -11.126 1.00 28.95 172 GLY A C 1
ATOM 1335 O O . GLY A 1 172 ? 51.264 13.066 -11.641 1.00 28.95 172 GLY A O 1
ATOM 1336 N N . GLY A 1 173 ? 52.672 12.352 -10.023 1.00 26.83 173 GLY A N 1
ATOM 1337 C CA . GLY A 1 173 ? 53.021 13.680 -9.465 1.00 26.83 173 GLY A CA 1
ATOM 1338 C C . GLY A 1 173 ? 53.380 13.757 -7.960 1.00 26.83 173 GLY A C 1
ATOM 1339 O O . GLY A 1 173 ? 52.512 14.078 -7.163 1.00 26.83 173 GLY A O 1
ATOM 1340 N N . SER A 1 174 ? 54.647 13.445 -7.615 1.00 25.81 174 SER A N 1
ATOM 1341 C CA . SER A 1 174 ? 55.580 13.993 -6.567 1.00 25.81 174 SER A CA 1
ATOM 1342 C C . SER A 1 174 ? 55.057 14.959 -5.466 1.00 25.81 174 SER A C 1
ATOM 1344 O O . SER A 1 174 ? 54.377 15.908 -5.831 1.00 25.81 174 SER A O 1
ATOM 1346 N N . LEU A 1 175 ? 55.380 14.934 -4.148 1.00 25.83 175 LEU A N 1
ATOM 1347 C CA . LEU A 1 175 ? 56.555 14.620 -3.262 1.00 25.83 175 LEU A CA 1
ATOM 1348 C C . LEU A 1 175 ? 56.081 14.688 -1.759 1.00 25.83 175 LEU A C 1
ATOM 1350 O O . LEU A 1 175 ? 54.953 15.138 -1.562 1.00 25.83 175 LEU A O 1
ATOM 1354 N N . PRO A 1 176 ? 56.890 14.462 -0.679 1.00 32.12 176 PRO A N 1
ATOM 1355 C CA . PRO A 1 176 ? 58.117 13.676 -0.477 1.00 32.12 176 PRO A CA 1
ATOM 1356 C C . PRO A 1 176 ? 58.007 12.618 0.669 1.00 32.12 176 PRO A C 1
ATOM 1358 O O . PRO A 1 176 ? 56.967 12.393 1.278 1.00 32.12 176 PRO A O 1
ATOM 1361 N N . SER A 1 177 ? 59.139 11.953 0.905 1.00 30.94 177 SER A N 1
ATOM 1362 C CA . SER A 1 177 ? 59.459 10.770 1.718 1.00 30.94 177 SER A CA 1
ATOM 1363 C C . SER A 1 177 ? 59.057 10.735 3.200 1.00 30.94 177 SER A C 1
ATOM 1365 O O . SER A 1 177 ? 59.363 11.659 3.950 1.00 30.94 177 SER A O 1
ATOM 1367 N N . VAL A 1 178 ? 58.619 9.550 3.652 1.00 30.44 178 VAL A N 1
ATOM 1368 C CA . VAL A 1 178 ? 58.998 8.996 4.965 1.00 30.44 178 VAL A CA 1
ATOM 1369 C C . VAL A 1 178 ? 59.395 7.529 4.790 1.00 30.44 178 VAL A C 1
ATOM 1371 O O . VAL A 1 178 ? 58.628 6.709 4.285 1.00 30.44 178 VAL A O 1
ATOM 1374 N N . ASP A 1 179 ? 60.622 7.232 5.204 1.00 34.62 179 ASP A N 1
ATOM 1375 C CA . ASP A 1 179 ? 61.251 5.919 5.226 1.00 34.62 179 ASP A CA 1
ATOM 1376 C C . ASP A 1 179 ? 60.397 4.845 5.906 1.00 34.62 179 ASP A C 1
ATOM 1378 O O . ASP A 1 179 ? 60.145 4.904 7.109 1.00 34.62 179 ASP A O 1
ATOM 1382 N N . LYS A 1 180 ? 60.073 3.776 5.170 1.00 32.91 180 LYS A N 1
ATOM 1383 C CA . LYS A 1 180 ? 59.912 2.442 5.762 1.00 32.91 180 LYS A CA 1
ATOM 1384 C C . LYS A 1 180 ? 60.568 1.385 4.886 1.00 32.91 180 LYS A C 1
ATOM 1386 O O . LYS A 1 180 ? 60.020 0.899 3.902 1.00 32.91 180 LYS A O 1
ATOM 1391 N N . LYS A 1 181 ? 61.774 1.029 5.321 1.00 41.91 181 LYS A N 1
ATOM 1392 C CA . LYS A 1 181 ? 62.512 -0.199 5.027 1.00 41.91 181 LYS A CA 1
ATOM 1393 C C . LYS A 1 181 ? 61.543 -1.393 5.053 1.00 41.91 181 LYS A C 1
ATOM 1395 O O . LYS A 1 181 ? 60.995 -1.716 6.103 1.00 41.91 181 LYS A O 1
ATOM 1400 N N . SER A 1 182 ? 61.318 -2.028 3.907 1.00 31.11 182 SER A N 1
ATOM 1401 C CA . SER A 1 182 ? 60.545 -3.267 3.806 1.00 31.11 182 SER A CA 1
ATOM 1402 C C . SER A 1 182 ? 61.032 -4.090 2.613 1.00 31.11 182 SER A C 1
ATOM 1404 O O . SER A 1 182 ? 61.348 -3.567 1.547 1.00 31.11 182 SER A O 1
ATOM 1406 N N . SER A 1 183 ? 61.185 -5.379 2.871 1.00 33.81 183 SER A N 1
ATOM 1407 C CA . SER A 1 183 ? 61.883 -6.426 2.127 1.00 33.81 183 SER A CA 1
ATOM 1408 C C . SER A 1 183 ? 61.445 -6.623 0.669 1.00 33.81 183 SER A C 1
ATOM 1410 O O . SER A 1 183 ? 60.257 -6.628 0.355 1.00 33.81 183 SER A O 1
ATOM 1412 N N . ARG A 1 184 ? 62.421 -6.898 -0.213 1.00 37.09 184 ARG A N 1
ATOM 1413 C CA . ARG A 1 184 ? 62.213 -7.405 -1.584 1.00 37.09 184 ARG A CA 1
ATOM 1414 C C . ARG A 1 184 ? 61.341 -8.676 -1.580 1.00 37.09 184 ARG A C 1
ATOM 1416 O O . ARG A 1 184 ? 61.729 -9.633 -0.913 1.00 37.09 184 ARG A O 1
ATOM 1423 N N . PRO A 1 185 ? 60.268 -8.760 -2.390 1.00 36.69 185 PRO A N 1
ATOM 1424 C CA . PRO A 1 185 ? 59.608 -10.025 -2.676 1.00 36.69 185 PRO A CA 1
ATOM 1425 C C . PRO A 1 185 ? 60.316 -10.722 -3.848 1.00 36.69 185 PRO A C 1
ATOM 1427 O O . PRO A 1 185 ? 60.335 -10.235 -4.980 1.00 36.69 185 PRO A O 1
ATOM 1430 N N . THR A 1 186 ? 60.896 -11.885 -3.577 1.00 46.94 186 THR A N 1
ATOM 1431 C CA . THR A 1 186 ? 61.637 -12.781 -4.486 1.00 46.94 186 THR A CA 1
ATOM 1432 C C . THR A 1 186 ? 60.753 -13.526 -5.508 1.00 46.94 186 THR A C 1
ATOM 1434 O O . THR A 1 186 ? 61.094 -14.621 -5.933 1.00 46.94 186 THR A O 1
ATOM 1437 N N . GLY A 1 187 ? 59.629 -12.940 -5.943 1.00 49.88 187 GLY A N 1
ATOM 1438 C CA . GLY A 1 187 ? 58.675 -13.572 -6.877 1.00 49.88 187 GLY A CA 1
ATOM 1439 C C . GLY A 1 187 ? 58.631 -12.993 -8.301 1.00 49.88 187 GLY A C 1
ATOM 1440 O O . GLY A 1 187 ? 58.123 -13.640 -9.208 1.00 49.88 187 GLY A O 1
ATOM 1441 N N . LYS A 1 188 ? 59.176 -11.791 -8.544 1.00 58.00 188 LYS A N 1
ATOM 1442 C CA . LYS A 1 188 ? 58.952 -11.049 -9.810 1.00 58.00 188 LYS A CA 1
ATOM 1443 C C . LYS A 1 188 ? 59.905 -11.386 -10.968 1.00 58.00 188 LYS A C 1
ATOM 1445 O O . LYS A 1 188 ? 59.670 -10.944 -12.090 1.00 58.00 188 LYS A O 1
ATOM 1450 N N . GLY A 1 189 ? 60.981 -12.136 -10.723 1.00 61.41 189 GLY A N 1
ATOM 1451 C CA . GLY A 1 189 ? 62.002 -12.421 -11.744 1.00 61.41 189 GLY A CA 1
ATOM 1452 C C . GLY A 1 189 ? 61.511 -13.364 -12.846 1.00 61.41 189 GLY A C 1
ATOM 1453 O O . GLY A 1 189 ? 61.661 -13.065 -14.027 1.00 61.41 189 GLY A O 1
ATOM 1454 N N . VAL A 1 190 ? 60.865 -14.467 -12.454 1.00 69.00 190 VAL A N 1
ATOM 1455 C CA . VAL A 1 190 ? 60.345 -15.489 -13.382 1.00 69.00 190 VAL A CA 1
ATOM 1456 C C . VAL A 1 190 ? 59.176 -14.943 -14.201 1.00 69.00 190 VAL A C 1
ATOM 1458 O O . VAL A 1 190 ? 59.138 -15.118 -15.413 1.00 69.00 190 VAL A O 1
ATOM 1461 N N . GLU A 1 191 ? 58.267 -14.201 -13.569 1.00 70.00 191 GLU A N 1
ATOM 1462 C CA . GLU A 1 191 ? 57.140 -13.559 -14.254 1.00 70.00 191 GLU A CA 1
ATOM 1463 C C . GLU A 1 191 ? 57.606 -12.452 -15.221 1.00 70.00 191 GLU A C 1
ATOM 1465 O O . GLU A 1 191 ? 57.082 -12.309 -16.326 1.00 70.00 191 GLU A O 1
ATOM 1470 N N . GLY A 1 192 ? 58.633 -11.686 -14.832 1.00 71.00 192 GLY A N 1
ATOM 1471 C CA . GLY A 1 192 ? 59.283 -10.703 -15.698 1.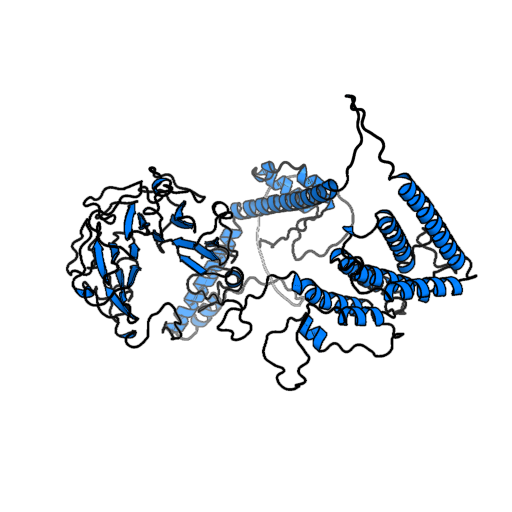00 71.00 192 GLY A CA 1
ATOM 1472 C C . GLY A 1 192 ? 59.924 -11.345 -16.930 1.00 71.00 192 GLY A C 1
ATOM 1473 O O . GLY A 1 192 ? 59.730 -10.854 -18.041 1.00 71.00 192 GLY A O 1
ATOM 1474 N N . LEU A 1 193 ? 60.618 -12.472 -16.753 1.00 74.62 193 LEU A N 1
ATOM 1475 C CA . LEU A 1 193 ? 61.238 -13.213 -17.852 1.00 74.62 193 LEU A CA 1
ATOM 1476 C C . LEU A 1 193 ? 60.195 -13.870 -18.768 1.00 74.62 193 LEU A C 1
ATOM 1478 O O . LEU A 1 193 ? 60.303 -13.757 -19.987 1.00 74.62 193 LEU A O 1
ATOM 1482 N N . ALA A 1 194 ? 59.145 -14.474 -18.203 1.00 78.69 194 ALA A N 1
ATOM 1483 C CA . ALA A 1 194 ? 58.032 -15.046 -18.960 1.00 78.69 194 ALA A CA 1
ATOM 1484 C C . ALA A 1 194 ? 57.312 -13.987 -19.812 1.00 78.69 194 ALA A C 1
ATOM 1486 O O . ALA A 1 194 ? 56.959 -14.245 -20.963 1.00 78.69 194 ALA A O 1
ATOM 1487 N N . ARG A 1 195 ? 57.153 -12.761 -19.295 1.00 80.88 195 ARG A N 1
ATOM 1488 C CA . ARG A 1 195 ? 56.582 -11.628 -20.041 1.00 80.88 195 ARG A CA 1
ATOM 1489 C C . ARG A 1 195 ? 57.475 -11.180 -21.199 1.00 80.88 195 ARG A C 1
ATOM 1491 O O . ARG A 1 195 ? 56.972 -10.870 -22.274 1.00 80.88 195 ARG A O 1
ATOM 1498 N N . VAL A 1 196 ? 58.794 -11.157 -21.008 1.00 83.50 196 VAL A N 1
ATOM 1499 C CA . VAL A 1 196 ? 59.740 -10.820 -22.086 1.00 83.50 196 VAL A CA 1
ATOM 1500 C C . VAL A 1 196 ? 59.749 -11.912 -23.160 1.00 83.50 196 VAL A C 1
ATOM 1502 O O . VAL A 1 196 ? 59.603 -11.593 -24.339 1.00 83.50 196 VAL A O 1
ATOM 1505 N N . GLY A 1 197 ? 59.841 -13.185 -22.761 1.00 83.19 197 GLY A N 1
ATOM 1506 C CA . GLY A 1 197 ? 59.845 -14.327 -23.679 1.00 83.19 197 GLY A CA 1
ATOM 1507 C C . GLY A 1 197 ? 58.556 -14.437 -24.496 1.00 83.19 197 GLY A C 1
ATOM 1508 O O . GLY A 1 197 ? 58.610 -14.540 -25.718 1.00 83.19 197 GLY A O 1
ATOM 1509 N N . SER A 1 198 ? 57.395 -14.315 -23.848 1.00 84.19 198 SER A N 1
ATOM 1510 C CA . SER A 1 198 ? 56.092 -14.364 -24.526 1.00 84.19 198 SER A CA 1
ATOM 1511 C C . SER A 1 198 ? 55.859 -13.179 -25.469 1.00 84.19 198 SER A C 1
ATOM 1513 O O . SER A 1 198 ? 55.375 -13.367 -26.585 1.00 84.19 198 SER A O 1
ATOM 1515 N N . ARG A 1 199 ? 56.262 -11.957 -25.088 1.00 83.50 199 ARG A N 1
ATOM 1516 C CA . ARG A 1 199 ? 56.192 -10.782 -25.977 1.00 83.50 199 ARG A CA 1
ATOM 1517 C C . ARG A 1 199 ? 57.095 -10.925 -27.198 1.00 83.50 199 ARG A C 1
ATOM 1519 O O . ARG A 1 199 ? 56.679 -10.531 -28.290 1.00 83.50 199 ARG A O 1
ATOM 1526 N N . ALA A 1 200 ? 58.308 -11.450 -27.023 1.00 83.88 200 ALA A N 1
ATOM 1527 C CA . ALA A 1 200 ? 59.247 -11.677 -28.117 1.00 83.88 200 ALA A CA 1
ATOM 1528 C C . ALA A 1 200 ? 58.730 -12.764 -29.071 1.00 83.88 200 ALA A C 1
ATOM 1530 O O . ALA A 1 200 ? 58.653 -12.517 -30.273 1.00 83.88 200 ALA A O 1
ATOM 1531 N N . ALA A 1 201 ? 58.278 -13.902 -28.532 1.00 85.69 201 ALA A N 1
ATOM 1532 C CA . ALA A 1 201 ? 57.720 -15.009 -29.307 1.00 85.69 201 ALA A CA 1
ATOM 1533 C C . ALA A 1 201 ? 56.483 -14.586 -30.115 1.00 85.69 201 ALA A C 1
ATOM 1535 O O . ALA A 1 201 ? 56.442 -14.802 -31.323 1.00 85.69 201 ALA A O 1
ATOM 1536 N N . LEU A 1 202 ? 55.519 -13.893 -29.494 1.00 85.81 202 LEU A N 1
ATOM 1537 C CA . LEU A 1 202 ? 54.344 -13.382 -30.209 1.00 85.81 202 LEU A CA 1
ATOM 1538 C C . LEU A 1 202 ? 54.712 -12.354 -31.279 1.00 85.81 202 LEU A C 1
ATOM 1540 O O . LEU A 1 202 ? 54.132 -12.349 -32.358 1.00 85.81 202 LEU A O 1
ATOM 1544 N N . SER A 1 203 ? 55.662 -11.461 -30.995 1.00 85.31 203 SER A N 1
ATOM 1545 C CA . SER A 1 203 ? 56.065 -10.447 -31.975 1.00 85.31 203 SER A CA 1
ATOM 1546 C C . SER A 1 203 ? 56.776 -11.078 -33.174 1.00 85.31 203 SER A C 1
ATOM 1548 O O . SER A 1 203 ? 56.567 -10.620 -34.295 1.00 85.31 203 SER A O 1
ATOM 1550 N N . PHE A 1 204 ? 57.551 -12.145 -32.955 1.00 86.81 204 PHE A N 1
ATOM 1551 C CA . PHE A 1 204 ? 58.155 -12.934 -34.026 1.00 86.81 204 PHE A CA 1
ATOM 1552 C C . PHE A 1 204 ? 57.095 -13.688 -34.837 1.00 86.81 204 PHE A C 1
ATOM 1554 O O . PHE A 1 204 ? 57.082 -13.570 -36.058 1.00 86.81 204 PHE A O 1
ATOM 1561 N N . ALA A 1 205 ? 56.149 -14.364 -34.176 1.00 86.19 205 ALA A N 1
ATOM 1562 C CA . ALA A 1 205 ? 55.050 -15.072 -34.837 1.00 86.19 205 ALA A CA 1
ATOM 1563 C C . ALA A 1 205 ? 54.178 -14.131 -35.689 1.00 86.19 205 ALA A C 1
ATOM 1565 O O . ALA A 1 205 ? 53.897 -14.416 -36.849 1.00 86.19 205 ALA A O 1
ATOM 1566 N N . PHE A 1 206 ? 53.813 -12.956 -35.164 1.00 88.50 206 PHE A N 1
ATOM 1567 C CA . PHE A 1 206 ? 53.053 -11.959 -35.926 1.00 88.50 206 PHE A CA 1
ATOM 1568 C C . PHE A 1 206 ? 53.850 -11.384 -37.098 1.00 88.50 206 PHE A C 1
ATOM 1570 O O . PHE A 1 206 ? 53.274 -11.100 -38.145 1.00 88.50 206 PHE A O 1
ATOM 1577 N N . ALA A 1 207 ? 55.160 -11.180 -36.938 1.00 83.94 207 ALA A N 1
ATOM 1578 C CA . ALA A 1 207 ? 56.020 -10.723 -38.026 1.00 83.94 207 ALA A CA 1
ATOM 1579 C C . ALA A 1 207 ? 56.168 -11.792 -39.119 1.00 83.94 207 ALA A C 1
ATOM 1581 O O . ALA A 1 207 ? 56.152 -11.442 -40.297 1.00 83.94 207 ALA A O 1
ATOM 1582 N N . PHE A 1 208 ? 56.255 -13.067 -38.733 1.00 86.19 208 PHE A N 1
ATOM 1583 C CA . PHE A 1 208 ? 56.294 -14.206 -39.644 1.00 86.19 208 PHE A CA 1
ATOM 1584 C C . PHE A 1 208 ? 55.002 -14.315 -40.463 1.00 86.19 208 PHE A C 1
ATOM 1586 O O . PHE A 1 208 ? 55.071 -14.232 -41.685 1.00 86.19 208 PHE A O 1
ATOM 1593 N N . LEU A 1 209 ? 53.835 -14.358 -39.806 1.00 85.50 209 LEU A N 1
ATOM 1594 C CA . LEU A 1 209 ? 52.522 -14.409 -40.469 1.00 85.50 209 LEU A CA 1
ATOM 1595 C C . LEU A 1 209 ? 52.323 -13.234 -41.437 1.00 85.50 209 LEU A C 1
ATOM 1597 O O . LEU A 1 209 ? 51.946 -13.408 -42.591 1.00 85.50 209 LEU A O 1
ATOM 1601 N N . ARG A 1 210 ? 52.668 -12.014 -41.001 1.00 84.62 210 ARG A N 1
ATOM 1602 C CA . ARG A 1 210 ? 52.627 -10.828 -41.870 1.00 84.62 210 ARG A CA 1
ATOM 1603 C C . ARG A 1 210 ? 53.544 -10.948 -43.076 1.00 84.62 210 ARG A C 1
ATOM 1605 O O . ARG A 1 210 ? 53.203 -10.422 -44.128 1.00 84.62 210 ARG A O 1
ATOM 1612 N N . ARG A 1 211 ? 54.728 -11.541 -42.913 1.00 83.38 211 ARG A N 1
ATOM 1613 C CA . ARG A 1 211 ? 55.677 -11.717 -44.011 1.00 83.38 211 ARG A CA 1
ATOM 1614 C C . ARG A 1 211 ? 55.137 -12.732 -45.008 1.00 83.38 211 ARG A C 1
ATOM 1616 O O . ARG A 1 211 ? 55.074 -12.381 -46.174 1.00 83.38 211 ARG A O 1
ATOM 1623 N N . ALA A 1 212 ? 54.697 -13.895 -44.537 1.00 83.81 212 ALA A N 1
ATOM 1624 C CA . ALA A 1 212 ? 54.162 -14.968 -45.368 1.00 83.81 212 ALA A CA 1
ATOM 1625 C C . ALA A 1 212 ? 52.946 -14.512 -46.197 1.00 83.81 212 ALA A C 1
ATOM 1627 O O . ALA A 1 212 ? 52.935 -14.667 -47.414 1.00 83.81 212 ALA A O 1
ATOM 1628 N N . TRP A 1 213 ? 51.987 -13.796 -45.594 1.00 85.06 213 TRP A N 1
ATOM 1629 C CA . TRP A 1 213 ? 50.856 -13.224 -46.345 1.00 85.06 213 TRP A CA 1
ATOM 1630 C C . TRP A 1 213 ? 51.253 -12.134 -47.351 1.00 85.06 213 TRP A C 1
ATOM 1632 O O . TRP A 1 213 ? 50.565 -11.949 -48.351 1.00 85.06 213 TRP A O 1
ATOM 1642 N N . ARG A 1 214 ? 52.350 -11.401 -47.108 1.00 80.31 214 ARG A N 1
ATOM 1643 C CA . ARG A 1 214 ? 52.874 -10.384 -48.043 1.00 80.31 214 ARG A CA 1
ATOM 1644 C C . ARG A 1 214 ? 53.653 -10.995 -49.199 1.00 80.31 214 ARG A C 1
ATOM 1646 O O . ARG A 1 214 ? 53.596 -10.454 -50.297 1.00 80.31 214 ARG A O 1
ATOM 1653 N N . SER A 1 215 ? 54.439 -12.037 -48.933 1.00 78.56 215 SER A N 1
ATOM 1654 C CA . SER A 1 215 ? 55.263 -12.709 -49.939 1.00 78.56 215 SER A CA 1
ATOM 1655 C C . SER A 1 215 ? 54.476 -13.727 -50.754 1.00 78.56 215 SER A C 1
ATOM 1657 O O . SER A 1 215 ? 54.921 -14.076 -51.840 1.00 78.56 215 SER A O 1
ATOM 1659 N N . GLY A 1 216 ? 53.356 -14.240 -50.234 1.00 71.62 216 GLY A N 1
ATOM 1660 C CA . GLY A 1 216 ? 52.637 -15.385 -50.804 1.00 71.62 216 GLY A CA 1
ATOM 1661 C C . GLY A 1 216 ? 53.367 -16.722 -50.602 1.00 71.62 216 GLY A C 1
ATOM 1662 O O . GLY A 1 216 ? 52.732 -17.769 -50.595 1.00 71.62 216 GLY A O 1
ATOM 1663 N N . GLU A 1 217 ? 54.686 -16.691 -50.393 1.00 73.56 217 GLU A N 1
ATOM 1664 C CA . GLU A 1 217 ? 55.500 -17.820 -49.933 1.00 73.56 217 GLU A CA 1
ATOM 1665 C C . GLU A 1 217 ? 55.123 -18.213 -48.494 1.00 73.56 217 GLU A C 1
ATOM 1667 O O . GLU A 1 217 ? 54.956 -17.340 -47.639 1.00 73.56 217 GLU A O 1
ATOM 1672 N N . ASP A 1 218 ? 55.008 -19.518 -48.233 1.00 76.50 218 ASP A N 1
ATOM 1673 C CA . ASP A 1 218 ? 54.621 -20.110 -46.940 1.00 76.50 218 ASP A CA 1
ATOM 1674 C C . ASP A 1 218 ? 53.199 -19.745 -46.448 1.00 76.50 218 ASP A C 1
ATOM 1676 O O . ASP A 1 218 ? 52.905 -19.841 -45.252 1.00 76.50 218 ASP A O 1
ATOM 1680 N N . ALA A 1 219 ? 52.289 -19.338 -47.345 1.00 75.38 219 ALA A N 1
ATOM 1681 C CA . ALA A 1 219 ? 50.886 -19.080 -46.994 1.00 75.38 219 ALA A CA 1
ATOM 1682 C C . ALA A 1 219 ? 50.176 -20.341 -46.461 1.00 75.38 219 ALA A C 1
ATOM 1684 O O . ALA A 1 219 ? 49.446 -20.251 -45.476 1.00 75.38 219 ALA A O 1
ATOM 1685 N N . ASP A 1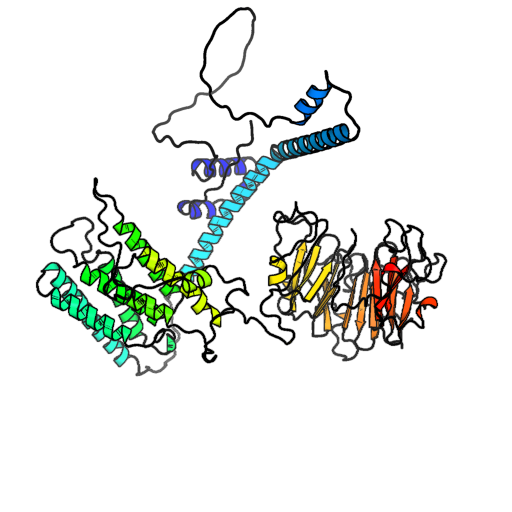 220 ? 50.476 -21.517 -47.023 1.00 80.06 220 ASP A N 1
ATOM 1686 C CA . ASP A 1 220 ? 49.930 -22.802 -46.561 1.00 80.06 220 ASP A CA 1
ATOM 1687 C C . ASP A 1 220 ? 50.308 -23.089 -45.095 1.00 80.06 220 ASP A C 1
ATOM 1689 O O . ASP A 1 220 ? 49.477 -23.526 -44.300 1.00 80.06 220 ASP A O 1
ATOM 1693 N N . LEU A 1 221 ? 51.533 -22.726 -44.692 1.00 83.94 221 LEU A N 1
ATOM 1694 C CA . LEU A 1 221 ? 52.001 -22.868 -43.310 1.00 83.94 221 LEU A CA 1
ATOM 1695 C C . LEU A 1 221 ? 51.255 -21.926 -42.346 1.00 83.94 221 LEU A C 1
ATOM 1697 O O . LEU A 1 221 ? 51.131 -22.214 -41.155 1.00 83.94 221 LEU A O 1
ATOM 1701 N N . CYS A 1 222 ? 50.745 -20.790 -42.837 1.00 85.38 222 CYS A N 1
ATOM 1702 C CA . CYS A 1 222 ? 49.914 -19.886 -42.039 1.00 85.38 222 CYS A CA 1
ATOM 1703 C C . CYS A 1 222 ? 48.541 -20.497 -41.759 1.00 85.38 222 CYS A C 1
ATOM 1705 O O . CYS A 1 222 ? 48.077 -20.436 -40.617 1.00 85.38 222 CYS A O 1
ATOM 1707 N N . SER A 1 223 ? 47.927 -21.109 -42.774 1.00 86.44 223 SER A N 1
ATOM 1708 C CA . SER A 1 223 ? 46.661 -21.828 -42.630 1.00 86.44 223 SER A CA 1
ATOM 1709 C C . SER A 1 223 ? 46.803 -23.013 -41.676 1.00 86.44 223 SER A C 1
ATOM 1711 O O . SER A 1 223 ? 45.990 -23.148 -40.762 1.00 86.44 223 SER A O 1
ATOM 1713 N N . GLU A 1 224 ? 47.872 -23.807 -41.811 1.00 87.12 224 GLU A N 1
ATOM 1714 C CA . GLU A 1 224 ? 48.183 -24.915 -40.896 1.00 87.12 224 GLU A CA 1
ATOM 1715 C C . GLU A 1 224 ? 48.343 -24.428 -39.448 1.00 87.12 224 GLU A C 1
ATOM 1717 O O . GLU A 1 224 ? 47.706 -24.962 -38.542 1.00 87.12 224 GLU A O 1
ATOM 1722 N N . LEU A 1 225 ? 49.104 -23.352 -39.215 1.00 88.69 225 LEU A N 1
ATOM 1723 C CA . LEU A 1 225 ? 49.319 -22.814 -37.867 1.00 88.69 225 LEU A CA 1
ATOM 1724 C C . LEU A 1 225 ? 48.026 -22.293 -37.214 1.00 88.69 225 LEU A C 1
ATOM 1726 O O . LEU A 1 225 ? 47.808 -22.479 -36.010 1.00 88.69 225 LEU A O 1
ATOM 1730 N N . LEU A 1 226 ? 47.177 -21.597 -37.978 1.00 89.62 226 LEU A N 1
ATOM 1731 C CA . LEU A 1 226 ? 45.889 -21.106 -37.482 1.00 89.62 226 LEU A CA 1
ATOM 1732 C C . LEU A 1 226 ? 44.926 -22.264 -37.202 1.00 89.62 226 LEU A C 1
ATOM 1734 O O . LEU A 1 226 ? 44.229 -22.231 -36.186 1.00 89.62 226 LEU A O 1
ATOM 1738 N N . GLN A 1 227 ? 44.927 -23.289 -38.053 1.00 89.75 227 GLN A N 1
ATOM 1739 C CA . GLN A 1 227 ? 44.127 -24.496 -37.878 1.00 89.75 227 GLN A CA 1
ATOM 1740 C C . GLN A 1 227 ? 44.562 -25.283 -36.632 1.00 89.75 227 GLN A C 1
ATOM 1742 O O . GLN A 1 227 ? 43.727 -25.564 -35.777 1.00 89.75 227 GLN A O 1
ATOM 1747 N N . GLU A 1 228 ? 45.862 -25.534 -36.444 1.00 90.44 228 GLU A N 1
ATOM 1748 C CA . GLU A 1 228 ? 46.384 -26.202 -35.240 1.00 90.44 228 GLU A CA 1
ATOM 1749 C C . GLU A 1 228 ? 46.036 -25.428 -33.961 1.00 90.44 228 GLU A C 1
ATOM 1751 O O . GLU A 1 228 ? 45.636 -26.009 -32.948 1.00 90.44 228 GLU A O 1
ATOM 1756 N N . SER A 1 229 ? 46.139 -24.096 -34.007 1.00 89.75 229 SER A N 1
ATOM 1757 C CA . SER A 1 229 ? 45.755 -23.231 -32.886 1.00 89.75 229 SER A CA 1
ATOM 1758 C C . SER A 1 229 ? 44.256 -23.324 -32.578 1.00 89.75 229 SER A C 1
ATOM 1760 O O . SER A 1 229 ? 43.853 -23.259 -31.413 1.00 89.75 229 SER A O 1
ATOM 1762 N N . LEU A 1 230 ? 43.424 -23.463 -33.613 1.00 89.12 230 LEU A N 1
ATOM 1763 C CA . LEU A 1 230 ? 41.972 -23.568 -33.494 1.00 89.12 230 LEU A CA 1
ATOM 1764 C C . LEU A 1 230 ? 41.572 -24.916 -32.905 1.00 89.12 230 LEU A C 1
ATOM 1766 O O . LEU A 1 230 ? 40.757 -24.961 -31.984 1.00 89.12 230 LEU A O 1
ATOM 1770 N N . ASP A 1 231 ? 42.196 -25.994 -33.366 1.00 88.06 231 ASP A N 1
ATOM 1771 C CA . ASP A 1 231 ? 41.950 -27.343 -32.866 1.00 88.06 231 ASP A CA 1
ATOM 1772 C C . ASP A 1 231 ? 42.419 -27.499 -31.413 1.00 88.06 231 ASP A C 1
ATOM 1774 O O . ASP A 1 231 ? 41.707 -28.079 -30.588 1.00 88.06 231 ASP A O 1
ATOM 1778 N N . ALA A 1 232 ? 43.542 -26.874 -31.044 1.00 87.69 232 ALA A N 1
ATOM 1779 C CA . ALA A 1 232 ? 44.004 -26.819 -29.658 1.00 87.69 232 ALA A CA 1
ATOM 1780 C C . ALA A 1 232 ? 43.012 -26.094 -28.726 1.00 87.69 232 ALA A C 1
ATOM 1782 O O . ALA A 1 232 ? 42.787 -26.540 -27.600 1.00 87.69 232 ALA A O 1
ATOM 1783 N N . LEU A 1 233 ? 42.389 -24.997 -29.178 1.00 84.31 233 LEU A N 1
ATOM 1784 C CA . LEU A 1 233 ? 41.351 -24.296 -28.406 1.00 84.31 233 LEU A CA 1
ATOM 1785 C C . LEU A 1 233 ? 40.034 -25.079 -28.348 1.00 84.31 233 LEU A C 1
ATOM 1787 O O . LEU A 1 233 ? 39.345 -25.052 -27.324 1.00 84.31 233 LEU A O 1
ATOM 1791 N N . ARG A 1 234 ? 39.686 -25.799 -29.418 1.00 85.94 234 ARG A N 1
ATOM 1792 C CA . ARG A 1 234 ? 38.492 -26.654 -29.469 1.00 85.94 234 ARG A CA 1
ATOM 1793 C C . ARG A 1 234 ? 38.581 -27.846 -28.518 1.00 85.94 234 ARG A C 1
ATOM 1795 O O . ARG A 1 234 ? 37.559 -28.238 -27.965 1.00 85.94 234 ARG A O 1
ATOM 1802 N N . ALA A 1 235 ? 39.786 -28.357 -28.259 1.00 85.88 235 ALA A N 1
ATOM 1803 C CA . ALA A 1 235 ? 40.027 -29.451 -27.316 1.00 85.88 235 ALA A CA 1
ATOM 1804 C C . ALA A 1 235 ? 39.753 -29.091 -25.839 1.00 85.88 235 ALA A C 1
ATOM 1806 O O . ALA A 1 235 ? 39.636 -29.986 -24.999 1.00 85.88 235 ALA A O 1
ATOM 1807 N N . LEU A 1 236 ? 39.657 -27.800 -25.498 1.00 81.81 236 LEU A N 1
ATOM 1808 C CA . LEU A 1 236 ? 39.351 -27.348 -24.139 1.00 81.81 236 LEU A CA 1
ATOM 1809 C C . LEU A 1 236 ? 37.834 -27.361 -23.877 1.00 81.81 236 LEU A C 1
ATOM 1811 O O . LEU A 1 236 ? 37.083 -26.922 -24.752 1.00 81.81 236 LEU A O 1
ATOM 1815 N N . PRO A 1 237 ? 37.361 -27.760 -22.678 1.00 77.38 237 PRO A N 1
ATOM 1816 C CA . PRO A 1 237 ? 35.953 -27.615 -22.283 1.00 77.38 237 PRO A CA 1
ATOM 1817 C C . PRO A 1 237 ? 35.460 -26.167 -22.383 1.00 77.38 237 PRO A C 1
ATOM 1819 O O . PRO A 1 237 ? 36.252 -25.239 -22.240 1.00 77.38 237 PRO A O 1
ATOM 1822 N N . GLU A 1 238 ? 34.168 -25.936 -22.594 1.00 76.81 238 GLU A N 1
ATOM 1823 C CA . GLU A 1 238 ? 33.609 -24.582 -22.661 1.00 76.81 238 GLU A CA 1
ATOM 1824 C C . GLU A 1 238 ? 33.818 -23.808 -21.347 1.00 76.81 238 GLU A C 1
ATOM 1826 O O . GLU A 1 238 ? 33.811 -24.389 -20.263 1.00 76.81 238 GLU A O 1
ATOM 1831 N N . ALA A 1 239 ? 33.973 -22.480 -21.431 1.00 72.56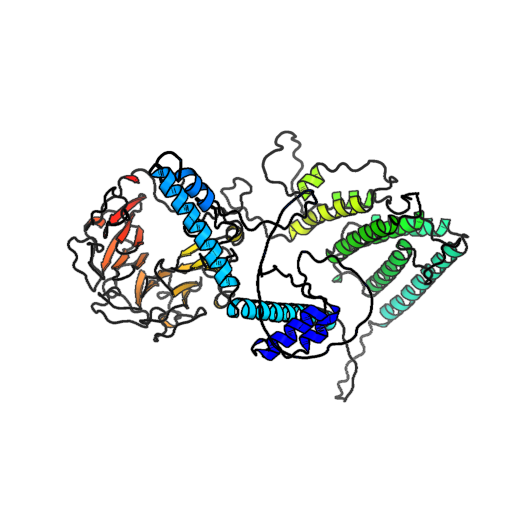 239 ALA A N 1
ATOM 1832 C CA . ALA A 1 239 ? 34.175 -21.601 -20.272 1.00 72.56 239 ALA A CA 1
ATOM 1833 C C . ALA A 1 239 ? 35.388 -21.959 -19.375 1.00 72.56 239 ALA A C 1
ATOM 1835 O O . ALA A 1 239 ? 35.465 -21.500 -18.233 1.00 72.56 239 ALA A O 1
ATOM 1836 N N . SER A 1 240 ? 36.372 -22.717 -19.884 1.00 77.81 240 SER A N 1
ATOM 1837 C CA . SER A 1 240 ? 37.582 -23.100 -19.130 1.00 77.81 240 SER A CA 1
ATOM 1838 C C . SER A 1 240 ? 38.396 -21.905 -18.616 1.00 77.81 240 SER A C 1
ATOM 1840 O O . SER A 1 240 ? 39.208 -22.053 -17.707 1.00 77.81 240 SER A O 1
ATOM 1842 N N . LEU A 1 241 ? 38.194 -20.719 -19.196 1.00 72.75 241 LEU A N 1
ATOM 1843 C CA . LEU A 1 241 ? 38.918 -19.485 -18.889 1.00 72.75 241 LEU A CA 1
ATOM 1844 C C . LEU A 1 241 ? 38.021 -18.429 -18.222 1.00 72.75 241 LEU A C 1
ATOM 1846 O O . LEU A 1 241 ? 38.359 -17.246 -18.240 1.00 72.75 241 LEU A O 1
ATOM 1850 N N . PHE A 1 242 ? 36.871 -18.834 -17.673 1.00 72.69 242 PHE A N 1
ATOM 1851 C CA . PHE A 1 242 ? 35.912 -17.929 -17.032 1.00 72.69 242 PHE A CA 1
ATOM 1852 C C . PHE A 1 242 ? 36.430 -17.331 -15.715 1.00 72.69 242 PHE A C 1
ATOM 1854 O O . PHE A 1 242 ? 36.215 -16.149 -15.447 1.00 72.69 242 PHE A O 1
ATOM 1861 N N . ASP A 1 243 ? 37.132 -18.121 -14.897 1.00 71.44 243 ASP A N 1
ATOM 1862 C CA . ASP A 1 243 ? 37.700 -17.648 -13.632 1.00 71.44 243 ASP A CA 1
ATOM 1863 C C . ASP A 1 243 ? 39.099 -17.048 -13.839 1.00 71.44 243 ASP A C 1
ATOM 1865 O O . ASP A 1 243 ? 40.117 -17.744 -13.783 1.00 71.44 243 ASP A O 1
ATOM 1869 N N . GLU A 1 244 ? 39.151 -15.728 -14.042 1.00 65.69 244 GLU A N 1
ATOM 1870 C CA . GLU A 1 244 ? 40.396 -14.965 -14.214 1.00 65.69 244 GLU A CA 1
ATOM 1871 C C . GLU A 1 244 ? 41.376 -15.120 -13.034 1.00 65.69 244 GLU A C 1
ATOM 1873 O O . GLU A 1 244 ? 42.573 -14.895 -13.212 1.00 65.69 244 GLU A O 1
ATOM 1878 N N . SER A 1 245 ? 40.915 -15.538 -11.844 1.00 66.81 245 SER A N 1
ATOM 1879 C CA . SER A 1 245 ? 41.779 -15.730 -10.669 1.00 66.81 245 SER A CA 1
ATOM 1880 C C . SER A 1 245 ? 42.683 -16.965 -10.766 1.00 66.81 245 SER A C 1
ATOM 1882 O O . SER A 1 245 ? 43.731 -17.020 -10.119 1.00 66.81 245 SER A O 1
ATOM 1884 N N . THR A 1 246 ? 42.318 -17.929 -11.615 1.00 67.62 246 THR A N 1
ATOM 1885 C CA . THR A 1 246 ? 43.086 -19.162 -11.856 1.00 67.62 246 THR A CA 1
ATOM 1886 C C . THR A 1 246 ? 44.117 -19.020 -12.977 1.00 67.62 246 THR A C 1
ATOM 1888 O O . THR A 1 246 ? 44.963 -19.897 -13.168 1.00 67.62 246 THR A O 1
ATOM 1891 N N . VAL A 1 247 ? 44.090 -17.899 -13.705 1.00 72.88 247 VAL A N 1
ATOM 1892 C CA . VAL A 1 247 ? 44.874 -17.683 -14.922 1.00 72.88 247 VAL A CA 1
ATOM 1893 C C . VAL A 1 247 ? 45.998 -16.678 -14.665 1.00 72.88 247 VAL A C 1
ATOM 1895 O O . VAL A 1 247 ? 45.801 -15.607 -14.097 1.00 72.88 247 VAL A O 1
ATOM 1898 N N . SER A 1 248 ? 47.219 -17.002 -15.102 1.00 81.06 248 SER A N 1
ATOM 1899 C CA . SER A 1 248 ? 48.377 -16.114 -14.929 1.00 81.06 248 SER A CA 1
ATOM 1900 C C . SER A 1 248 ? 48.182 -14.769 -15.644 1.00 81.06 248 SER A C 1
ATOM 1902 O O . SER A 1 248 ? 47.797 -14.723 -16.813 1.00 81.06 248 SER A O 1
ATOM 1904 N N . ALA A 1 249 ? 48.566 -13.665 -14.994 1.00 76.25 249 ALA A N 1
ATOM 1905 C CA . ALA A 1 249 ? 48.522 -12.323 -15.583 1.00 76.25 249 ALA A CA 1
ATOM 1906 C C . ALA A 1 249 ? 49.338 -12.201 -16.889 1.00 76.25 249 ALA A C 1
ATOM 1908 O O . ALA A 1 249 ? 48.973 -11.435 -17.778 1.00 76.25 249 ALA A O 1
ATOM 1909 N N . VAL A 1 250 ? 50.423 -12.977 -17.034 1.00 81.31 250 VAL A N 1
ATOM 1910 C CA . VAL A 1 250 ? 51.219 -13.031 -18.276 1.00 81.31 250 VAL A CA 1
ATOM 1911 C C . VAL A 1 250 ? 50.414 -13.662 -19.415 1.00 81.31 250 VAL A C 1
ATOM 1913 O O . VAL A 1 250 ? 50.482 -13.196 -20.548 1.00 81.31 250 VAL A O 1
ATOM 1916 N N . TRP A 1 251 ? 49.614 -14.686 -19.119 1.00 80.62 251 TRP A N 1
ATOM 1917 C CA . TRP A 1 251 ? 48.767 -15.352 -20.106 1.00 80.62 251 TRP A CA 1
ATOM 1918 C C . TRP A 1 251 ? 47.636 -14.434 -20.585 1.00 80.62 251 TRP A C 1
ATOM 1920 O O . TRP A 1 251 ? 47.401 -14.329 -21.787 1.00 80.62 251 TRP A O 1
ATOM 1930 N N . LEU A 1 252 ? 46.987 -13.696 -19.675 1.00 80.12 252 LEU A N 1
ATOM 1931 C CA . LEU A 1 252 ? 45.930 -12.741 -20.041 1.00 80.12 252 LEU A CA 1
ATOM 1932 C C . LEU A 1 252 ? 46.453 -11.661 -20.999 1.00 80.12 252 LEU A C 1
ATOM 1934 O O . LEU A 1 252 ? 45.780 -11.320 -21.972 1.00 80.12 252 LEU A O 1
ATOM 1938 N N . GLU A 1 253 ? 47.681 -11.190 -20.767 1.00 82.31 253 GLU A N 1
ATOM 1939 C CA . GLU A 1 253 ? 48.366 -10.224 -21.628 1.00 82.31 253 GLU A CA 1
ATOM 1940 C C . GLU A 1 253 ? 48.669 -10.796 -23.028 1.00 82.31 253 GLU A C 1
ATOM 1942 O O . GLU A 1 253 ? 48.468 -10.122 -24.045 1.00 82.31 253 GLU A O 1
ATOM 1947 N N . VAL A 1 254 ? 49.127 -12.051 -23.094 1.00 84.81 254 VAL A N 1
ATOM 1948 C CA . VAL A 1 254 ? 49.376 -12.791 -24.345 1.00 84.81 254 VAL A CA 1
ATOM 1949 C C . VAL A 1 254 ? 48.086 -12.931 -25.148 1.00 84.81 254 VAL A C 1
ATOM 1951 O O . VAL A 1 254 ? 48.061 -12.596 -26.333 1.00 84.81 254 VAL A O 1
ATOM 1954 N N . VAL A 1 255 ? 47.000 -13.344 -24.496 1.00 84.25 255 VAL A N 1
ATOM 1955 C CA . VAL A 1 255 ? 45.694 -13.532 -25.133 1.00 84.25 255 VAL A CA 1
ATOM 1956 C C . VAL A 1 255 ? 45.088 -12.220 -25.604 1.00 84.25 255 VAL A C 1
ATOM 1958 O O . VAL A 1 255 ? 44.567 -12.156 -26.714 1.00 84.25 255 VAL A O 1
ATOM 1961 N N . GLU A 1 256 ? 45.205 -11.140 -24.836 1.00 85.38 256 GLU A N 1
ATOM 1962 C CA . GLU A 1 256 ? 44.745 -9.819 -25.269 1.00 85.38 256 GLU A CA 1
ATOM 1963 C C . GLU A 1 256 ? 45.518 -9.318 -26.501 1.00 85.38 256 GLU A C 1
ATOM 1965 O O . GLU A 1 256 ? 44.942 -8.720 -27.417 1.00 85.38 256 GLU A O 1
ATOM 1970 N N . ARG A 1 257 ? 46.831 -9.567 -26.557 1.00 85.94 257 ARG A N 1
ATOM 1971 C CA . ARG A 1 257 ? 47.670 -9.183 -27.701 1.00 85.94 257 ARG A CA 1
ATOM 1972 C C . ARG A 1 257 ? 47.371 -10.038 -28.939 1.00 85.94 257 ARG A C 1
ATOM 1974 O O . ARG A 1 257 ? 47.293 -9.479 -30.031 1.00 85.94 257 ARG A O 1
ATOM 1981 N N . ALA A 1 258 ? 47.151 -11.342 -28.767 1.00 88.25 258 ALA A N 1
ATOM 1982 C CA . ALA A 1 258 ? 46.716 -12.250 -29.830 1.00 88.25 258 ALA A CA 1
ATOM 1983 C C . ALA A 1 258 ? 45.321 -11.888 -30.357 1.00 88.25 258 ALA A C 1
ATOM 1985 O O . ALA A 1 258 ? 45.148 -11.762 -31.563 1.00 88.25 258 ALA A O 1
ATOM 1986 N N . THR A 1 259 ? 44.364 -11.592 -29.473 1.00 87.44 259 THR A N 1
ATOM 1987 C CA . THR A 1 259 ? 43.004 -11.149 -29.838 1.00 87.44 259 THR A CA 1
ATOM 1988 C C . THR A 1 259 ? 43.042 -9.893 -30.710 1.00 87.44 259 THR A C 1
ATOM 1990 O O . THR A 1 259 ? 42.353 -9.814 -31.723 1.00 87.44 259 THR A O 1
ATOM 1993 N N . ARG A 1 260 ? 43.872 -8.902 -30.354 1.00 86.75 260 ARG A N 1
ATOM 1994 C CA . ARG A 1 260 ? 44.035 -7.679 -31.159 1.00 86.75 260 ARG A CA 1
ATOM 1995 C C . ARG A 1 260 ? 44.642 -7.960 -32.530 1.00 86.75 260 ARG A C 1
ATOM 1997 O O . ARG A 1 260 ? 44.203 -7.372 -33.513 1.00 86.75 260 ARG A O 1
ATOM 2004 N N . PHE A 1 261 ? 45.633 -8.846 -32.594 1.00 88.56 261 PHE A N 1
ATOM 2005 C CA . PHE A 1 261 ? 46.239 -9.241 -33.861 1.00 88.56 261 PHE A CA 1
ATOM 2006 C C . PHE A 1 261 ? 45.237 -9.992 -34.748 1.00 88.56 261 PHE A C 1
ATOM 2008 O O . PHE A 1 261 ? 45.007 -9.565 -35.874 1.00 88.56 261 PHE A O 1
ATOM 2015 N N . LEU A 1 262 ? 44.569 -11.025 -34.232 1.00 89.62 262 LEU A N 1
ATOM 2016 C CA . LEU A 1 262 ? 43.551 -11.777 -34.970 1.00 89.62 262 LEU A CA 1
ATOM 2017 C C . LEU A 1 262 ? 42.412 -10.872 -35.456 1.00 89.62 262 LEU A C 1
ATOM 2019 O O . LEU A 1 262 ? 41.988 -10.998 -36.598 1.00 89.62 262 LEU A O 1
ATOM 2023 N N . ARG A 1 263 ? 41.973 -9.889 -34.654 1.00 87.44 263 ARG A N 1
ATOM 2024 C CA . ARG A 1 263 ? 40.985 -8.895 -35.112 1.00 87.44 263 ARG A CA 1
ATOM 2025 C C . ARG A 1 263 ? 41.476 -8.116 -36.332 1.00 87.44 263 ARG A C 1
ATOM 2027 O O . ARG A 1 263 ? 40.701 -7.941 -37.259 1.00 87.44 263 ARG A O 1
ATOM 2034 N N . SER A 1 264 ? 42.750 -7.711 -36.362 1.00 85.06 264 SER A N 1
ATOM 2035 C CA . SER A 1 264 ? 43.328 -7.036 -37.537 1.00 85.06 264 SER A CA 1
ATOM 2036 C C . SER A 1 264 ? 43.419 -7.937 -38.774 1.00 85.06 264 SER A C 1
ATOM 2038 O O . SER A 1 264 ? 43.304 -7.434 -39.885 1.00 85.06 264 SER A O 1
ATOM 2040 N N . VAL A 1 265 ? 43.592 -9.253 -38.593 1.00 86.12 265 VAL A N 1
ATOM 2041 C CA . VAL A 1 265 ? 43.598 -10.253 -39.680 1.00 86.12 265 VAL A CA 1
ATOM 2042 C C . VAL A 1 265 ? 42.202 -10.398 -40.282 1.00 86.12 265 VAL A C 1
ATOM 2044 O O . VAL A 1 265 ? 42.053 -10.314 -41.495 1.00 86.12 265 VAL A O 1
ATOM 2047 N N . VAL A 1 266 ? 41.184 -10.528 -39.430 1.00 84.81 266 VAL A N 1
ATOM 2048 C CA . VAL A 1 266 ? 39.780 -10.695 -39.834 1.00 84.81 266 VAL A CA 1
ATOM 2049 C C . VAL A 1 266 ? 39.214 -9.449 -40.522 1.00 84.81 266 VAL A C 1
ATOM 2051 O O . VAL A 1 266 ? 38.430 -9.576 -41.452 1.00 84.81 266 VAL A O 1
ATOM 2054 N N . THR A 1 267 ? 39.618 -8.243 -40.110 1.00 79.31 267 THR A N 1
ATOM 2055 C CA . THR A 1 267 ? 39.187 -6.994 -40.769 1.00 79.31 267 THR A CA 1
ATOM 2056 C C . THR A 1 267 ? 40.054 -6.600 -41.969 1.00 79.31 267 THR A C 1
ATOM 2058 O O . THR A 1 267 ? 39.781 -5.587 -42.603 1.00 79.31 267 THR A O 1
ATOM 2061 N N . GLY A 1 268 ? 41.114 -7.356 -42.280 1.00 72.69 268 GLY A N 1
ATOM 2062 C CA . GLY A 1 268 ? 42.023 -7.072 -43.399 1.00 72.69 268 GLY A CA 1
ATOM 2063 C C . GLY A 1 268 ? 43.020 -5.918 -43.176 1.00 72.69 268 GLY A C 1
ATOM 2064 O O . GLY A 1 268 ? 43.817 -5.617 -44.064 1.00 72.69 268 GLY A O 1
ATOM 2065 N N . ASP A 1 269 ? 43.059 -5.310 -41.986 1.00 65.81 269 ASP A N 1
ATOM 2066 C CA . ASP A 1 269 ? 43.826 -4.091 -41.650 1.00 65.81 269 ASP A CA 1
ATOM 2067 C C . ASP A 1 269 ? 45.286 -4.349 -41.216 1.00 65.81 269 ASP A C 1
ATOM 2069 O O . ASP A 1 269 ? 45.894 -3.619 -40.426 1.00 65.81 269 ASP A O 1
ATOM 2073 N N . VAL A 1 270 ? 45.913 -5.406 -41.724 1.00 59.75 270 VAL A N 1
ATOM 2074 C CA . VAL A 1 270 ? 47.225 -5.860 -41.223 1.00 59.75 270 VAL A CA 1
ATOM 2075 C C . VAL A 1 270 ? 48.402 -4.986 -41.698 1.00 59.75 270 VAL A C 1
ATOM 2077 O O . VAL A 1 270 ? 49.508 -5.063 -41.149 1.00 59.75 270 VAL A O 1
ATOM 2080 N N . HIS A 1 271 ? 48.175 -4.103 -42.676 1.00 57.56 271 HIS A N 1
ATOM 2081 C CA . HIS A 1 271 ? 49.220 -3.321 -43.351 1.00 57.56 271 HIS A CA 1
ATOM 2082 C C . HIS A 1 271 ? 49.298 -1.837 -42.963 1.00 57.56 271 HIS A C 1
ATOM 2084 O O . HIS A 1 271 ? 50.199 -1.146 -43.434 1.00 57.56 271 HIS A O 1
ATOM 2090 N N . GLY A 1 272 ? 48.421 -1.337 -42.083 1.00 50.47 272 GLY A N 1
ATOM 2091 C CA . GLY A 1 272 ? 48.506 0.034 -41.554 1.00 50.47 272 GLY A CA 1
ATOM 2092 C C . GLY A 1 272 ? 48.408 1.157 -42.600 1.00 50.47 272 GLY A C 1
ATOM 2093 O O . GLY A 1 272 ? 48.726 2.300 -42.287 1.00 50.47 272 GLY A O 1
ATOM 2094 N N . THR A 1 273 ? 47.985 0.850 -43.827 1.00 42.69 273 THR A N 1
ATOM 2095 C CA . THR A 1 273 ? 47.763 1.813 -44.912 1.00 42.69 273 THR A CA 1
ATOM 2096 C C . THR A 1 273 ? 46.387 1.543 -45.528 1.00 42.69 273 THR A C 1
ATOM 2098 O O . THR A 1 273 ? 46.192 0.487 -46.129 1.00 42.69 273 THR A O 1
ATOM 2101 N N . PRO A 1 274 ? 45.403 2.444 -45.353 1.00 37.59 274 PRO A N 1
ATOM 2102 C CA . PRO A 1 274 ? 44.090 2.282 -45.957 1.00 37.59 274 PRO A CA 1
ATOM 2103 C C . PRO A 1 274 ? 44.170 2.704 -47.429 1.00 37.59 274 PRO A C 1
ATOM 2105 O O . PRO A 1 274 ? 44.507 3.852 -47.714 1.00 37.59 274 PRO A O 1
ATOM 2108 N N . GLY A 1 275 ? 43.866 1.797 -48.366 1.00 45.34 275 GLY A N 1
ATOM 2109 C CA . GLY A 1 275 ? 43.511 2.201 -49.736 1.00 45.34 275 GLY A CA 1
ATOM 2110 C C . GLY A 1 275 ? 44.129 1.465 -50.929 1.00 45.34 275 GLY A C 1
ATOM 2111 O O . GLY A 1 275 ? 43.807 1.836 -52.052 1.00 45.34 275 GLY A O 1
ATOM 2112 N N . THR A 1 276 ? 44.951 0.425 -50.773 1.00 39.06 276 THR A N 1
ATOM 2113 C CA . THR A 1 276 ? 45.467 -0.333 -51.934 1.00 39.06 276 THR A CA 1
ATOM 2114 C C . THR A 1 276 ? 45.156 -1.824 -51.825 1.00 39.06 276 THR A C 1
ATOM 2116 O O . THR A 1 276 ? 45.875 -2.583 -51.180 1.00 39.06 276 THR A O 1
ATOM 2119 N N . LYS A 1 277 ? 44.090 -2.268 -52.511 1.00 48.56 277 LYS A N 1
ATOM 2120 C CA . LYS A 1 277 ? 43.862 -3.685 -52.856 1.00 48.56 277 LYS A CA 1
ATOM 2121 C C . LYS A 1 277 ? 44.919 -4.116 -53.890 1.00 48.56 277 LYS A C 1
ATOM 2123 O O . LYS A 1 277 ? 44.648 -4.175 -55.083 1.00 48.56 277 LYS A O 1
ATOM 2128 N N . GLY A 1 278 ? 46.157 -4.299 -53.434 1.00 42.09 278 GLY A N 1
ATOM 2129 C CA . GLY A 1 278 ? 47.257 -4.910 -54.186 1.00 42.09 278 GLY A CA 1
ATOM 2130 C C . GLY A 1 278 ? 47.394 -6.412 -53.880 1.00 42.09 278 GLY A C 1
ATOM 2131 O O . GLY A 1 278 ? 46.719 -6.900 -52.973 1.00 42.09 278 GLY A O 1
ATOM 2132 N N . PRO A 1 279 ? 48.269 -7.147 -54.594 1.00 41.47 279 PRO A N 1
ATOM 2133 C CA . PRO A 1 279 ? 48.368 -8.616 -54.592 1.00 41.47 279 PRO A CA 1
ATOM 2134 C C . PRO A 1 279 ? 49.051 -9.193 -53.331 1.00 41.47 279 PRO A C 1
ATOM 2136 O O . PRO A 1 279 ? 49.982 -9.982 -53.419 1.00 41.47 279 PRO A O 1
ATOM 2139 N N . GLY A 1 280 ? 48.597 -8.775 -52.148 1.00 53.06 280 GLY A N 1
ATOM 2140 C CA . GLY A 1 280 ? 49.083 -9.214 -50.833 1.00 53.06 280 GLY A CA 1
ATOM 2141 C C . GLY A 1 280 ? 47.988 -9.173 -49.761 1.00 53.06 280 GLY A C 1
ATOM 2142 O O . GLY A 1 280 ? 48.259 -8.896 -48.591 1.00 53.06 280 GLY A O 1
ATOM 2143 N N . SER A 1 281 ? 46.727 -9.354 -50.169 1.00 68.69 281 SER A N 1
ATOM 2144 C CA . SER A 1 281 ? 45.593 -9.501 -49.256 1.00 68.69 281 SER A CA 1
ATOM 2145 C C . SER A 1 281 ? 45.629 -10.877 -48.597 1.00 68.69 281 SER A C 1
ATOM 2147 O O . SER A 1 281 ? 45.859 -11.877 -49.272 1.00 68.69 281 SER A O 1
ATOM 2149 N N . ILE A 1 282 ? 45.360 -10.926 -47.295 1.00 78.31 282 ILE A N 1
ATOM 2150 C CA . ILE A 1 282 ? 45.319 -12.171 -46.518 1.00 78.31 282 ILE A CA 1
ATOM 2151 C C . ILE A 1 282 ? 44.311 -13.134 -47.161 1.00 78.31 282 ILE A C 1
ATOM 2153 O O . ILE A 1 282 ? 43.188 -12.691 -47.432 1.00 78.31 282 ILE A O 1
ATOM 2157 N N . PRO A 1 283 ? 44.666 -14.413 -47.383 1.00 83.88 283 PRO A N 1
ATOM 2158 C CA . PRO A 1 283 ? 43.747 -15.407 -47.927 1.00 83.88 283 PRO A CA 1
ATOM 2159 C C . PRO A 1 283 ? 42.434 -15.462 -47.140 1.00 83.88 283 PRO A C 1
ATOM 2161 O O . PRO A 1 283 ? 42.432 -15.411 -45.911 1.00 83.88 283 PRO A O 1
ATOM 2164 N N . LEU A 1 284 ? 41.304 -15.590 -47.840 1.00 80.88 284 LEU A N 1
ATOM 2165 C CA . LEU A 1 284 ? 39.979 -15.631 -47.205 1.00 80.88 284 LEU A CA 1
ATOM 2166 C C . LEU A 1 284 ? 39.859 -16.792 -46.201 1.00 80.88 284 LEU A C 1
ATOM 2168 O O . LEU A 1 284 ? 39.248 -16.642 -45.146 1.00 80.88 284 LEU A O 1
ATOM 2172 N N . GLN A 1 285 ? 40.508 -17.920 -46.497 1.00 84.88 285 GLN A N 1
ATOM 2173 C CA . GLN A 1 285 ? 40.594 -19.070 -45.598 1.00 84.88 285 GLN A CA 1
ATOM 2174 C C . GLN A 1 285 ? 41.238 -18.699 -44.253 1.00 84.88 285 GLN A C 1
ATOM 2176 O O . GLN A 1 285 ? 40.679 -19.006 -43.204 1.00 84.88 285 GLN A O 1
ATOM 2181 N N . ASP A 1 286 ? 42.340 -17.949 -44.263 1.00 87.00 286 ASP A N 1
ATOM 2182 C CA . ASP A 1 286 ? 43.016 -17.509 -43.037 1.00 87.00 286 ASP A CA 1
ATOM 2183 C C . ASP A 1 286 ? 42.201 -16.471 -42.262 1.00 87.00 286 ASP A C 1
ATOM 2185 O O . ASP A 1 286 ? 42.220 -16.456 -41.031 1.00 87.00 286 ASP A O 1
ATOM 2189 N N . GLN A 1 287 ? 41.434 -15.629 -42.962 1.00 87.19 287 GLN A N 1
ATOM 2190 C CA . GLN A 1 287 ? 40.482 -14.717 -42.322 1.00 87.19 287 GLN A CA 1
ATOM 2191 C C . GLN A 1 287 ? 39.360 -15.494 -41.618 1.00 87.19 287 GLN A C 1
ATOM 2193 O O . GLN A 1 287 ? 38.995 -15.155 -40.491 1.00 87.19 287 GLN A O 1
ATOM 2198 N N . HIS A 1 288 ? 38.850 -16.568 -42.231 1.00 89.19 288 HIS A N 1
ATOM 2199 C CA . HIS A 1 288 ? 37.848 -17.443 -41.620 1.00 89.19 288 HIS A CA 1
ATOM 2200 C C . HIS A 1 288 ? 38.402 -18.197 -40.406 1.00 89.19 288 HIS A C 1
ATOM 2202 O O . HIS A 1 288 ? 37.744 -18.234 -39.366 1.00 89.19 288 HIS A O 1
ATOM 2208 N N . LEU A 1 289 ? 39.622 -18.736 -40.495 1.00 88.62 289 LEU A N 1
ATOM 2209 C CA . LEU A 1 289 ? 40.287 -19.404 -39.372 1.00 88.62 289 LEU A CA 1
ATOM 2210 C C . LEU A 1 289 ? 40.554 -18.433 -38.216 1.00 88.62 289 LEU A C 1
ATOM 2212 O O . LEU A 1 289 ? 40.280 -18.751 -37.058 1.00 88.62 289 LEU A O 1
ATOM 2216 N N . ALA A 1 290 ? 41.009 -17.215 -38.518 1.00 90.12 290 ALA A N 1
ATOM 2217 C CA . ALA A 1 290 ? 41.202 -16.166 -37.521 1.00 90.12 290 ALA A CA 1
ATOM 2218 C C . ALA A 1 290 ? 39.881 -15.727 -36.862 1.00 90.12 290 ALA A C 1
ATOM 2220 O O . ALA A 1 290 ? 39.851 -15.474 -35.654 1.00 90.12 290 ALA A O 1
ATOM 2221 N N . LEU A 1 291 ? 38.784 -15.664 -37.626 1.00 90.56 291 LEU A N 1
ATOM 2222 C CA . LEU A 1 291 ? 37.449 -15.375 -37.101 1.00 90.56 291 LEU A CA 1
ATOM 2223 C C . LEU A 1 291 ? 36.974 -16.499 -36.178 1.00 90.56 291 LEU A C 1
ATOM 2225 O O . LEU A 1 291 ? 36.564 -16.220 -35.052 1.00 90.56 291 LEU A O 1
ATOM 2229 N N . ALA A 1 292 ? 37.088 -17.755 -36.610 1.00 89.69 292 ALA A N 1
ATOM 2230 C CA . ALA A 1 292 ? 36.742 -18.915 -35.796 1.00 89.69 292 ALA A CA 1
ATOM 2231 C C . ALA A 1 292 ? 37.535 -18.925 -34.479 1.00 89.69 292 ALA A C 1
ATOM 2233 O O . ALA A 1 292 ? 36.936 -19.038 -33.415 1.00 89.69 292 ALA A O 1
ATOM 2234 N N . LEU A 1 293 ? 38.850 -18.681 -34.527 1.00 90.81 293 LEU A N 1
ATOM 2235 C CA . LEU A 1 293 ? 39.718 -18.564 -33.349 1.00 90.81 293 LEU A CA 1
ATOM 2236 C C . LEU A 1 293 ? 39.254 -17.495 -32.352 1.00 90.81 293 LEU A C 1
ATOM 2238 O O . LEU A 1 293 ? 39.256 -17.726 -31.143 1.00 90.81 293 LEU A O 1
ATOM 2242 N N . LEU A 1 294 ? 38.860 -16.315 -32.839 1.00 89.56 294 LEU A N 1
ATOM 2243 C CA . LEU A 1 294 ? 38.372 -15.226 -31.988 1.00 89.56 294 LEU A CA 1
ATOM 2244 C C . LEU A 1 294 ? 37.057 -15.568 -31.293 1.00 89.56 294 LEU A C 1
ATOM 2246 O O . LEU A 1 294 ? 36.881 -15.245 -30.115 1.00 89.56 294 LEU A O 1
ATOM 2250 N N . LEU A 1 295 ? 36.131 -16.184 -32.025 1.00 89.81 295 LEU A N 1
ATOM 2251 C CA . LEU A 1 295 ? 34.834 -16.586 -31.491 1.00 89.81 295 LEU A CA 1
ATOM 2252 C C . LEU A 1 295 ? 34.999 -17.724 -30.480 1.00 89.81 295 LEU A C 1
ATOM 2254 O O . LEU A 1 295 ? 34.411 -17.670 -29.400 1.00 89.81 295 LEU A O 1
ATOM 2258 N N . GLU A 1 296 ? 35.876 -18.684 -30.770 1.00 88.00 296 GLU A N 1
ATOM 2259 C CA . GLU A 1 296 ? 36.207 -19.788 -29.870 1.00 88.00 296 GLU A CA 1
ATOM 2260 C C . GLU A 1 296 ? 36.819 -19.274 -28.561 1.00 88.00 296 GLU A C 1
ATOM 2262 O O . GLU A 1 296 ? 36.424 -19.671 -27.466 1.00 88.00 296 GLU A O 1
ATOM 2267 N N . LEU A 1 297 ? 37.730 -18.303 -28.650 1.00 87.50 297 LEU A N 1
ATOM 2268 C CA . LEU A 1 297 ? 38.323 -17.660 -27.483 1.00 87.50 297 LEU A CA 1
ATOM 2269 C C . LEU A 1 297 ? 37.279 -16.909 -26.634 1.00 87.50 297 LEU A C 1
ATOM 2271 O O . LEU A 1 297 ? 37.386 -16.873 -25.404 1.00 87.50 297 LEU A O 1
ATOM 2275 N N . ALA A 1 298 ? 36.257 -16.323 -27.266 1.00 85.81 298 ALA A N 1
ATOM 2276 C CA . ALA A 1 298 ? 35.146 -15.691 -26.559 1.00 85.81 298 ALA A CA 1
ATOM 2277 C C . ALA A 1 298 ? 34.282 -16.724 -25.812 1.00 85.81 298 ALA A C 1
ATOM 2279 O O . ALA A 1 298 ? 33.927 -16.478 -24.657 1.00 85.81 298 ALA A O 1
ATOM 2280 N N . VAL A 1 299 ? 34.005 -17.885 -26.422 1.00 84.00 299 VAL A N 1
ATOM 2281 C CA . VAL A 1 299 ? 33.303 -19.019 -25.781 1.00 84.00 299 VAL A CA 1
ATOM 2282 C C . VAL A 1 299 ? 34.094 -19.547 -24.587 1.00 84.00 299 VAL A C 1
ATOM 2284 O O . VAL A 1 299 ? 33.536 -19.757 -23.511 1.00 84.00 299 VAL A O 1
ATOM 2287 N N . GLN A 1 300 ? 35.410 -19.694 -24.736 1.00 81.75 300 GLN A N 1
ATOM 2288 C CA . GLN A 1 300 ? 36.289 -20.171 -23.669 1.00 81.75 300 GLN A CA 1
ATOM 2289 C C . GLN A 1 300 ? 36.370 -19.217 -22.473 1.00 81.75 300 GLN A C 1
ATOM 2291 O O . GLN A 1 300 ? 36.482 -19.663 -21.333 1.00 81.75 300 GLN A O 1
ATOM 2296 N N . ARG A 1 301 ? 36.280 -17.901 -22.707 1.00 80.50 301 ARG A N 1
ATOM 2297 C CA . ARG A 1 301 ? 36.183 -16.898 -21.633 1.00 80.50 301 ARG A CA 1
ATOM 2298 C C . ARG A 1 301 ? 34.808 -16.864 -20.971 1.00 80.50 301 ARG A C 1
ATOM 2300 O O . ARG A 1 301 ? 34.719 -16.445 -19.826 1.00 80.50 301 ARG A O 1
ATOM 2307 N N . GLY A 1 302 ? 33.738 -17.223 -21.680 1.00 75.19 302 GLY A N 1
ATOM 2308 C CA . GLY A 1 302 ? 32.388 -17.371 -21.121 1.00 75.19 302 GLY A CA 1
ATOM 2309 C C . GLY A 1 302 ? 31.763 -16.108 -20.503 1.00 75.19 302 GLY A C 1
ATOM 2310 O O . GLY A 1 302 ? 30.729 -16.199 -19.848 1.00 75.19 302 GLY A O 1
ATOM 2311 N N . THR A 1 303 ? 32.359 -14.921 -20.671 1.00 79.81 303 THR A N 1
ATOM 2312 C CA . THR A 1 303 ? 31.811 -13.668 -20.126 1.00 79.81 303 THR A CA 1
ATOM 2313 C C . THR A 1 303 ? 30.864 -13.000 -21.122 1.00 79.81 303 THR A C 1
ATOM 2315 O O . THR A 1 303 ? 31.149 -12.923 -22.319 1.00 79.81 303 THR A O 1
ATOM 2318 N N . LEU A 1 304 ? 29.761 -12.426 -20.623 1.00 82.38 304 LEU A N 1
ATOM 2319 C CA . LEU A 1 304 ? 28.760 -11.741 -21.454 1.00 82.38 304 LEU A CA 1
ATOM 2320 C C . LEU A 1 304 ? 29.373 -10.627 -22.318 1.00 82.38 304 LEU A C 1
ATOM 2322 O O . LEU A 1 304 ? 29.032 -10.480 -23.486 1.00 82.38 304 LEU A O 1
ATOM 2326 N N . SER A 1 305 ? 30.320 -9.870 -21.760 1.00 83.44 305 SER A N 1
ATOM 2327 C CA . SER A 1 305 ? 31.016 -8.795 -22.475 1.00 83.44 305 SER A CA 1
ATOM 2328 C C . SER A 1 305 ? 31.757 -9.306 -23.719 1.00 83.44 305 SER A C 1
ATOM 2330 O O . SER A 1 305 ? 31.650 -8.714 -24.794 1.00 83.44 305 SER A O 1
ATOM 2332 N N . GLN A 1 306 ? 32.465 -10.436 -23.606 1.00 83.31 306 GLN A N 1
ATOM 2333 C CA . GLN A 1 306 ? 33.207 -11.015 -24.730 1.00 83.31 306 GLN A CA 1
ATOM 2334 C C . GLN A 1 306 ? 32.270 -11.640 -25.766 1.00 83.31 306 GLN A C 1
ATOM 2336 O O . GLN A 1 306 ? 32.491 -11.458 -26.962 1.00 83.31 306 GLN A O 1
ATOM 2341 N N . MET A 1 307 ? 31.187 -12.286 -25.322 1.00 85.62 307 MET A N 1
ATOM 2342 C CA . MET A 1 307 ? 30.150 -12.824 -26.210 1.00 85.62 307 MET A CA 1
ATOM 2343 C C . MET A 1 307 ? 29.479 -11.721 -27.041 1.00 85.62 307 MET A C 1
ATOM 2345 O O . MET A 1 307 ? 29.368 -11.838 -28.259 1.00 85.62 307 MET A O 1
ATOM 2349 N N . LEU A 1 308 ? 29.096 -10.606 -26.411 1.00 88.00 308 LEU A N 1
ATOM 2350 C CA . LEU A 1 308 ? 28.521 -9.455 -27.114 1.00 88.00 308 LEU A CA 1
ATOM 2351 C C . LEU A 1 308 ? 29.535 -8.797 -28.056 1.00 88.00 308 LEU A C 1
ATOM 2353 O O . LEU A 1 308 ? 29.175 -8.374 -29.151 1.00 88.00 308 LEU A O 1
ATOM 2357 N N . SER A 1 309 ? 30.814 -8.748 -27.674 1.00 87.06 309 SER A N 1
ATOM 2358 C CA . SER A 1 309 ? 31.870 -8.234 -28.552 1.00 87.06 309 SER A CA 1
ATOM 2359 C C . SER A 1 309 ? 32.078 -9.104 -29.799 1.00 87.06 309 SER A C 1
ATOM 2361 O O . SER A 1 309 ? 32.329 -8.567 -30.876 1.00 87.06 309 SER A O 1
ATOM 2363 N N . ALA A 1 310 ? 31.947 -10.425 -29.667 1.00 88.69 310 ALA A N 1
ATOM 2364 C CA . ALA A 1 310 ? 31.970 -11.375 -30.777 1.00 88.69 310 ALA A CA 1
ATOM 2365 C C . ALA A 1 310 ? 30.760 -11.201 -31.715 1.00 88.69 310 ALA A C 1
ATOM 2367 O O . ALA A 1 310 ? 30.933 -11.143 -32.930 1.00 88.69 310 ALA A O 1
ATOM 2368 N N . ILE A 1 311 ? 29.554 -11.027 -31.162 1.00 90.19 311 ILE A N 1
ATOM 2369 C CA . ILE A 1 311 ? 28.333 -10.741 -31.937 1.00 90.19 311 ILE A CA 1
ATOM 2370 C C . ILE A 1 311 ? 28.470 -9.434 -32.727 1.00 90.19 311 ILE A C 1
ATOM 2372 O O . ILE A 1 311 ? 28.160 -9.392 -33.915 1.00 90.19 311 ILE A O 1
ATOM 2376 N N . LEU A 1 312 ? 28.973 -8.372 -32.093 1.00 89.50 312 LEU A N 1
ATOM 2377 C CA . LEU A 1 312 ? 29.203 -7.092 -32.767 1.00 89.50 312 LEU A CA 1
ATOM 2378 C C . LEU A 1 312 ? 30.230 -7.213 -33.901 1.00 89.50 312 LEU A C 1
ATOM 2380 O O . LEU A 1 312 ? 30.050 -6.587 -34.940 1.00 89.50 312 LEU A O 1
ATOM 2384 N N . LEU A 1 313 ? 31.269 -8.039 -33.731 1.00 88.81 313 LEU A N 1
ATOM 2385 C CA . LEU A 1 313 ? 32.247 -8.311 -34.787 1.00 88.81 313 LEU A CA 1
ATOM 2386 C C . LEU A 1 313 ? 31.603 -9.030 -35.985 1.00 88.81 313 LEU A C 1
ATOM 2388 O O . LEU A 1 313 ? 31.849 -8.630 -37.118 1.00 88.81 313 LEU A O 1
ATOM 2392 N N . LEU A 1 314 ? 30.754 -10.037 -35.750 1.00 89.69 314 LEU A N 1
ATOM 2393 C CA . LEU A 1 314 ? 30.022 -10.741 -36.815 1.00 89.69 314 LEU A CA 1
ATOM 2394 C C . LEU A 1 314 ? 29.143 -9.788 -37.639 1.00 89.69 314 LEU A C 1
ATOM 2396 O O . LEU A 1 314 ? 29.160 -9.843 -38.867 1.00 89.69 314 LEU A O 1
ATOM 2400 N N . LEU A 1 315 ? 28.412 -8.891 -36.968 1.00 88.50 315 LEU A N 1
ATOM 2401 C CA . LEU A 1 315 ? 27.558 -7.897 -37.625 1.00 88.50 315 LEU A CA 1
ATOM 2402 C C . LEU A 1 315 ? 28.378 -6.851 -38.393 1.00 88.50 315 LEU A C 1
ATOM 2404 O O . LEU A 1 315 ? 28.034 -6.512 -39.518 1.00 88.50 315 LEU A O 1
ATOM 2408 N N . GLN A 1 316 ? 29.497 -6.392 -37.827 1.00 86.88 316 GLN A N 1
ATOM 2409 C CA . GLN A 1 316 ? 30.385 -5.439 -38.494 1.00 86.88 316 GLN A CA 1
ATOM 2410 C C . GLN A 1 316 ? 31.004 -6.025 -39.773 1.00 86.88 316 GLN A C 1
ATOM 2412 O O . GLN A 1 316 ? 31.092 -5.330 -40.785 1.00 86.88 316 GLN A O 1
ATOM 2417 N N . LEU A 1 317 ? 31.440 -7.289 -39.735 1.00 84.38 317 LEU A N 1
ATOM 2418 C CA . LEU A 1 317 ? 31.999 -7.966 -40.908 1.00 84.38 317 LEU A CA 1
ATOM 2419 C C . LEU A 1 317 ? 30.939 -8.158 -41.988 1.00 84.38 317 LEU A C 1
ATOM 2421 O O . LEU A 1 317 ? 31.203 -7.856 -43.150 1.00 84.38 317 LEU A O 1
ATOM 2425 N N . TRP A 1 318 ? 29.731 -8.559 -41.588 1.00 86.12 318 TRP A N 1
ATOM 2426 C CA . TRP A 1 318 ? 28.584 -8.641 -42.484 1.00 86.12 318 TRP A CA 1
ATOM 2427 C C . TRP A 1 318 ? 28.313 -7.304 -43.189 1.00 86.12 318 TRP A C 1
ATOM 2429 O O . TRP A 1 318 ? 28.288 -7.263 -44.417 1.00 86.12 318 TRP A O 1
ATOM 2439 N N . ASP A 1 319 ? 28.206 -6.201 -42.442 1.00 80.50 319 ASP A N 1
ATOM 2440 C CA . ASP A 1 319 ? 27.967 -4.869 -43.014 1.00 80.50 319 ASP A CA 1
ATOM 2441 C C . ASP A 1 319 ? 29.101 -4.448 -43.966 1.00 80.50 319 ASP A C 1
ATOM 2443 O O . ASP A 1 319 ? 28.841 -3.947 -45.062 1.00 80.50 319 ASP A O 1
ATOM 2447 N N . SER A 1 320 ? 30.363 -4.718 -43.609 1.00 74.38 320 SER A N 1
ATOM 2448 C CA . SER A 1 320 ? 31.515 -4.415 -44.474 1.00 74.38 320 SER A CA 1
ATOM 2449 C C . SER A 1 320 ? 31.572 -5.254 -45.758 1.00 74.38 320 SER A C 1
ATOM 2451 O O . SER A 1 320 ? 32.028 -4.753 -46.785 1.00 74.38 320 SER A O 1
ATOM 2453 N N . GLY A 1 321 ? 31.077 -6.496 -45.726 1.00 68.62 321 GLY A N 1
ATOM 2454 C CA . GLY A 1 321 ? 31.007 -7.391 -46.885 1.00 68.62 321 GLY A CA 1
ATOM 2455 C C . GLY A 1 321 ? 29.874 -7.056 -47.860 1.00 68.62 321 GLY A C 1
ATOM 2456 O O . GLY A 1 321 ? 29.910 -7.494 -49.003 1.00 68.62 321 GLY A O 1
ATOM 2457 N N . THR A 1 322 ? 28.889 -6.251 -47.446 1.00 62.88 322 THR A N 1
ATOM 2458 C CA . THR A 1 322 ? 27.745 -5.849 -48.291 1.00 62.88 322 THR A CA 1
ATOM 2459 C C . THR A 1 322 ? 27.990 -4.614 -49.170 1.00 62.88 322 THR A C 1
ATOM 2461 O O . THR A 1 322 ? 27.054 -4.149 -49.820 1.00 62.88 322 THR A O 1
ATOM 2464 N N . GLN A 1 323 ? 29.214 -4.066 -49.217 1.00 55.59 323 GLN A N 1
ATOM 2465 C CA . GLN A 1 323 ? 29.509 -2.877 -50.030 1.00 55.59 323 GLN A CA 1
ATOM 2466 C C . GLN A 1 323 ? 29.248 -3.118 -51.529 1.00 55.59 323 GLN A C 1
ATOM 2468 O O . GLN A 1 323 ? 29.872 -3.974 -52.153 1.00 55.59 323 GLN A O 1
ATOM 2473 N N . GLU A 1 324 ? 28.342 -2.318 -52.101 1.00 47.19 324 GLU A N 1
ATOM 2474 C CA . GLU A 1 324 ? 28.031 -2.279 -53.532 1.00 47.19 324 GLU A CA 1
ATOM 2475 C C . GLU A 1 324 ? 29.227 -1.734 -54.325 1.00 47.19 324 GLU A C 1
ATOM 2477 O O . GLU A 1 324 ? 29.583 -0.560 -54.223 1.00 47.19 324 GLU A O 1
ATOM 2482 N N . THR A 1 325 ? 29.844 -2.582 -55.143 1.00 46.97 325 THR A N 1
ATOM 2483 C CA . THR A 1 325 ? 30.625 -2.132 -56.299 1.00 46.97 325 THR A CA 1
ATOM 2484 C C . THR A 1 325 ? 29.755 -2.281 -57.540 1.00 46.97 325 THR A C 1
ATOM 2486 O O . THR A 1 325 ? 29.106 -3.315 -57.692 1.00 46.97 325 THR A O 1
ATOM 2489 N N . ASP A 1 326 ? 29.723 -1.240 -58.380 1.00 46.81 326 ASP A N 1
ATOM 2490 C CA . ASP A 1 326 ? 28.891 -1.096 -59.584 1.00 46.81 326 ASP A CA 1
ATOM 2491 C C . ASP A 1 326 ? 28.416 -2.428 -60.200 1.00 46.81 326 ASP A C 1
ATOM 2493 O O . ASP A 1 326 ? 29.189 -3.192 -60.771 1.00 46.81 326 ASP A O 1
ATOM 2497 N N . ASN A 1 327 ? 27.105 -2.663 -60.089 1.00 55.97 327 ASN A N 1
ATOM 2498 C CA . ASN A 1 327 ? 26.313 -3.716 -60.735 1.00 55.97 327 ASN A CA 1
ATOM 2499 C C . ASN A 1 327 ? 26.667 -5.199 -60.477 1.00 55.97 327 ASN A C 1
ATOM 2501 O O . ASN A 1 327 ? 26.014 -6.060 -61.067 1.00 55.97 327 ASN A O 1
ATOM 2505 N N . GLU A 1 328 ? 27.555 -5.536 -59.535 1.00 47.78 328 GLU A N 1
ATOM 2506 C CA . GLU A 1 328 ? 27.703 -6.913 -59.027 1.00 47.78 328 GLU A CA 1
ATOM 2507 C C . GLU A 1 328 ? 27.679 -6.957 -57.488 1.00 47.78 328 GLU A C 1
ATOM 2509 O O . GLU A 1 328 ? 28.570 -6.446 -56.809 1.00 47.78 328 GLU A O 1
ATOM 2514 N N . ARG A 1 329 ? 26.666 -7.622 -56.905 1.00 50.06 329 ARG A N 1
ATOM 2515 C CA . ARG A 1 329 ? 26.685 -7.997 -55.480 1.00 50.06 329 ARG A CA 1
ATOM 2516 C C . ARG A 1 329 ? 27.670 -9.151 -55.289 1.00 50.06 329 ARG A C 1
ATOM 2518 O O . ARG A 1 329 ? 27.312 -10.303 -55.521 1.00 50.06 329 ARG A O 1
ATOM 2525 N N . SER A 1 330 ? 28.890 -8.861 -54.844 1.00 53.16 330 SER A N 1
ATOM 2526 C CA . SER A 1 330 ? 29.808 -9.906 -54.380 1.00 53.16 330 SER A CA 1
ATOM 2527 C C . SER A 1 330 ? 29.411 -10.352 -52.969 1.00 53.16 330 SER A C 1
ATOM 2529 O O . SER A 1 330 ? 29.389 -9.545 -52.048 1.00 53.16 330 SER A O 1
ATOM 2531 N N . ALA A 1 331 ? 29.103 -11.639 -52.783 1.00 55.31 331 ALA A N 1
ATOM 2532 C CA . ALA A 1 331 ? 28.854 -12.248 -51.467 1.00 55.31 331 ALA A CA 1
ATOM 2533 C C . ALA A 1 331 ? 30.159 -12.656 -50.739 1.00 55.31 331 ALA A C 1
ATOM 2535 O O . ALA A 1 331 ? 30.145 -13.457 -49.803 1.00 55.31 331 ALA A O 1
ATOM 2536 N N . GLN A 1 332 ? 31.319 -12.171 -51.196 1.00 59.28 332 GLN A N 1
ATOM 2537 C CA . GLN A 1 332 ? 32.611 -12.524 -50.608 1.00 59.28 332 GLN A CA 1
ATOM 2538 C C . GLN A 1 332 ? 32.773 -11.867 -49.229 1.00 59.28 332 GLN A C 1
ATOM 2540 O O . GLN A 1 332 ? 32.831 -10.647 -49.116 1.00 59.28 332 GLN A O 1
ATOM 2545 N N . GLY A 1 333 ? 32.878 -12.690 -48.181 1.00 67.75 333 GLY A N 1
ATOM 2546 C CA . GLY A 1 333 ? 33.138 -12.244 -46.804 1.00 67.75 333 GLY A CA 1
ATOM 2547 C C . GLY A 1 333 ? 31.904 -12.125 -45.904 1.00 67.75 333 GLY A C 1
ATOM 2548 O O . GLY A 1 333 ? 32.038 -11.789 -44.731 1.00 67.75 333 GLY A O 1
ATOM 2549 N N . THR A 1 334 ? 30.708 -12.440 -46.407 1.00 76.69 334 THR A N 1
ATOM 2550 C CA . THR A 1 334 ? 29.464 -12.415 -45.618 1.00 76.69 334 THR A CA 1
ATOM 2551 C C . THR A 1 334 ? 29.134 -13.771 -44.970 1.00 76.69 334 THR A C 1
ATOM 2553 O O . THR A 1 334 ? 28.209 -13.877 -44.171 1.00 76.69 334 THR A O 1
ATOM 2556 N N . SER A 1 335 ? 29.892 -14.828 -45.260 1.00 84.25 335 SER A N 1
ATOM 2557 C CA . SER A 1 335 ? 29.667 -16.178 -44.724 1.00 84.25 335 SER A CA 1
ATOM 2558 C C . SER A 1 335 ? 30.975 -16.864 -44.340 1.00 84.25 335 SER A C 1
ATOM 2560 O O . SER A 1 335 ? 31.957 -16.721 -45.064 1.00 84.25 335 SER A O 1
ATOM 2562 N N . ALA A 1 336 ? 30.975 -17.657 -43.266 1.00 86.19 336 ALA A N 1
ATOM 2563 C CA . ALA A 1 336 ? 32.148 -18.401 -42.793 1.00 86.19 336 ALA A CA 1
ATOM 2564 C C . ALA A 1 336 ? 31.766 -19.788 -42.226 1.00 86.19 336 ALA A C 1
ATOM 2566 O O . ALA A 1 336 ? 30.636 -19.958 -41.757 1.00 86.19 336 ALA A O 1
ATOM 2567 N N . PRO A 1 337 ? 32.676 -20.785 -42.239 1.00 86.69 337 PRO A N 1
ATOM 2568 C CA . PRO A 1 337 ? 32.435 -22.131 -41.703 1.00 86.69 337 PRO A CA 1
ATOM 2569 C C . PRO A 1 337 ? 32.426 -22.124 -40.163 1.00 86.69 337 PRO A C 1
ATOM 2571 O O . PRO A 1 337 ? 33.398 -22.467 -39.491 1.00 86.69 337 PRO A O 1
ATOM 2574 N N . LEU A 1 338 ? 31.313 -21.663 -39.586 1.00 87.06 338 LEU A N 1
ATOM 2575 C CA . LEU A 1 338 ? 31.131 -21.470 -38.141 1.00 87.06 338 LEU A CA 1
ATOM 2576 C C . LEU A 1 338 ? 30.207 -22.519 -37.507 1.00 87.06 338 LEU A C 1
ATOM 2578 O O . LEU A 1 338 ? 29.839 -22.390 -36.339 1.00 87.06 338 LEU A O 1
ATOM 2582 N N . LEU A 1 339 ? 29.855 -23.583 -38.236 1.00 85.38 339 LEU A N 1
ATOM 2583 C CA . LEU A 1 339 ? 29.012 -24.657 -37.709 1.00 85.38 339 LEU A CA 1
ATOM 2584 C C . LEU A 1 339 ? 29.575 -25.296 -36.421 1.00 85.38 339 LEU A C 1
ATOM 2586 O O . LEU A 1 339 ? 28.797 -25.451 -35.475 1.00 85.38 339 LEU A O 1
ATOM 2590 N N . PRO A 1 340 ? 30.889 -25.601 -36.309 1.00 84.12 340 PRO A N 1
ATOM 2591 C CA . PRO A 1 340 ? 31.438 -26.184 -35.083 1.00 84.12 340 PRO A CA 1
ATOM 2592 C C . PRO A 1 340 ? 31.223 -25.296 -33.848 1.00 84.12 340 PRO A C 1
ATOM 2594 O O . PRO A 1 340 ? 30.927 -25.797 -32.766 1.00 84.12 340 PRO A O 1
ATOM 2597 N N . LEU A 1 341 ? 31.295 -23.970 -34.013 1.00 84.56 341 LEU A N 1
ATOM 2598 C CA . LEU A 1 341 ? 31.032 -23.006 -32.942 1.00 84.56 341 LEU A CA 1
ATOM 2599 C C . LEU A 1 341 ? 29.567 -23.086 -32.480 1.00 84.56 341 LEU A C 1
ATOM 2601 O O . LEU A 1 341 ? 29.293 -23.142 -31.283 1.00 84.56 341 LEU A O 1
ATOM 2605 N N . LEU A 1 342 ? 28.619 -23.118 -33.423 1.00 85.81 342 LEU A N 1
ATOM 2606 C CA . LEU A 1 342 ? 27.185 -23.201 -33.120 1.00 85.81 342 LEU A CA 1
ATOM 2607 C C . LEU A 1 342 ? 26.824 -24.508 -32.399 1.00 85.81 342 LEU A C 1
ATOM 2609 O O . LEU A 1 342 ? 26.048 -24.488 -31.444 1.00 85.81 342 LEU A O 1
ATOM 2613 N N . GLN A 1 343 ? 27.438 -25.624 -32.797 1.00 85.00 343 GLN A N 1
ATOM 2614 C CA . GLN A 1 343 ? 27.276 -26.913 -32.118 1.00 85.00 343 GLN A CA 1
ATOM 2615 C C . GLN A 1 343 ? 27.784 -26.866 -30.668 1.00 85.00 343 GLN A C 1
ATOM 2617 O O . GLN A 1 343 ? 27.152 -27.427 -29.774 1.00 85.00 343 GLN A O 1
ATOM 2622 N N . ARG A 1 344 ? 28.873 -26.139 -30.385 1.00 79.69 344 ARG A N 1
ATOM 2623 C CA . ARG A 1 344 ? 29.336 -25.934 -29.001 1.00 79.69 344 ARG A CA 1
ATOM 2624 C C . ARG A 1 344 ? 28.357 -25.116 -28.166 1.00 79.69 344 ARG A C 1
ATOM 2626 O O . ARG A 1 344 ? 28.057 -25.508 -27.042 1.00 79.69 344 ARG A O 1
ATOM 2633 N N . PHE A 1 345 ? 27.793 -24.039 -28.714 1.00 77.38 345 PHE A N 1
ATOM 2634 C CA . PHE A 1 345 ? 26.731 -23.276 -28.039 1.00 77.38 345 PHE A CA 1
ATOM 2635 C C . PHE A 1 345 ? 25.480 -24.116 -27.754 1.00 77.38 345 PHE A C 1
ATOM 2637 O O . PHE A 1 345 ? 24.815 -23.907 -26.737 1.00 77.38 345 PHE A O 1
ATOM 2644 N N . GLN A 1 346 ? 25.175 -25.089 -28.616 1.00 75.81 346 GLN A N 1
ATOM 2645 C CA . GLN A 1 346 ? 24.102 -26.053 -28.388 1.00 75.81 346 GLN A CA 1
ATOM 2646 C C . GLN A 1 346 ? 24.413 -27.016 -27.230 1.00 75.81 346 GLN A C 1
ATOM 2648 O O . GLN A 1 346 ? 23.499 -27.379 -26.489 1.00 75.81 346 GLN A O 1
ATOM 2653 N N . ASN A 1 347 ? 25.687 -27.371 -27.042 1.00 70.25 347 ASN A N 1
ATOM 2654 C CA . ASN A 1 347 ? 26.153 -28.311 -26.019 1.00 70.25 347 ASN A CA 1
ATOM 2655 C C . ASN A 1 347 ? 26.435 -27.677 -24.643 1.00 70.25 347 ASN A C 1
ATOM 2657 O O . ASN A 1 347 ? 26.620 -28.411 -23.671 1.00 70.25 347 ASN A O 1
ATOM 2661 N N . MET A 1 348 ? 26.438 -26.344 -24.519 1.00 67.25 348 MET A N 1
ATOM 2662 C CA . MET A 1 348 ? 26.553 -25.651 -23.226 1.00 67.25 348 MET A CA 1
ATOM 2663 C C . MET A 1 348 ? 25.294 -25.894 -22.361 1.00 67.25 348 MET A C 1
ATOM 2665 O O . MET A 1 348 ? 24.351 -25.102 -22.363 1.00 67.25 348 MET A O 1
ATOM 2669 N N . LEU A 1 349 ? 25.256 -27.014 -21.629 1.00 53.88 349 LEU A N 1
ATOM 2670 C CA . LEU A 1 349 ? 24.159 -27.390 -20.729 1.00 53.88 349 LEU A CA 1
ATOM 2671 C C . LEU A 1 349 ? 24.170 -26.578 -19.421 1.00 53.88 349 LEU A C 1
ATOM 2673 O O . LEU A 1 349 ? 25.183 -26.469 -18.729 1.00 53.88 349 LEU A O 1
ATOM 2677 N N . CYS A 1 350 ? 22.993 -26.078 -19.038 1.00 48.56 350 CYS A N 1
ATOM 2678 C CA . CYS A 1 350 ? 22.712 -25.480 -17.735 1.00 48.56 350 CYS A CA 1
ATOM 2679 C C . CYS A 1 350 ? 22.274 -26.567 -16.735 1.00 48.56 350 CYS A C 1
ATOM 2681 O O . CYS A 1 350 ? 21.147 -27.047 -16.805 1.00 48.56 350 CYS A O 1
ATOM 2683 N N . GLY A 1 351 ? 23.137 -26.880 -15.762 1.00 37.31 351 GLY A N 1
ATOM 2684 C CA . GLY A 1 351 ? 22.778 -27.591 -14.528 1.00 37.31 351 GLY A CA 1
ATOM 2685 C C . GLY A 1 351 ? 22.734 -29.123 -14.622 1.00 37.31 351 GLY A C 1
ATOM 2686 O O . GLY A 1 351 ? 22.176 -29.702 -15.547 1.00 37.31 351 GLY A O 1
ATOM 2687 N N . LYS A 1 352 ? 23.324 -29.790 -13.624 1.00 34.03 352 LYS A N 1
ATOM 2688 C CA . LYS A 1 352 ? 23.220 -31.241 -13.421 1.00 34.03 352 LYS A CA 1
ATOM 2689 C C . LYS A 1 352 ? 21.774 -31.659 -13.102 1.00 34.03 352 LYS A C 1
ATOM 2691 O O . LYS A 1 352 ? 21.105 -31.005 -12.308 1.00 34.03 352 LYS A O 1
ATOM 2696 N N . ASP A 1 353 ? 21.408 -32.807 -13.670 1.00 31.16 353 ASP A N 1
ATOM 2697 C CA . ASP A 1 353 ? 20.325 -33.737 -13.321 1.00 31.16 353 ASP A CA 1
ATOM 2698 C C . ASP A 1 353 ? 18.874 -33.391 -13.714 1.00 31.16 353 ASP A C 1
ATOM 2700 O O . ASP A 1 353 ? 18.068 -32.913 -12.919 1.00 31.16 353 ASP A O 1
ATOM 2704 N N . ALA A 1 354 ? 18.483 -33.850 -14.906 1.00 26.09 354 ALA A N 1
ATOM 2705 C CA . ALA A 1 354 ? 17.254 -34.631 -15.063 1.00 26.09 354 ALA A CA 1
ATOM 2706 C C . ALA A 1 354 ? 17.492 -35.718 -16.131 1.00 26.09 354 ALA A C 1
ATOM 2708 O O . ALA A 1 354 ? 17.922 -35.384 -17.236 1.00 26.09 354 ALA A O 1
ATOM 2709 N N . PRO A 1 355 ? 17.275 -37.012 -15.829 1.00 33.34 355 PRO A N 1
ATOM 2710 C CA . PRO A 1 355 ? 17.507 -38.073 -16.796 1.00 33.34 355 PRO A CA 1
ATOM 2711 C C . PRO A 1 355 ? 16.479 -37.999 -17.926 1.00 33.34 355 PRO A C 1
ATOM 2713 O O . PRO A 1 355 ? 15.307 -37.685 -17.705 1.00 33.34 355 PRO A O 1
ATOM 2716 N N . HIS A 1 356 ? 16.948 -38.324 -19.130 1.00 33.25 356 HIS A N 1
ATOM 2717 C CA . HIS A 1 356 ? 16.137 -38.627 -20.301 1.00 33.25 356 HIS A CA 1
ATOM 2718 C C . HIS A 1 356 ? 14.954 -39.530 -19.922 1.00 33.25 356 HIS A C 1
ATOM 2720 O O . HIS A 1 356 ? 15.139 -40.696 -19.581 1.00 33.25 356 HIS A O 1
ATOM 2726 N N . ALA A 1 357 ? 13.740 -38.994 -20.022 1.00 27.28 357 ALA A N 1
ATOM 2727 C CA . ALA A 1 357 ? 12.555 -39.797 -20.264 1.00 27.28 357 ALA A CA 1
ATOM 2728 C C . ALA A 1 357 ? 12.199 -39.611 -21.740 1.00 27.28 357 ALA A C 1
ATOM 2730 O O . ALA A 1 357 ? 11.781 -38.530 -22.157 1.00 27.28 357 ALA A O 1
ATOM 2731 N N . GLU A 1 358 ? 12.446 -40.656 -22.526 1.00 33.75 358 GLU A N 1
ATOM 2732 C CA . GLU A 1 358 ? 11.844 -40.830 -23.842 1.00 33.75 358 GLU A CA 1
ATOM 2733 C C . GLU A 1 358 ? 10.320 -40.724 -23.712 1.00 33.75 358 GLU A C 1
ATOM 2735 O O . GLU A 1 358 ? 9.712 -41.314 -22.816 1.00 33.75 358 GLU A O 1
ATOM 2740 N N . GLY A 1 359 ? 9.707 -39.934 -24.587 1.00 28.39 359 GLY A N 1
ATOM 2741 C CA . GLY A 1 359 ? 8.275 -39.683 -24.554 1.00 28.39 359 GLY A CA 1
ATOM 2742 C C . GLY A 1 359 ? 7.914 -38.455 -25.368 1.00 28.39 359 GLY A C 1
ATOM 2743 O O . GLY A 1 359 ? 7.583 -37.406 -24.814 1.00 28.39 359 GLY A O 1
ATOM 2744 N N . ASP A 1 360 ? 7.967 -38.598 -26.691 1.00 37.31 360 ASP A N 1
ATOM 2745 C CA . ASP A 1 360 ? 7.151 -37.782 -27.584 1.00 37.31 360 ASP A CA 1
ATOM 2746 C C . ASP A 1 360 ? 5.691 -37.773 -27.092 1.00 37.31 360 ASP A C 1
ATOM 2748 O O . ASP A 1 360 ? 5.211 -38.749 -26.509 1.00 37.31 360 ASP A O 1
ATOM 2752 N N . THR A 1 361 ? 4.961 -36.700 -27.415 1.00 32.69 361 THR A N 1
ATOM 2753 C CA . THR A 1 361 ? 3.494 -36.527 -27.262 1.00 32.69 361 THR A CA 1
ATOM 2754 C C . THR A 1 361 ? 2.962 -35.752 -26.039 1.00 32.69 361 THR A C 1
ATOM 2756 O O . THR A 1 361 ? 1.946 -36.136 -25.474 1.00 32.69 361 THR A O 1
ATOM 2759 N N . LEU A 1 362 ? 3.542 -34.602 -25.658 1.00 34.72 362 LEU A N 1
ATOM 2760 C CA . LEU A 1 362 ? 2.859 -33.598 -24.796 1.00 34.72 362 LEU A CA 1
ATOM 2761 C C . LEU A 1 362 ? 3.381 -32.162 -25.053 1.00 34.72 362 LEU A C 1
ATOM 2763 O O . LEU A 1 362 ? 3.812 -31.436 -24.160 1.00 34.72 362 LEU A O 1
ATOM 2767 N N . LEU A 1 363 ? 3.387 -31.761 -26.326 1.00 39.41 363 LEU A N 1
ATOM 2768 C CA . LEU A 1 363 ? 4.156 -30.624 -26.850 1.00 39.41 363 LEU A CA 1
ATOM 2769 C C . LEU A 1 363 ? 3.475 -29.239 -26.839 1.00 39.41 363 LEU A C 1
ATOM 2771 O O . LEU A 1 363 ? 3.875 -28.393 -27.628 1.00 39.41 363 LEU A O 1
ATOM 2775 N N . LEU A 1 364 ? 2.495 -28.941 -25.975 1.00 41.31 364 LEU A N 1
ATOM 2776 C CA . LEU A 1 364 ? 1.849 -27.608 -25.957 1.00 41.31 364 LEU A CA 1
ATOM 2777 C C . LEU A 1 364 ? 1.325 -27.183 -24.569 1.00 41.31 364 LEU A C 1
ATOM 2779 O O . LEU A 1 364 ? 0.128 -26.973 -24.389 1.00 41.31 364 LEU A O 1
ATOM 2783 N N . SER A 1 365 ? 2.192 -27.020 -23.564 1.00 39.97 365 SER A N 1
ATOM 2784 C CA . SER A 1 365 ? 1.757 -26.426 -22.285 1.00 39.97 365 SER A CA 1
ATOM 2785 C C . SER A 1 365 ? 2.822 -25.535 -21.632 1.00 39.97 365 SER A C 1
ATOM 2787 O O . SER A 1 365 ? 3.487 -25.928 -20.674 1.00 39.97 365 SER A O 1
ATOM 2789 N N . GLY A 1 366 ? 2.982 -24.320 -22.158 1.00 46.06 366 GLY A N 1
ATOM 2790 C CA . GLY A 1 366 ? 3.726 -23.228 -21.520 1.00 46.06 366 GLY A CA 1
ATOM 2791 C C . GLY A 1 366 ? 4.120 -22.137 -22.524 1.00 46.06 366 GLY A C 1
ATOM 2792 O O . GLY A 1 366 ? 4.455 -22.477 -23.659 1.00 46.06 366 GLY A O 1
ATOM 2793 N N . PRO A 1 367 ? 4.085 -20.838 -22.163 1.00 44.81 367 PRO A N 1
ATOM 2794 C CA . PRO A 1 367 ? 4.624 -19.793 -23.024 1.00 44.81 367 PRO A CA 1
ATOM 2795 C C . PRO A 1 367 ? 6.151 -19.943 -23.084 1.00 44.81 367 PRO A C 1
ATOM 2797 O O . PRO A 1 367 ? 6.852 -19.662 -22.113 1.00 44.81 367 PRO A O 1
ATOM 2800 N N . LEU A 1 368 ? 6.660 -20.437 -24.212 1.00 55.91 368 LEU A N 1
ATOM 2801 C CA . LEU A 1 368 ? 8.093 -20.485 -24.504 1.00 55.91 368 LEU A CA 1
ATOM 2802 C C . LEU A 1 368 ? 8.604 -19.057 -24.744 1.00 55.91 368 LEU A C 1
ATOM 2804 O O . LEU A 1 368 ? 7.882 -18.230 -25.306 1.00 55.91 368 LEU A O 1
ATOM 2808 N N . SER A 1 369 ? 9.843 -18.754 -24.341 1.00 66.50 369 SER A N 1
ATOM 2809 C CA . SER A 1 369 ? 10.464 -17.496 -24.768 1.00 66.50 369 SER A CA 1
ATOM 2810 C C . SER A 1 369 ? 10.637 -17.515 -26.295 1.00 66.50 369 SER A C 1
ATOM 2812 O O . SER A 1 369 ? 10.809 -18.594 -26.873 1.00 66.50 369 SER A O 1
ATOM 2814 N N . PRO A 1 370 ? 10.609 -16.356 -26.975 1.00 73.44 370 PRO A N 1
ATOM 2815 C CA . PRO A 1 370 ? 10.864 -16.296 -28.415 1.00 73.44 370 PRO A CA 1
ATOM 2816 C C . PRO A 1 370 ? 12.177 -16.988 -28.811 1.00 73.44 370 PRO A C 1
ATOM 2818 O O . PRO A 1 370 ? 12.221 -17.683 -29.822 1.00 73.44 370 PRO A O 1
ATOM 2821 N N . ASN A 1 371 ? 13.203 -16.877 -27.961 1.00 77.56 371 ASN A N 1
ATOM 2822 C CA . ASN A 1 371 ? 14.516 -17.486 -28.159 1.00 77.56 371 ASN A CA 1
ATOM 2823 C C . ASN A 1 371 ? 14.475 -19.012 -27.989 1.00 77.56 371 ASN A C 1
ATOM 2825 O O . ASN A 1 371 ? 15.018 -19.730 -28.821 1.00 77.56 371 ASN A O 1
ATOM 2829 N N . GLU A 1 372 ? 13.763 -19.530 -26.983 1.00 75.19 372 GLU A N 1
ATOM 2830 C CA . GLU A 1 372 ? 13.593 -20.977 -26.791 1.00 75.19 372 GLU A CA 1
ATOM 2831 C C . GLU A 1 372 ? 12.735 -21.596 -27.903 1.00 75.19 372 GLU A C 1
ATOM 2833 O O . GLU A 1 372 ? 13.024 -22.688 -28.386 1.00 75.19 372 GLU A O 1
ATOM 2838 N N . SER A 1 373 ? 11.708 -20.874 -28.363 1.00 77.56 373 SER A N 1
ATOM 2839 C CA . SER A 1 373 ? 10.920 -21.273 -29.529 1.00 77.56 373 SER A CA 1
ATOM 2840 C C . SER A 1 373 ? 11.783 -21.303 -30.791 1.00 77.56 373 SER A C 1
ATOM 2842 O O . SER A 1 373 ? 11.721 -22.274 -31.536 1.00 77.56 373 SER A O 1
ATOM 2844 N N . PHE A 1 374 ? 12.607 -20.279 -31.025 1.00 83.50 374 PHE A N 1
ATOM 2845 C CA . PHE A 1 374 ? 13.531 -20.234 -32.159 1.00 83.50 374 PHE A CA 1
ATOM 2846 C C . PHE A 1 374 ? 14.526 -21.403 -32.129 1.00 83.50 374 PHE A C 1
ATOM 2848 O O . PHE A 1 374 ? 14.623 -22.137 -33.108 1.00 83.50 374 PHE A O 1
ATOM 2855 N N . LEU A 1 375 ? 15.194 -21.640 -30.995 1.00 82.06 375 LEU A N 1
ATOM 2856 C CA . LEU A 1 375 ? 16.176 -22.720 -30.845 1.00 82.06 375 LEU A CA 1
ATOM 2857 C C . LEU A 1 375 ? 15.560 -24.120 -30.963 1.00 82.06 375 LEU A C 1
ATOM 2859 O O . LEU A 1 375 ? 16.233 -25.043 -31.408 1.00 82.06 375 LEU A O 1
ATOM 2863 N N . ARG A 1 376 ? 14.287 -24.293 -30.587 1.00 77.62 376 ARG A N 1
ATOM 2864 C CA . ARG A 1 376 ? 13.572 -25.573 -30.707 1.00 77.62 376 ARG A CA 1
ATOM 2865 C C . ARG A 1 376 ? 13.324 -25.989 -32.156 1.00 77.62 376 ARG A C 1
ATOM 2867 O O . ARG A 1 376 ? 13.305 -27.181 -32.446 1.00 77.62 376 ARG A O 1
ATOM 2874 N N . TYR A 1 377 ? 13.101 -25.016 -33.035 1.00 79.25 377 TYR A N 1
ATOM 2875 C CA . TYR A 1 377 ? 12.866 -25.247 -34.463 1.00 79.25 377 TYR A CA 1
ATOM 2876 C C . TYR A 1 377 ? 14.112 -24.984 -35.319 1.00 79.25 377 TYR A C 1
ATOM 2878 O O . TYR A 1 377 ? 14.056 -25.134 -36.539 1.00 79.25 377 TYR A O 1
ATOM 2886 N N . LEU A 1 378 ? 15.232 -24.600 -34.700 1.00 82.88 378 LEU A N 1
ATOM 2887 C CA . LEU A 1 378 ? 16.499 -24.401 -35.386 1.00 82.88 378 LEU A CA 1
ATOM 2888 C C . LEU A 1 378 ? 17.082 -25.757 -35.797 1.00 82.88 378 LEU A C 1
ATOM 2890 O O . LEU A 1 378 ? 17.428 -26.582 -34.954 1.00 82.88 378 LEU A O 1
ATOM 2894 N N . VAL A 1 379 ? 17.230 -25.962 -37.104 1.00 81.75 379 VAL A N 1
ATOM 2895 C CA . VAL A 1 379 ? 17.923 -27.119 -37.675 1.00 81.75 379 VAL A CA 1
ATOM 2896 C C . VAL A 1 379 ? 19.269 -26.644 -38.197 1.00 81.75 379 VAL A C 1
ATOM 2898 O O . VAL A 1 379 ? 19.329 -25.832 -39.120 1.00 81.75 379 VAL A O 1
ATOM 2901 N N . LEU A 1 380 ? 20.348 -27.134 -37.588 1.00 82.06 380 LEU A N 1
ATOM 2902 C CA . LEU A 1 380 ? 21.697 -26.866 -38.068 1.00 82.06 380 LEU A CA 1
ATOM 2903 C C . LEU A 1 380 ? 22.049 -27.814 -39.236 1.00 82.06 380 LEU A C 1
ATOM 2905 O O . LEU A 1 380 ? 21.648 -28.981 -39.208 1.00 82.06 380 LEU A O 1
ATOM 2909 N N . PRO A 1 381 ? 22.790 -27.342 -40.256 1.00 83.44 381 PRO A N 1
ATOM 2910 C CA . PRO A 1 381 ? 23.330 -28.190 -41.321 1.00 83.44 381 PRO A CA 1
ATOM 2911 C C . PRO A 1 381 ? 24.223 -29.323 -40.783 1.00 83.44 381 PRO A C 1
ATOM 2913 O O . PRO A 1 381 ? 24.745 -29.227 -39.676 1.00 83.44 381 PRO A O 1
ATOM 2916 N N . GLN A 1 382 ? 24.413 -30.393 -41.564 1.00 76.56 382 GLN A N 1
ATOM 2917 C CA . GLN A 1 382 ? 25.281 -31.525 -41.186 1.00 76.56 382 GLN A CA 1
ATOM 2918 C C . GLN A 1 382 ? 26.741 -31.364 -41.644 1.00 76.56 382 GLN A C 1
ATOM 2920 O O . GLN A 1 382 ? 27.620 -32.037 -41.116 1.00 76.56 382 GLN A O 1
ATOM 2925 N N . ASP A 1 383 ? 26.997 -30.487 -42.615 1.00 83.12 383 ASP A N 1
ATOM 2926 C CA . ASP A 1 383 ? 28.321 -30.259 -43.200 1.00 83.12 383 ASP A CA 1
ATOM 2927 C C . ASP A 1 383 ? 29.088 -29.166 -42.430 1.00 83.12 383 ASP A C 1
ATOM 2929 O O . ASP A 1 383 ? 28.634 -28.022 -42.364 1.00 83.12 383 ASP A O 1
ATOM 2933 N N . SER A 1 384 ? 30.238 -29.520 -41.839 1.00 74.00 384 SER A N 1
ATOM 2934 C CA . SER A 1 384 ? 31.086 -28.623 -41.034 1.00 74.00 384 SER A CA 1
ATOM 2935 C C . SER A 1 384 ? 31.796 -27.545 -41.840 1.00 74.00 384 SER A C 1
ATOM 2937 O O . SER A 1 384 ? 32.112 -26.495 -41.279 1.00 74.00 384 SER A O 1
ATOM 2939 N N . GLU A 1 385 ? 32.002 -27.783 -43.135 1.00 75.75 385 GLU A N 1
ATOM 2940 C CA . GLU A 1 385 ? 32.690 -26.859 -44.040 1.00 75.75 385 GLU A CA 1
ATOM 2941 C C . GLU A 1 385 ? 31.725 -25.871 -44.705 1.00 75.75 385 GLU A C 1
ATOM 2943 O O . GLU A 1 385 ? 32.143 -24.940 -45.400 1.00 75.75 385 GLU A O 1
ATOM 2948 N N . LEU A 1 386 ? 30.418 -26.036 -44.475 1.00 84.19 386 LEU A N 1
ATOM 2949 C CA . LEU A 1 386 ? 29.409 -25.154 -45.035 1.00 84.19 386 LEU A CA 1
ATOM 2950 C C . LEU A 1 386 ? 29.559 -23.738 -44.466 1.00 84.19 386 LEU A C 1
ATOM 2952 O O . LEU A 1 386 ? 29.458 -23.507 -43.259 1.00 84.19 386 LEU A O 1
ATOM 2956 N N . ALA A 1 387 ? 29.745 -22.766 -45.359 1.00 83.38 387 ALA A N 1
ATOM 2957 C CA . ALA A 1 387 ? 29.789 -21.363 -44.983 1.00 83.38 387 ALA A CA 1
ATOM 2958 C C . ALA A 1 387 ? 28.393 -20.883 -44.549 1.00 83.38 387 ALA A C 1
ATOM 2960 O O . ALA A 1 387 ? 27.448 -20.877 -45.338 1.00 83.38 387 ALA A O 1
ATOM 2961 N N . ILE A 1 388 ? 28.274 -20.463 -43.289 1.00 85.75 388 ILE A N 1
ATOM 2962 C CA . ILE A 1 388 ? 27.044 -19.930 -42.702 1.00 85.75 388 ILE A CA 1
ATOM 2963 C C . ILE A 1 388 ? 27.121 -18.406 -42.704 1.00 85.75 388 ILE A C 1
ATOM 2965 O O . ILE A 1 388 ? 28.156 -17.810 -42.404 1.00 85.75 388 ILE A O 1
ATOM 2969 N N . ASP A 1 389 ? 26.001 -17.777 -43.035 1.00 89.00 389 ASP A N 1
ATOM 2970 C CA . ASP A 1 389 ? 25.785 -16.337 -42.956 1.00 89.00 389 ASP A CA 1
ATOM 2971 C C . ASP A 1 389 ? 26.139 -15.789 -41.555 1.00 89.00 389 ASP A C 1
ATOM 2973 O O . ASP A 1 389 ? 25.689 -16.301 -40.519 1.00 89.00 389 ASP A O 1
ATOM 2977 N N . LEU A 1 390 ? 26.978 -14.747 -41.505 1.00 88.38 390 LEU A N 1
ATOM 2978 C CA . LEU A 1 390 ? 27.469 -14.196 -40.236 1.00 88.38 390 LEU A CA 1
ATOM 2979 C C . LEU A 1 390 ? 26.344 -13.562 -39.399 1.00 88.38 390 LEU A C 1
ATOM 2981 O O . LEU A 1 390 ? 26.378 -13.633 -38.167 1.00 88.38 390 LEU A O 1
ATOM 2985 N N . ARG A 1 391 ? 25.315 -12.988 -40.038 1.00 87.31 391 ARG A N 1
ATOM 2986 C CA . ARG A 1 391 ? 24.149 -12.411 -39.357 1.00 87.31 391 ARG A CA 1
ATOM 2987 C C . ARG A 1 391 ? 23.261 -13.507 -38.776 1.00 87.31 391 ARG A C 1
ATOM 2989 O O . ARG A 1 391 ? 22.809 -13.375 -37.639 1.00 87.31 391 ARG A O 1
ATOM 2996 N N . GLN A 1 392 ? 23.043 -14.601 -39.503 1.00 88.38 392 GLN A N 1
ATOM 2997 C CA . GLN A 1 392 ? 22.336 -15.775 -38.979 1.00 88.38 392 GLN A CA 1
ATOM 2998 C C . GLN A 1 392 ? 23.091 -16.386 -37.794 1.00 88.38 392 GLN A C 1
ATOM 3000 O O . GLN A 1 392 ? 22.490 -16.656 -36.755 1.00 88.38 392 GLN A O 1
ATOM 3005 N N . THR A 1 393 ? 24.415 -16.507 -37.905 1.00 88.62 393 THR A N 1
ATOM 3006 C CA . THR A 1 393 ? 25.285 -16.976 -36.817 1.00 88.62 393 THR A CA 1
ATOM 3007 C C . THR A 1 393 ? 25.133 -16.096 -35.571 1.00 88.62 393 THR A C 1
ATOM 3009 O O . THR A 1 393 ? 24.943 -16.610 -34.469 1.00 88.62 393 THR A O 1
ATOM 3012 N N . ALA A 1 394 ? 25.128 -1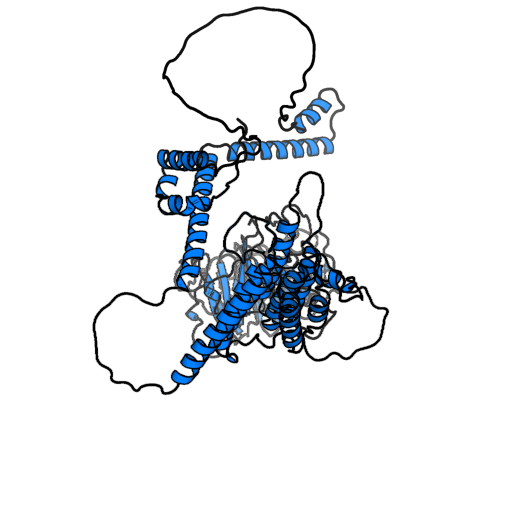4.767 -35.732 1.00 88.94 394 ALA A N 1
ATOM 3013 C CA . ALA A 1 394 ? 24.920 -13.824 -34.634 1.00 88.94 394 ALA A CA 1
ATOM 3014 C C . ALA A 1 394 ? 23.552 -13.997 -33.945 1.00 88.94 394 ALA A C 1
ATOM 3016 O O . ALA A 1 394 ? 23.474 -13.942 -32.718 1.00 88.94 394 ALA A O 1
ATOM 3017 N N . VAL A 1 395 ? 22.482 -14.240 -34.713 1.00 88.38 395 VAL A N 1
ATOM 3018 C CA . VAL A 1 395 ? 21.134 -14.497 -34.173 1.00 88.38 395 VAL A CA 1
ATOM 3019 C C . VAL A 1 395 ? 21.100 -15.787 -33.355 1.00 88.38 395 VAL A C 1
ATOM 3021 O O . VAL A 1 395 ? 20.559 -15.786 -32.249 1.00 88.38 395 VAL A O 1
ATOM 3024 N N . VAL A 1 396 ? 21.714 -16.865 -33.853 1.00 88.06 396 VAL A N 1
ATOM 3025 C CA . VAL A 1 396 ? 21.783 -18.144 -33.130 1.00 88.06 396 VAL A CA 1
ATOM 3026 C C . VAL A 1 396 ? 22.557 -17.985 -31.821 1.00 88.06 396 VAL A C 1
ATOM 3028 O O . VAL A 1 396 ? 22.048 -18.355 -30.765 1.00 88.06 396 VAL A O 1
ATOM 3031 N N . VAL A 1 397 ? 23.738 -17.359 -31.856 1.00 87.06 397 VAL A N 1
ATOM 3032 C CA . VAL A 1 397 ? 24.546 -17.110 -30.650 1.00 87.06 397 VAL A CA 1
ATOM 3033 C C . VAL A 1 397 ? 23.784 -16.249 -29.636 1.00 87.06 397 VAL A C 1
ATOM 3035 O O . VAL A 1 397 ? 23.763 -16.582 -28.453 1.00 87.06 397 VAL A O 1
ATOM 3038 N N . MET A 1 398 ? 23.100 -15.185 -30.080 1.00 86.50 398 MET A N 1
ATOM 3039 C CA . MET A 1 398 ? 22.264 -14.353 -29.203 1.00 86.50 398 MET A CA 1
ATOM 3040 C C . MET A 1 398 ? 21.129 -15.140 -28.545 1.00 86.50 398 MET A C 1
ATOM 3042 O O . MET A 1 398 ? 20.882 -14.954 -27.356 1.00 86.50 398 MET A O 1
ATOM 3046 N N . ALA A 1 399 ? 20.468 -16.039 -29.278 1.00 85.94 399 ALA A N 1
ATOM 3047 C CA . ALA A 1 399 ? 19.390 -16.858 -28.729 1.00 85.94 399 ALA A CA 1
ATOM 3048 C C . ALA A 1 399 ? 19.881 -17.811 -27.620 1.00 85.94 399 ALA A C 1
ATOM 3050 O O . ALA A 1 399 ? 19.139 -18.093 -26.679 1.00 85.94 399 ALA A O 1
ATOM 3051 N N . HIS A 1 400 ? 21.140 -18.262 -27.681 1.00 83.12 400 HIS A N 1
ATOM 3052 C CA . HIS A 1 400 ? 21.759 -19.089 -26.639 1.00 83.12 400 HIS A CA 1
ATOM 3053 C C . HIS A 1 400 ? 22.181 -18.306 -25.379 1.00 83.12 400 HIS A C 1
ATOM 3055 O O . HIS A 1 400 ? 22.318 -18.916 -24.315 1.00 83.12 400 HIS A O 1
ATOM 3061 N N . LEU A 1 401 ? 22.339 -16.975 -25.440 1.00 81.69 401 LEU A N 1
ATOM 3062 C CA . LEU A 1 401 ? 22.743 -16.168 -24.275 1.00 81.69 401 LEU A CA 1
ATOM 3063 C C . LEU A 1 401 ? 21.730 -16.232 -23.122 1.00 81.69 401 LEU A C 1
ATOM 3065 O O . LEU A 1 401 ? 22.135 -16.247 -21.959 1.00 81.69 401 LEU A O 1
ATOM 3069 N N . ASP A 1 402 ? 20.434 -16.341 -23.425 1.00 70.12 402 ASP A N 1
ATOM 3070 C CA . ASP A 1 402 ? 19.381 -16.497 -22.410 1.00 70.12 402 ASP A CA 1
ATOM 3071 C C . ASP A 1 402 ? 19.556 -17.785 -21.594 1.00 70.12 402 ASP A C 1
ATOM 3073 O O . ASP A 1 402 ? 19.352 -17.792 -20.378 1.00 70.12 402 ASP A O 1
ATOM 3077 N N . ARG A 1 403 ? 19.979 -18.877 -22.248 1.00 69.75 403 ARG A N 1
ATOM 3078 C CA . ARG A 1 403 ? 20.251 -20.161 -21.583 1.00 69.75 403 ARG A CA 1
ATOM 3079 C C . ARG A 1 403 ? 21.470 -20.067 -20.667 1.00 69.75 403 ARG A C 1
ATOM 3081 O O . ARG A 1 403 ? 21.446 -20.622 -19.572 1.00 69.75 403 ARG A O 1
ATOM 3088 N N . LEU A 1 404 ? 22.498 -19.322 -21.075 1.00 67.19 404 LEU A N 1
ATOM 3089 C CA . LEU A 1 404 ? 23.696 -19.075 -20.264 1.00 67.19 404 LEU A CA 1
ATOM 3090 C C . LEU A 1 404 ? 23.411 -18.177 -19.051 1.00 67.19 404 LEU A C 1
ATOM 3092 O O . LEU A 1 404 ? 24.050 -18.324 -18.012 1.00 67.19 404 LEU A O 1
ATOM 3096 N N . ALA A 1 405 ? 22.432 -17.275 -19.155 1.00 64.25 405 ALA A N 1
ATOM 3097 C CA . ALA A 1 405 ? 22.004 -16.419 -18.053 1.00 64.25 405 ALA A CA 1
ATOM 3098 C C . ALA A 1 405 ? 21.086 -17.137 -17.044 1.00 64.25 405 ALA A C 1
ATOM 3100 O O . ALA A 1 405 ? 20.962 -16.666 -15.913 1.00 64.25 405 ALA A O 1
ATOM 3101 N N . ALA A 1 406 ? 20.472 -18.271 -17.409 1.00 60.88 406 ALA A N 1
ATOM 3102 C CA . ALA A 1 406 ? 19.474 -18.979 -16.599 1.00 60.88 406 ALA A CA 1
ATOM 3103 C C . ALA A 1 406 ? 19.898 -19.299 -15.143 1.00 60.88 406 ALA A C 1
ATOM 3105 O O . ALA A 1 406 ? 19.074 -19.086 -14.252 1.00 60.88 406 ALA A O 1
ATOM 3106 N N . PRO A 1 407 ? 21.146 -19.720 -14.836 1.00 53.97 407 PRO A N 1
ATOM 3107 C CA . PRO A 1 407 ? 21.603 -19.925 -13.453 1.00 53.97 407 PRO A CA 1
ATOM 3108 C C . PRO A 1 407 ? 21.710 -18.632 -12.629 1.00 53.97 407 PRO A C 1
ATOM 3110 O O . PRO A 1 407 ? 21.675 -18.671 -11.401 1.00 53.97 407 PRO A O 1
ATOM 3113 N N . CYS A 1 408 ? 21.886 -17.491 -13.297 1.00 51.12 408 CYS A N 1
ATOM 3114 C CA . CYS A 1 408 ? 22.012 -16.166 -12.688 1.00 51.12 408 CYS A CA 1
ATOM 3115 C C . CYS A 1 408 ? 20.674 -15.416 -12.636 1.00 51.12 408 CYS A C 1
ATOM 3117 O O . CYS A 1 408 ? 20.583 -14.350 -12.021 1.00 51.12 408 CYS A O 1
ATOM 3119 N N . MET A 1 409 ? 19.638 -15.965 -13.271 1.00 46.06 409 MET A N 1
ATOM 3120 C CA . MET A 1 409 ? 18.275 -15.479 -13.136 1.00 46.06 409 MET A CA 1
ATOM 3121 C C . MET A 1 409 ? 17.740 -15.866 -11.750 1.00 46.06 409 MET A C 1
ATOM 3123 O O . MET A 1 409 ? 18.036 -16.954 -11.251 1.00 46.06 409 MET A O 1
ATOM 3127 N N . PRO A 1 410 ? 16.966 -14.988 -11.086 1.00 39.09 410 PRO A N 1
ATOM 3128 C CA . PRO A 1 410 ? 16.416 -15.288 -9.771 1.00 39.09 410 PRO A CA 1
ATOM 3129 C C . PRO A 1 410 ? 15.607 -16.596 -9.820 1.00 39.09 410 PRO A C 1
ATOM 3131 O O . PRO A 1 410 ? 14.847 -16.801 -10.772 1.00 39.09 410 PRO A O 1
ATOM 3134 N N . PRO A 1 411 ? 15.751 -17.484 -8.818 1.00 36.00 411 PRO A N 1
ATOM 3135 C CA . PRO A 1 411 ? 15.147 -18.805 -8.862 1.00 36.00 411 PRO A CA 1
ATOM 3136 C C . PRO A 1 411 ? 13.627 -18.693 -8.992 1.00 36.00 411 PRO A C 1
ATOM 3138 O O . PRO A 1 411 ? 12.966 -17.984 -8.226 1.00 36.00 411 PRO A O 1
ATOM 3141 N N . LEU A 1 412 ? 13.066 -19.433 -9.949 1.00 36.59 412 LEU A N 1
ATOM 3142 C CA . LEU A 1 412 ? 11.631 -19.680 -10.036 1.00 36.59 412 LEU A CA 1
ATOM 3143 C C . LEU A 1 412 ? 11.235 -20.530 -8.821 1.00 36.59 412 LEU A C 1
ATOM 3145 O O . LEU A 1 412 ? 11.314 -21.755 -8.837 1.00 36.59 412 LEU A O 1
ATOM 3149 N N . CYS A 1 413 ? 10.878 -19.869 -7.722 1.00 31.05 413 CYS A N 1
ATOM 3150 C CA . CYS A 1 413 ? 10.538 -20.528 -6.467 1.00 31.05 413 CYS A CA 1
ATOM 3151 C C . CYS A 1 413 ? 9.259 -21.366 -6.597 1.00 31.05 413 CYS A C 1
ATOM 3153 O O . CYS A 1 413 ? 8.145 -20.844 -6.537 1.00 31.05 413 CYS A O 1
ATOM 3155 N N . SER A 1 414 ? 9.439 -22.681 -6.681 1.00 27.56 414 SER A N 1
ATOM 3156 C CA . SER A 1 414 ? 8.423 -23.698 -6.429 1.00 27.56 414 SER A CA 1
ATOM 3157 C C . SER A 1 414 ? 8.213 -23.913 -4.925 1.00 27.56 414 SER A C 1
ATOM 3159 O O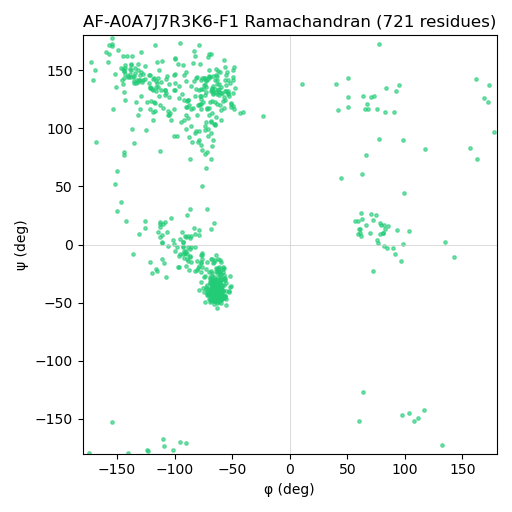 . SER A 1 414 ? 9.161 -24.205 -4.197 1.00 27.56 414 SER A O 1
ATOM 3161 N N . SER A 1 415 ? 6.962 -23.841 -4.466 1.00 25.53 415 SER A N 1
ATOM 3162 C CA . SER A 1 415 ? 6.495 -24.442 -3.207 1.00 25.53 415 SER A CA 1
ATOM 3163 C C . SER A 1 415 ? 5.037 -24.938 -3.376 1.00 25.53 415 SER A C 1
ATOM 3165 O O . SER A 1 415 ? 4.398 -24.627 -4.384 1.00 25.53 415 SER A O 1
ATOM 3167 N N . PRO A 1 416 ? 4.532 -25.822 -2.495 1.00 34.34 416 PRO A N 1
ATOM 3168 C CA . PRO A 1 416 ? 3.805 -27.034 -2.879 1.00 34.34 416 PRO A CA 1
ATOM 3169 C C . PRO A 1 416 ? 2.301 -26.813 -3.089 1.00 34.34 416 PRO A C 1
ATOM 3171 O O . PRO A 1 416 ? 1.485 -27.240 -2.289 1.00 34.34 416 PRO A O 1
ATOM 3174 N N . THR A 1 417 ? 1.926 -26.163 -4.188 1.00 32.94 417 THR A N 1
ATOM 3175 C CA . THR A 1 417 ? 0.598 -26.301 -4.834 1.00 32.94 417 THR A CA 1
ATOM 3176 C C . THR A 1 417 ? 0.737 -26.157 -6.360 1.00 32.94 417 THR A C 1
ATOM 3178 O O . THR A 1 417 ? -0.086 -25.552 -7.040 1.00 32.94 417 THR A O 1
ATOM 3181 N N . SER A 1 418 ? 1.845 -26.679 -6.899 1.00 32.16 418 SER A N 1
ATOM 3182 C CA . SER A 1 418 ? 2.329 -26.414 -8.258 1.00 32.16 418 SER A CA 1
ATOM 3183 C C . SER A 1 418 ? 1.424 -27.004 -9.348 1.00 32.16 418 SER A C 1
ATOM 3185 O O . SER A 1 418 ? 1.595 -28.148 -9.768 1.00 32.16 418 SER A O 1
ATOM 3187 N N . HIS A 1 419 ? 0.525 -26.176 -9.881 1.00 35.69 419 HIS A N 1
ATOM 3188 C CA . HIS A 1 419 ? 0.366 -26.111 -11.330 1.00 35.69 419 HIS A CA 1
ATOM 3189 C C . HIS A 1 419 ? 1.543 -25.286 -11.871 1.00 35.69 419 HIS A C 1
ATOM 3191 O O . HIS A 1 419 ? 1.731 -24.126 -11.508 1.00 35.69 419 HIS A O 1
ATOM 3197 N N . LYS A 1 420 ? 2.391 -25.928 -12.678 1.00 33.97 420 LYS A N 1
ATOM 3198 C CA . LYS A 1 420 ? 3.624 -25.372 -13.250 1.00 33.97 420 LYS A CA 1
ATOM 3199 C C . LYS A 1 420 ? 3.374 -24.019 -13.950 1.00 33.97 420 LYS A C 1
ATOM 3201 O O . LYS A 1 420 ? 2.684 -23.978 -14.961 1.00 33.97 420 LYS A O 1
ATOM 3206 N N . GLY A 1 421 ? 4.014 -22.948 -13.463 1.00 39.69 421 GLY A N 1
ATOM 3207 C CA . GLY A 1 421 ? 4.477 -21.838 -14.311 1.00 39.69 421 GLY A CA 1
ATOM 3208 C C . GLY A 1 421 ? 3.714 -20.503 -14.348 1.00 39.69 421 GLY A C 1
ATOM 3209 O O . GLY A 1 421 ? 4.042 -19.702 -15.220 1.00 39.69 421 GLY A O 1
ATOM 3210 N N . SER A 1 422 ? 2.752 -20.187 -13.469 1.00 44.28 422 SER A N 1
ATOM 3211 C CA . SER A 1 422 ? 2.118 -18.851 -13.513 1.00 44.28 422 SER A CA 1
ATOM 3212 C C . SER A 1 422 ? 2.837 -17.822 -12.628 1.00 44.28 422 SER A C 1
ATOM 3214 O O . SER A 1 422 ? 2.877 -17.955 -11.404 1.00 44.28 422 SER A O 1
ATOM 3216 N N . VAL A 1 423 ? 3.355 -16.760 -13.250 1.00 61.56 423 VAL A N 1
ATOM 3217 C CA . VAL A 1 423 ? 3.692 -15.479 -12.601 1.00 61.56 423 VAL A CA 1
ATOM 3218 C C . VAL A 1 423 ? 2.490 -15.019 -11.762 1.00 61.56 423 VAL A C 1
ATOM 3220 O O . VAL A 1 423 ? 1.353 -15.209 -12.188 1.00 61.56 423 VAL A O 1
ATOM 3223 N N . GLN A 1 424 ? 2.719 -14.445 -10.574 1.00 80.06 424 GLN A N 1
ATOM 3224 C CA . GLN A 1 424 ? 1.639 -13.941 -9.719 1.00 80.06 424 GLN A CA 1
ATOM 3225 C C . GLN A 1 424 ? 0.675 -13.056 -10.521 1.00 80.06 424 GLN A C 1
ATOM 3227 O O . GLN A 1 424 ? 1.104 -12.122 -11.189 1.00 80.06 424 GLN A O 1
ATOM 3232 N N . GLU A 1 425 ? -0.629 -13.297 -10.431 1.00 83.31 425 GLU A N 1
ATOM 3233 C CA . GLU A 1 425 ? -1.613 -12.394 -11.023 1.00 83.31 425 GLU A CA 1
ATOM 3234 C C . GLU A 1 425 ? -1.980 -11.296 -10.024 1.00 83.31 425 GLU A C 1
ATOM 3236 O O . GLU A 1 425 ? -2.386 -11.569 -8.895 1.00 83.31 425 GLU A O 1
ATOM 3241 N N . VAL A 1 426 ? -1.824 -10.038 -10.441 1.00 85.88 426 VAL A N 1
ATOM 3242 C CA . VAL A 1 426 ? -2.292 -8.866 -9.694 1.00 85.88 426 VAL A CA 1
ATOM 3243 C C . VAL A 1 426 ? -3.310 -8.155 -10.566 1.00 85.88 426 VAL A C 1
ATOM 3245 O O . VAL A 1 426 ? -2.958 -7.661 -11.635 1.00 85.88 426 VAL A O 1
ATOM 3248 N N . ILE A 1 427 ? -4.566 -8.125 -10.129 1.00 84.75 427 ILE A N 1
ATOM 3249 C CA . ILE A 1 427 ? -5.677 -7.545 -10.886 1.00 84.75 427 ILE A CA 1
ATOM 3250 C C . ILE A 1 427 ? -6.091 -6.231 -10.221 1.00 84.75 427 ILE A C 1
ATOM 3252 O O . ILE A 1 427 ? -6.283 -6.189 -9.008 1.00 84.75 427 ILE A O 1
ATOM 3256 N N . GLY A 1 428 ? -6.221 -5.165 -11.008 1.00 83.81 428 GLY A N 1
ATOM 3257 C CA . GLY A 1 428 ? -6.755 -3.877 -10.568 1.00 83.81 428 GLY A CA 1
ATOM 3258 C C . GLY A 1 428 ? -7.886 -3.411 -11.479 1.00 83.81 428 GLY A C 1
ATOM 3259 O O . GLY A 1 428 ? -7.874 -3.688 -12.673 1.00 83.81 428 GLY A O 1
ATOM 3260 N N . TRP A 1 429 ? -8.870 -2.715 -10.921 1.00 82.19 429 TRP A N 1
ATOM 3261 C CA . TRP A 1 429 ? -9.964 -2.079 -11.658 1.00 82.19 429 TRP A CA 1
ATOM 3262 C C . TRP A 1 429 ? -10.422 -0.818 -10.922 1.00 82.19 429 TRP A C 1
ATOM 3264 O O . TRP A 1 429 ? -10.057 -0.602 -9.765 1.00 82.19 429 TRP A O 1
ATOM 3274 N N . GLY A 1 430 ? -11.223 0.011 -11.592 1.00 82.62 430 GLY A N 1
ATOM 3275 C CA . GLY A 1 430 ? -11.733 1.276 -11.059 1.00 82.62 430 GLY A CA 1
ATOM 3276 C C . GLY A 1 430 ? -11.075 2.491 -11.711 1.00 82.62 430 GLY A C 1
ATOM 3277 O O . GLY A 1 430 ? -10.658 2.436 -12.866 1.00 82.62 430 GLY A O 1
ATOM 3278 N N . LEU A 1 431 ? -10.997 3.605 -10.979 1.00 79.81 431 LEU A N 1
ATOM 3279 C CA . LEU A 1 431 ? -10.442 4.863 -11.484 1.00 79.81 431 LEU A CA 1
ATOM 3280 C C . LEU A 1 431 ? -8.903 4.821 -11.505 1.00 79.81 431 LEU A C 1
ATOM 3282 O O . LEU A 1 431 ? -8.241 5.253 -10.561 1.00 79.81 431 LEU A O 1
ATOM 3286 N N . ILE A 1 432 ? -8.338 4.280 -12.584 1.00 79.69 432 ILE A N 1
ATOM 3287 C CA . ILE A 1 432 ? -6.895 4.088 -12.770 1.00 79.69 432 ILE A CA 1
ATOM 3288 C C . ILE A 1 432 ? -6.416 4.922 -13.967 1.00 79.69 432 ILE A C 1
ATOM 3290 O O . ILE A 1 432 ? -6.890 4.741 -15.083 1.00 79.69 432 ILE A O 1
ATOM 3294 N N . GLY A 1 433 ? -5.462 5.830 -13.737 1.00 66.31 433 GLY A N 1
ATOM 3295 C CA . GLY A 1 433 ? -4.981 6.799 -14.735 1.00 66.31 433 GLY A CA 1
ATOM 3296 C C . GLY A 1 433 ? -3.761 6.367 -15.556 1.00 66.31 433 GLY A C 1
ATOM 3297 O O . GLY A 1 433 ? -3.269 7.147 -16.367 1.00 66.31 433 GLY A O 1
ATOM 3298 N N . TRP A 1 434 ? -3.242 5.151 -15.362 1.00 73.00 434 TRP A N 1
ATOM 3299 C CA . TRP A 1 434 ? -2.022 4.697 -16.040 1.00 73.00 434 TRP A CA 1
ATOM 3300 C C . TRP A 1 434 ? -2.246 4.637 -17.558 1.00 73.00 434 TRP A C 1
ATOM 3302 O O . TRP A 1 434 ? -3.103 3.883 -18.003 1.00 73.00 434 TRP A O 1
ATOM 3312 N N . LYS A 1 435 ? -1.468 5.364 -18.374 1.00 57.06 435 LYS A N 1
ATOM 3313 C CA . LYS A 1 435 ? -1.677 5.518 -19.833 1.00 57.06 435 LYS A CA 1
ATOM 3314 C C . LYS A 1 435 ? -1.856 4.201 -20.592 1.00 57.06 435 LYS A C 1
ATOM 3316 O O . LYS A 1 435 ? -2.667 4.140 -21.508 1.00 57.06 435 LYS A O 1
ATOM 3321 N N . CYS A 1 436 ? -1.159 3.136 -20.191 1.00 53.59 436 CYS A N 1
ATOM 3322 C CA . CYS A 1 436 ? -1.287 1.807 -20.806 1.00 53.59 436 CYS A CA 1
ATOM 3323 C C . CYS A 1 436 ? -2.644 1.121 -20.538 1.00 53.59 436 CYS A C 1
ATOM 3325 O O . CYS A 1 436 ? -2.947 0.105 -21.153 1.00 53.59 436 CYS A O 1
ATOM 3327 N N . TYR A 1 437 ? -3.430 1.653 -19.601 1.00 55.12 437 TYR A N 1
ATOM 3328 C CA . TYR A 1 437 ? -4.633 1.048 -19.029 1.00 55.12 437 TYR A CA 1
ATOM 3329 C C . TYR A 1 437 ? -5.807 2.034 -18.886 1.00 55.12 437 TYR A C 1
ATOM 3331 O O . TYR A 1 437 ? -6.921 1.606 -18.601 1.00 55.12 437 TYR A O 1
ATOM 3339 N N . ALA A 1 438 ? -5.584 3.331 -19.126 1.00 55.06 438 ALA A N 1
ATOM 3340 C CA . ALA A 1 438 ? -6.524 4.427 -18.873 1.00 55.06 438 ALA A CA 1
ATOM 3341 C C . ALA A 1 438 ? -7.840 4.345 -19.676 1.00 55.06 438 ALA A C 1
ATOM 3343 O O . ALA A 1 438 ? -8.794 5.045 -19.355 1.00 55.06 438 ALA A O 1
ATOM 3344 N N . ASN A 1 439 ? -7.905 3.472 -20.690 1.00 55.34 439 ASN A N 1
ATOM 3345 C CA . ASN A 1 439 ? -9.072 3.271 -21.556 1.00 55.34 439 ASN A CA 1
ATOM 3346 C C . ASN A 1 439 ? -9.719 1.880 -21.407 1.00 55.34 439 ASN A C 1
ATOM 3348 O O . ASN A 1 439 ? -10.548 1.504 -22.235 1.00 55.34 439 ASN A O 1
ATOM 3352 N N . VAL A 1 440 ? -9.335 1.090 -20.397 1.00 57.19 440 VAL A N 1
ATOM 3353 C CA . VAL A 1 440 ? -9.884 -0.257 -20.180 1.00 57.19 440 VAL A CA 1
ATOM 3354 C C . VAL A 1 440 ? -10.947 -0.213 -19.084 1.00 57.19 440 VAL A C 1
ATOM 3356 O O . VAL A 1 440 ? -10.655 0.081 -17.928 1.00 57.19 440 VAL A O 1
ATOM 3359 N N . ILE A 1 441 ? -12.188 -0.537 -19.447 1.00 63.25 441 ILE A N 1
ATOM 3360 C CA . ILE A 1 441 ? -13.293 -0.725 -18.501 1.00 63.25 441 ILE A CA 1
ATOM 3361 C C . ILE A 1 441 ? -13.309 -2.204 -18.103 1.00 63.25 441 ILE A C 1
ATOM 3363 O O . ILE A 1 441 ? -13.606 -3.061 -18.932 1.00 63.25 441 ILE A O 1
ATOM 3367 N N . GLY A 1 442 ? -12.976 -2.510 -16.847 1.00 69.06 442 GLY A N 1
ATOM 3368 C CA . GLY A 1 442 ? -12.987 -3.875 -16.312 1.00 69.06 442 GLY A CA 1
ATOM 3369 C C . GLY A 1 442 ? -11.715 -4.249 -15.539 1.00 69.06 442 GLY A C 1
ATOM 3370 O O . GLY A 1 442 ? -10.886 -3.381 -15.267 1.00 69.06 442 GLY A O 1
ATOM 3371 N N . PRO A 1 443 ? -11.565 -5.527 -15.144 1.00 73.81 443 PRO A N 1
ATOM 3372 C CA . PRO A 1 443 ? -10.373 -6.028 -14.464 1.00 73.81 443 PRO A CA 1
ATOM 3373 C C . PRO A 1 443 ? -9.148 -6.006 -15.379 1.00 73.81 443 PRO A C 1
ATOM 3375 O O . PRO A 1 443 ? -9.170 -6.524 -16.493 1.00 73.81 443 PRO A O 1
ATOM 3378 N N . ILE A 1 444 ? -8.056 -5.441 -14.871 1.00 74.19 444 ILE A N 1
ATOM 3379 C CA . ILE A 1 444 ? -6.799 -5.264 -15.593 1.00 74.19 444 ILE A CA 1
ATOM 3380 C C . ILE A 1 444 ? -5.702 -6.040 -14.879 1.00 74.19 444 ILE A C 1
ATOM 3382 O O . ILE A 1 444 ? -5.405 -5.788 -13.710 1.00 74.19 444 ILE A O 1
ATOM 3386 N N . GLN A 1 445 ? -5.054 -6.958 -15.594 1.00 80.44 445 GLN A N 1
ATOM 3387 C CA . GLN A 1 445 ? -3.881 -7.653 -15.079 1.00 80.44 445 GLN A CA 1
ATOM 3388 C C . GLN A 1 445 ? -2.646 -6.747 -15.140 1.00 80.44 445 GLN A C 1
ATOM 3390 O O . GLN A 1 445 ? -2.201 -6.321 -16.204 1.00 80.44 445 GLN A O 1
ATOM 3395 N N . SER A 1 446 ? -2.042 -6.510 -13.983 1.00 77.12 446 SER A N 1
ATOM 3396 C CA . SER A 1 446 ? -0.863 -5.676 -13.815 1.00 77.12 446 SER A CA 1
ATOM 3397 C C . SER A 1 446 ? 0.405 -6.519 -13.696 1.00 77.12 446 SER A C 1
ATOM 3399 O O . SER A 1 446 ? 0.815 -6.931 -12.608 1.00 77.12 446 SER A O 1
ATOM 3401 N N . LYS A 1 447 ? 1.079 -6.740 -14.832 1.00 76.31 447 LYS A N 1
ATOM 3402 C CA . LYS A 1 447 ? 2.385 -7.428 -14.864 1.00 76.31 447 LYS A CA 1
ATOM 3403 C C . LYS A 1 447 ? 3.465 -6.664 -14.082 1.00 76.31 447 LYS A C 1
ATOM 3405 O O . LYS A 1 447 ? 4.310 -7.274 -13.439 1.00 76.31 447 LYS A O 1
ATOM 3410 N N . GLY A 1 448 ? 3.413 -5.329 -14.097 1.00 77.00 448 GLY A N 1
ATOM 3411 C CA . GLY A 1 448 ? 4.366 -4.485 -13.367 1.00 77.00 448 GLY A CA 1
ATOM 3412 C C . GLY A 1 448 ? 4.297 -4.687 -11.851 1.00 77.00 448 GLY A C 1
ATOM 3413 O O . GLY A 1 448 ? 5.333 -4.769 -11.199 1.00 77.00 448 GLY A O 1
ATOM 3414 N N . LEU A 1 449 ? 3.087 -4.835 -11.299 1.00 85.62 449 LEU A N 1
ATOM 3415 C CA . LEU A 1 449 ? 2.908 -5.151 -9.880 1.00 85.62 449 LEU A CA 1
ATOM 3416 C C . LEU A 1 449 ? 3.240 -6.614 -9.581 1.00 85.62 449 LEU A C 1
ATOM 3418 O O . LEU A 1 449 ? 3.901 -6.888 -8.585 1.00 85.62 449 LEU A O 1
ATOM 3422 N N . ALA A 1 450 ? 2.840 -7.541 -10.454 1.00 84.12 450 ALA A N 1
ATOM 3423 C CA . ALA A 1 450 ? 3.146 -8.965 -10.322 1.00 84.12 450 ALA A CA 1
ATOM 3424 C C . ALA A 1 450 ? 4.645 -9.253 -10.140 1.00 84.12 450 ALA A C 1
ATOM 3426 O O . ALA A 1 450 ? 5.026 -10.068 -9.300 1.00 84.12 450 ALA A O 1
ATOM 3427 N N . ASN A 1 451 ? 5.499 -8.533 -10.872 1.00 82.50 451 ASN A N 1
ATOM 3428 C CA . ASN A 1 451 ? 6.954 -8.676 -10.794 1.00 82.50 451 ASN A CA 1
ATOM 3429 C C . ASN A 1 451 ? 7.533 -8.336 -9.410 1.00 82.50 451 ASN A C 1
ATOM 3431 O O . ASN A 1 451 ? 8.637 -8.769 -9.088 1.00 82.50 451 ASN A O 1
ATOM 3435 N N . LEU A 1 452 ? 6.806 -7.581 -8.579 1.00 86.31 452 LEU A N 1
ATOM 3436 C CA . LEU A 1 452 ? 7.236 -7.259 -7.217 1.00 86.31 452 LEU A CA 1
ATOM 3437 C C . LEU A 1 452 ? 7.028 -8.423 -6.238 1.00 86.31 452 LEU A C 1
ATOM 3439 O O . LEU A 1 452 ? 7.573 -8.382 -5.137 1.00 86.31 452 LEU A O 1
ATOM 3443 N N . GLY A 1 453 ? 6.240 -9.443 -6.595 1.00 89.25 453 GLY A N 1
ATOM 3444 C CA . GLY A 1 453 ? 5.855 -10.504 -5.664 1.00 89.25 453 GLY A CA 1
ATOM 3445 C C . GLY A 1 453 ? 5.037 -9.943 -4.499 1.00 89.25 453 GLY A C 1
ATOM 3446 O O . GLY A 1 453 ? 5.471 -9.999 -3.351 1.00 89.25 453 GLY A O 1
ATOM 3447 N N . VAL A 1 454 ? 3.890 -9.339 -4.802 1.00 92.44 454 VAL A N 1
ATOM 3448 C CA . VAL A 1 454 ? 3.016 -8.642 -3.850 1.00 92.44 454 VAL A CA 1
ATOM 3449 C C . VAL A 1 454 ? 2.504 -9.595 -2.767 1.00 92.44 454 VAL A C 1
ATOM 3451 O O . VAL A 1 454 ? 1.921 -10.631 -3.065 1.00 92.44 454 VAL A O 1
ATOM 3454 N N . THR A 1 455 ? 2.656 -9.237 -1.497 1.00 93.00 455 THR A N 1
ATOM 3455 C CA . THR A 1 455 ? 2.052 -9.959 -0.361 1.00 93.00 455 THR A CA 1
ATOM 3456 C C . THR A 1 455 ? 0.894 -9.187 0.258 1.00 93.00 455 THR A C 1
ATOM 3458 O O . THR A 1 455 ? -0.028 -9.793 0.798 1.00 93.00 455 THR A O 1
ATOM 3461 N N . GLN A 1 456 ? 0.914 -7.855 0.161 1.00 96.44 456 GLN A N 1
ATOM 3462 C CA . GLN A 1 456 ? -0.139 -6.990 0.679 1.00 96.44 456 GLN A CA 1
ATOM 3463 C C . GLN A 1 456 ? -0.221 -5.685 -0.124 1.00 96.44 456 GLN A C 1
ATOM 3465 O O . GLN A 1 456 ? 0.800 -5.157 -0.562 1.00 96.44 456 GLN A O 1
ATOM 3470 N N . ILE A 1 457 ? -1.430 -5.136 -0.265 1.00 97.81 457 ILE A N 1
ATOM 3471 C CA . ILE A 1 457 ? -1.677 -3.777 -0.763 1.00 97.81 457 ILE A CA 1
ATOM 3472 C C . ILE A 1 457 ? -2.448 -3.004 0.310 1.00 97.81 457 ILE A C 1
ATOM 3474 O O . ILE A 1 457 ? -3.393 -3.536 0.892 1.00 97.81 457 ILE A O 1
ATOM 3478 N N . ALA A 1 458 ? -2.044 -1.763 0.581 1.00 97.94 458 ALA A N 1
ATOM 3479 C CA . ALA A 1 458 ? -2.772 -0.846 1.455 1.00 97.94 458 ALA A CA 1
ATOM 3480 C C . ALA A 1 458 ? -3.147 0.423 0.682 1.00 97.94 458 ALA A C 1
ATOM 3482 O O . ALA A 1 458 ? -2.272 1.163 0.230 1.00 97.94 458 ALA A O 1
ATOM 3483 N N . CYS A 1 459 ? -4.445 0.662 0.518 1.00 97.56 459 CYS A N 1
ATOM 3484 C CA . CYS A 1 459 ? -4.976 1.767 -0.274 1.00 97.56 459 CYS A CA 1
ATOM 3485 C C . CYS A 1 459 ? -5.137 3.027 0.584 1.00 97.56 459 CYS A C 1
ATOM 3487 O O . CYS A 1 459 ? -5.828 2.993 1.598 1.00 97.56 459 CYS A O 1
ATOM 3489 N N . ALA A 1 460 ? -4.514 4.127 0.158 1.00 97.31 460 ALA A N 1
ATOM 3490 C CA . ALA A 1 460 ? -4.791 5.480 0.637 1.00 97.31 460 ALA A CA 1
ATOM 3491 C C . ALA A 1 460 ? -5.674 6.230 -0.377 1.00 97.31 460 ALA A C 1
ATOM 3493 O O . ALA A 1 460 ? -6.049 5.648 -1.395 1.00 97.31 460 ALA A O 1
ATOM 3494 N N . GLU A 1 461 ? -5.975 7.511 -0.149 1.00 94.69 461 GLU A N 1
ATOM 3495 C CA . GLU A 1 461 ? -6.903 8.270 -1.013 1.00 94.69 461 GLU A CA 1
ATOM 3496 C C . GLU A 1 461 ? -6.353 8.541 -2.416 1.00 94.69 461 GLU A C 1
ATOM 3498 O O . GLU A 1 461 ? -7.051 8.398 -3.415 1.00 94.69 461 GLU A O 1
ATOM 3503 N N . LYS A 1 462 ? -5.071 8.905 -2.517 1.00 93.69 462 LYS A N 1
ATOM 3504 C CA . LYS A 1 462 ? -4.447 9.309 -3.795 1.00 93.69 462 LYS A CA 1
ATOM 3505 C C . LYS A 1 462 ? -3.422 8.307 -4.324 1.00 93.69 462 LYS A C 1
ATOM 3507 O O . LYS A 1 462 ? -2.954 8.423 -5.458 1.00 93.69 462 LYS A O 1
ATOM 3512 N N . ARG A 1 463 ? -3.026 7.345 -3.494 1.00 95.56 463 ARG A N 1
ATOM 3513 C CA . ARG A 1 463 ? -1.988 6.353 -3.785 1.00 95.56 463 ARG A CA 1
ATOM 3514 C C . ARG A 1 463 ? -2.204 5.094 -2.963 1.00 95.56 463 ARG A C 1
ATOM 3516 O O . ARG A 1 463 ? -2.992 5.096 -2.028 1.00 95.56 463 ARG A O 1
ATOM 3523 N N . PHE A 1 464 ? -1.456 4.048 -3.262 1.00 97.12 464 PHE A N 1
ATOM 3524 C CA . PHE A 1 464 ? -1.435 2.819 -2.482 1.00 97.12 464 PHE A CA 1
ATOM 3525 C C . PHE A 1 464 ? 0.001 2.392 -2.198 1.00 97.12 464 PHE A C 1
ATOM 3527 O O . PHE A 1 464 ? 0.944 2.766 -2.905 1.00 97.12 464 PHE A O 1
ATOM 3534 N N . LEU A 1 465 ? 0.156 1.628 -1.125 1.00 98.19 465 LEU A N 1
ATOM 3535 C CA . LEU A 1 465 ? 1.390 0.960 -0.757 1.00 98.19 465 LEU A CA 1
ATOM 3536 C C . LEU A 1 465 ? 1.331 -0.504 -1.165 1.00 98.19 465 LEU A C 1
ATOM 3538 O O . LEU A 1 465 ? 0.279 -1.137 -1.087 1.00 98.19 465 LEU A O 1
ATOM 3542 N N . ILE A 1 466 ? 2.477 -1.039 -1.561 1.00 98.25 466 ILE A N 1
ATOM 3543 C CA . ILE A 1 466 ? 2.653 -2.432 -1.953 1.00 98.25 466 ILE A CA 1
ATOM 3544 C C . ILE A 1 466 ? 3.746 -3.016 -1.072 1.00 98.25 466 ILE A C 1
ATOM 3546 O O . ILE A 1 466 ? 4.871 -2.515 -1.066 1.00 98.25 466 ILE A O 1
ATOM 3550 N N . LEU A 1 467 ? 3.427 -4.080 -0.348 1.00 97.44 467 LEU A N 1
ATOM 3551 C CA . LEU A 1 467 ? 4.412 -4.899 0.335 1.00 97.44 467 LEU A CA 1
ATOM 3552 C C . LEU A 1 467 ? 4.794 -6.056 -0.579 1.00 97.44 467 LEU A C 1
ATOM 3554 O O . LEU A 1 467 ? 3.928 -6.754 -1.107 1.00 97.44 467 LEU A O 1
ATOM 3558 N N . SER A 1 468 ? 6.090 -6.245 -0.766 1.00 94.38 468 SER A N 1
ATOM 3559 C CA . SER A 1 468 ? 6.651 -7.335 -1.562 1.00 94.38 468 SER A CA 1
ATOM 3560 C C . SER A 1 468 ? 7.130 -8.487 -0.679 1.00 94.38 468 SER A C 1
ATOM 3562 O O . SER A 1 468 ? 7.401 -8.322 0.511 1.00 94.38 468 SER A O 1
ATOM 3564 N N . ARG A 1 469 ? 7.286 -9.674 -1.270 1.00 89.19 469 ARG A N 1
ATOM 3565 C CA . ARG A 1 469 ? 7.712 -10.903 -0.580 1.00 89.19 469 ARG A CA 1
ATOM 3566 C C . ARG A 1 469 ? 9.111 -10.811 0.035 1.00 89.19 469 ARG A C 1
ATOM 3568 O O . ARG A 1 469 ? 9.404 -11.546 0.970 1.00 89.19 469 ARG A O 1
ATOM 3575 N N . ASN A 1 470 ? 9.961 -9.916 -0.468 1.00 88.44 470 ASN A N 1
ATOM 3576 C CA . ASN A 1 470 ? 11.290 -9.650 0.094 1.00 88.44 470 ASN A CA 1
ATOM 3577 C C . ASN A 1 470 ? 11.270 -8.619 1.244 1.00 88.44 470 ASN A C 1
ATOM 3579 O O . ASN A 1 470 ? 12.333 -8.197 1.693 1.00 88.44 470 ASN A O 1
ATOM 3583 N N . GLY A 1 471 ? 10.084 -8.197 1.696 1.00 91.31 471 GLY A N 1
ATOM 3584 C CA . GLY A 1 471 ? 9.917 -7.266 2.808 1.00 91.31 471 GLY A CA 1
ATOM 3585 C C . GLY A 1 471 ? 10.092 -5.792 2.441 1.00 91.31 471 GLY A C 1
ATOM 3586 O O . GLY A 1 471 ? 10.154 -4.957 3.341 1.00 91.31 471 GLY A O 1
ATOM 3587 N N . ARG A 1 472 ? 10.171 -5.439 1.149 1.00 95.12 472 ARG A N 1
ATOM 3588 C CA . ARG A 1 472 ? 10.263 -4.041 0.694 1.00 95.12 472 ARG A CA 1
ATOM 3589 C C . ARG A 1 472 ? 8.892 -3.427 0.451 1.00 95.12 472 ARG A C 1
ATOM 3591 O O . ARG A 1 472 ? 7.965 -4.108 -0.000 1.00 95.12 472 ARG A O 1
ATOM 3598 N N . VAL A 1 473 ? 8.802 -2.118 0.680 1.00 97.81 473 VAL A N 1
ATOM 3599 C CA . VAL A 1 473 ? 7.585 -1.323 0.488 1.00 97.81 473 VAL A CA 1
ATOM 3600 C C . VAL A 1 473 ? 7.736 -0.413 -0.724 1.00 97.81 473 VAL A C 1
ATOM 3602 O O . VAL A 1 473 ? 8.703 0.342 -0.825 1.00 97.81 473 VAL A O 1
ATOM 3605 N N . TYR A 1 474 ? 6.756 -0.460 -1.618 1.00 97.12 474 TYR A N 1
ATOM 3606 C CA . TYR A 1 474 ? 6.653 0.412 -2.783 1.00 97.12 474 TYR A CA 1
ATOM 3607 C C . TYR A 1 474 ? 5.412 1.299 -2.678 1.00 97.12 474 TYR A C 1
ATOM 3609 O O . TYR A 1 474 ? 4.453 0.957 -1.989 1.00 97.12 474 TYR A O 1
ATOM 3617 N N . THR A 1 475 ? 5.412 2.427 -3.380 1.00 96.75 475 THR A N 1
ATOM 3618 C CA . THR A 1 475 ? 4.281 3.353 -3.465 1.00 96.75 475 THR A CA 1
ATOM 3619 C C . THR A 1 475 ? 3.933 3.657 -4.921 1.00 96.75 475 THR A C 1
ATOM 3621 O O . THR A 1 475 ? 4.820 3.774 -5.767 1.00 96.75 475 THR A O 1
ATOM 3624 N N . GLN A 1 476 ? 2.641 3.770 -5.224 1.00 94.00 476 GLN A N 1
ATOM 3625 C CA . GLN A 1 476 ? 2.135 4.092 -6.560 1.00 94.00 476 GLN A CA 1
ATOM 3626 C C . GLN A 1 476 ? 0.886 4.972 -6.450 1.00 94.00 476 GLN A C 1
ATOM 3628 O O . GLN A 1 476 ? -0.045 4.648 -5.716 1.00 94.00 476 GLN A O 1
ATOM 3633 N N . ALA A 1 477 ? 0.841 6.075 -7.200 1.00 92.94 477 ALA A N 1
ATOM 3634 C CA . ALA A 1 477 ? -0.352 6.916 -7.311 1.00 92.94 477 ALA A CA 1
ATOM 3635 C C . ALA A 1 477 ? -1.366 6.321 -8.304 1.00 92.94 477 ALA A C 1
ATOM 3637 O O . ALA A 1 477 ? -0.969 5.761 -9.334 1.00 92.94 477 ALA A O 1
ATOM 3638 N N . TYR A 1 478 ? -2.666 6.468 -8.023 1.00 88.00 478 TYR A N 1
ATOM 3639 C CA . TYR A 1 478 ? -3.720 5.961 -8.917 1.00 88.00 478 TYR A CA 1
ATOM 3640 C C . TYR A 1 478 ? -3.778 6.737 -10.236 1.00 88.00 478 TYR A C 1
ATOM 3642 O O . TYR A 1 478 ? -3.952 6.143 -11.295 1.00 88.00 478 TYR A O 1
ATOM 3650 N N . ASN A 1 479 ? -3.592 8.059 -10.171 1.00 85.19 479 ASN A N 1
ATOM 3651 C CA . ASN A 1 479 ? -3.706 8.982 -11.303 1.00 85.19 479 ASN A CA 1
ATOM 3652 C C . ASN A 1 479 ? -2.376 9.261 -12.023 1.00 85.19 479 ASN A C 1
ATOM 3654 O O . ASN A 1 479 ? -2.298 10.204 -12.803 1.00 85.19 479 ASN A O 1
ATOM 3658 N N . SER A 1 480 ? -1.316 8.504 -11.726 1.00 84.50 480 SER A N 1
ATOM 3659 C CA . SER A 1 480 ? -0.054 8.664 -12.450 1.00 84.50 480 SER A CA 1
ATOM 3660 C C . SER A 1 480 ? -0.228 8.237 -13.906 1.00 84.50 480 SER A C 1
ATOM 3662 O O . SER A 1 480 ? -0.895 7.247 -14.181 1.00 84.50 480 SER A O 1
ATOM 3664 N N . ASP A 1 481 ? 0.450 8.912 -14.829 1.00 78.00 481 ASP A N 1
ATOM 3665 C CA . ASP A 1 481 ? 0.489 8.516 -16.239 1.00 78.00 481 ASP A CA 1
ATOM 3666 C C . ASP A 1 481 ? 1.147 7.146 -16.456 1.00 78.00 481 ASP A C 1
ATOM 3668 O O . ASP A 1 481 ? 0.945 6.516 -17.493 1.00 78.00 481 ASP A O 1
ATOM 3672 N N . THR A 1 482 ? 1.955 6.672 -15.504 1.00 79.38 482 THR A N 1
ATOM 3673 C CA . THR A 1 482 ? 2.719 5.428 -15.636 1.00 79.38 482 THR A CA 1
ATOM 3674 C C . THR A 1 482 ? 2.565 4.544 -14.406 1.00 79.38 482 THR A C 1
ATOM 3676 O O . THR A 1 482 ? 2.557 5.003 -13.261 1.00 79.38 482 THR A O 1
ATOM 3679 N N . LEU A 1 483 ? 2.450 3.239 -14.653 1.00 83.50 483 LEU A N 1
ATOM 3680 C CA . LEU A 1 483 ? 2.572 2.233 -13.611 1.00 83.50 483 LEU A CA 1
ATOM 3681 C C . LEU A 1 483 ? 4.062 1.966 -13.383 1.00 83.50 483 LEU A C 1
ATOM 3683 O O . LEU A 1 483 ? 4.676 1.176 -14.099 1.00 83.50 483 LEU A O 1
ATOM 3687 N N . ALA A 1 484 ? 4.631 2.636 -12.390 1.00 87.25 484 ALA A N 1
ATOM 3688 C CA . ALA A 1 484 ? 6.029 2.512 -12.009 1.00 87.25 484 ALA A CA 1
ATOM 3689 C C . ALA A 1 484 ? 6.149 2.625 -10.479 1.00 87.25 484 ALA A C 1
ATOM 3691 O O . ALA A 1 484 ? 6.487 3.699 -9.971 1.00 87.25 484 ALA A O 1
ATOM 3692 N N . PRO A 1 485 ? 5.864 1.538 -9.733 1.00 92.06 485 PRO A N 1
ATOM 3693 C CA . PRO A 1 485 ? 5.937 1.543 -8.277 1.00 92.06 485 PRO A CA 1
ATOM 3694 C C . PRO A 1 485 ? 7.322 1.968 -7.786 1.00 92.06 485 PRO A C 1
ATOM 3696 O O . PRO A 1 485 ? 8.332 1.365 -8.148 1.00 92.06 485 PRO A O 1
ATOM 3699 N N . GLN A 1 486 ? 7.368 2.997 -6.944 1.00 93.38 486 GLN A N 1
ATOM 3700 C CA . GLN A 1 486 ? 8.616 3.557 -6.426 1.00 93.38 486 GLN A CA 1
ATOM 3701 C C . GLN A 1 486 ? 8.944 2.968 -5.060 1.00 93.38 486 GLN A C 1
ATOM 3703 O O . GLN A 1 486 ? 8.066 2.852 -4.207 1.00 93.38 486 GLN A O 1
ATOM 3708 N N . LEU A 1 487 ? 10.208 2.602 -4.842 1.00 94.56 487 LEU A N 1
ATOM 3709 C CA . LEU A 1 487 ? 10.671 2.089 -3.554 1.00 94.56 487 LEU A CA 1
ATOM 3710 C C . LEU A 1 487 ? 10.618 3.197 -2.493 1.00 94.56 487 LEU A C 1
ATOM 3712 O O . LEU A 1 487 ? 11.136 4.293 -2.707 1.00 94.56 487 LEU A O 1
ATOM 3716 N N . VAL A 1 488 ? 10.052 2.893 -1.326 1.00 96.94 488 VAL A N 1
ATOM 3717 C CA . VAL A 1 488 ? 10.083 3.791 -0.166 1.00 96.94 488 VAL A CA 1
ATOM 3718 C C . VAL A 1 488 ? 11.459 3.681 0.501 1.00 96.94 488 VAL A C 1
ATOM 3720 O O . VAL A 1 488 ? 11.719 2.753 1.268 1.00 96.94 488 VAL A O 1
ATOM 3723 N N . GLN A 1 489 ? 12.358 4.616 0.177 1.00 92.50 489 GLN A N 1
ATOM 3724 C CA . GLN A 1 489 ? 13.795 4.524 0.488 1.00 92.50 489 GLN A CA 1
ATOM 3725 C C . GLN A 1 489 ? 14.099 4.362 1.983 1.00 92.50 489 GLN A C 1
ATOM 3727 O O . GLN A 1 489 ? 14.924 3.523 2.346 1.00 92.50 489 GLN A O 1
ATOM 3732 N N . GLY A 1 490 ? 13.374 5.066 2.860 1.00 91.38 490 GLY A N 1
ATOM 3733 C CA . GLY A 1 490 ? 13.555 4.970 4.316 1.00 91.38 490 GLY A CA 1
ATOM 3734 C C . GLY A 1 490 ? 13.342 3.567 4.910 1.00 91.38 490 GLY A C 1
ATOM 3735 O O . GLY A 1 490 ? 13.771 3.305 6.031 1.00 91.38 490 GLY A O 1
ATOM 3736 N N . LEU A 1 491 ? 12.724 2.640 4.164 1.00 94.94 491 LEU A N 1
ATOM 3737 C CA . LEU A 1 491 ? 12.484 1.253 4.586 1.00 94.94 491 LEU A CA 1
ATOM 3738 C C . LEU A 1 491 ? 13.315 0.230 3.801 1.00 94.94 491 LEU A C 1
ATOM 3740 O O . LEU A 1 491 ? 13.184 -0.964 4.050 1.00 94.94 491 LEU A O 1
ATOM 3744 N N . ALA A 1 492 ? 14.179 0.654 2.872 1.00 89.44 492 ALA A N 1
ATOM 3745 C CA . ALA A 1 492 ? 14.877 -0.251 1.954 1.00 89.44 492 ALA A CA 1
ATOM 3746 C C . ALA A 1 492 ? 15.769 -1.296 2.656 1.00 89.44 492 ALA A C 1
ATOM 3748 O O . ALA A 1 492 ? 15.959 -2.396 2.133 1.00 89.44 492 ALA A O 1
ATOM 3749 N N . SER A 1 493 ? 16.305 -0.960 3.834 1.00 88.06 493 SER A N 1
ATOM 3750 C CA . SER A 1 493 ? 17.151 -1.831 4.664 1.00 88.06 493 SER A CA 1
ATOM 3751 C C . SER A 1 493 ? 16.380 -2.637 5.715 1.00 88.06 493 SER A C 1
ATOM 3753 O O . SER A 1 493 ? 16.983 -3.413 6.457 1.00 88.06 493 SER A O 1
ATOM 3755 N N . ARG A 1 494 ? 15.058 -2.455 5.816 1.00 91.81 494 ARG A N 1
ATOM 3756 C CA . ARG A 1 494 ? 14.211 -3.084 6.835 1.00 91.81 494 ARG A CA 1
ATOM 3757 C C . ARG A 1 494 ? 13.374 -4.196 6.213 1.00 91.81 494 ARG A C 1
ATOM 3759 O O . ARG A 1 494 ? 12.923 -4.089 5.080 1.00 91.81 494 ARG A O 1
ATOM 3766 N N . ASN A 1 495 ? 13.142 -5.255 6.982 1.00 94.81 495 ASN A N 1
ATOM 3767 C CA . ASN A 1 495 ? 12.221 -6.319 6.596 1.00 94.81 495 ASN A CA 1
ATOM 3768 C C . ASN A 1 495 ? 10.815 -5.987 7.112 1.00 94.81 495 ASN A C 1
ATOM 3770 O O . ASN A 1 495 ? 10.532 -6.180 8.298 1.00 94.81 495 ASN A O 1
ATOM 3774 N N . ILE A 1 496 ? 9.961 -5.449 6.243 1.00 98.00 496 ILE A N 1
ATOM 3775 C CA . ILE A 1 496 ? 8.579 -5.087 6.571 1.00 98.00 496 ILE A CA 1
ATOM 3776 C C . ILE A 1 496 ? 7.661 -6.300 6.400 1.00 98.00 496 ILE A C 1
ATOM 3778 O O . ILE A 1 496 ? 7.759 -7.034 5.423 1.00 98.00 496 ILE A O 1
ATOM 3782 N N . VAL A 1 497 ? 6.756 -6.507 7.359 1.00 97.12 497 VAL A N 1
ATOM 3783 C CA . VAL A 1 497 ? 5.825 -7.652 7.387 1.00 97.12 497 VAL A CA 1
ATOM 3784 C C . VAL A 1 497 ? 4.360 -7.246 7.268 1.00 97.12 497 VAL A C 1
ATOM 3786 O O . VAL A 1 497 ? 3.540 -8.067 6.865 1.00 97.12 497 VAL A O 1
ATOM 3789 N N . LYS A 1 498 ? 4.020 -5.991 7.586 1.00 98.31 498 LYS A N 1
ATOM 3790 C CA . LYS A 1 498 ? 2.689 -5.412 7.352 1.00 98.31 498 LYS A CA 1
ATOM 3791 C C . LYS A 1 498 ? 2.792 -3.939 6.983 1.00 98.31 498 LYS A C 1
ATOM 3793 O O . LYS A 1 498 ? 3.681 -3.229 7.445 1.00 98.31 498 LYS A O 1
ATOM 3798 N N . ILE A 1 499 ? 1.826 -3.486 6.199 1.00 98.69 499 ILE A N 1
ATOM 3799 C CA . ILE A 1 499 ? 1.599 -2.076 5.863 1.00 98.69 499 ILE A CA 1
ATOM 3800 C C . ILE A 1 499 ? 0.153 -1.702 6.205 1.00 98.69 499 ILE A C 1
ATOM 3802 O O . ILE A 1 499 ? -0.717 -2.570 6.221 1.00 98.69 499 ILE A O 1
ATOM 3806 N N . ALA A 1 500 ? -0.130 -0.437 6.487 1.00 98.62 500 ALA A N 1
ATOM 3807 C CA . ALA A 1 500 ? -1.493 0.045 6.684 1.00 98.62 500 ALA A CA 1
ATOM 3808 C C . ALA A 1 500 ? -1.665 1.463 6.136 1.00 98.62 500 ALA A C 1
ATOM 3810 O O . ALA A 1 500 ? -0.760 2.294 6.195 1.00 98.62 500 ALA A O 1
ATOM 3811 N N . ALA A 1 501 ? -2.848 1.693 5.581 1.00 98.19 501 ALA A N 1
ATOM 3812 C CA . ALA A 1 501 ? -3.366 2.968 5.116 1.00 98.19 501 ALA A CA 1
ATOM 3813 C C . ALA A 1 501 ? -4.898 2.856 5.086 1.00 98.19 501 ALA A C 1
ATOM 3815 O O . ALA A 1 501 ? -5.432 1.746 5.013 1.00 98.19 501 ALA A O 1
ATOM 3816 N N . HIS A 1 502 ? -5.590 3.989 5.151 1.00 97.94 502 HIS A N 1
ATOM 3817 C CA . HIS A 1 502 ? -7.046 4.056 5.022 1.00 97.94 502 HIS A CA 1
ATOM 3818 C C . HIS A 1 502 ? -7.416 4.659 3.667 1.00 97.94 502 HIS A C 1
ATOM 3820 O O . HIS A 1 502 ? -6.767 5.621 3.263 1.00 97.94 502 HIS A O 1
ATOM 3826 N N . SER A 1 503 ? -8.473 4.176 3.004 1.00 95.44 503 SER A N 1
ATOM 3827 C CA . SER A 1 503 ? -8.877 4.650 1.666 1.00 95.44 503 SER A CA 1
ATOM 3828 C C . SER A 1 503 ? -9.146 6.154 1.604 1.00 95.44 503 SER A C 1
ATOM 3830 O O . SER A 1 503 ? -8.908 6.764 0.579 1.00 95.44 503 SER A O 1
ATOM 3832 N N . ASP A 1 504 ? -9.578 6.749 2.714 1.00 94.81 504 ASP A N 1
ATOM 3833 C CA . ASP A 1 504 ? -9.820 8.197 2.861 1.00 94.81 504 ASP A CA 1
ATOM 3834 C C . ASP A 1 504 ? -8.689 8.892 3.655 1.00 94.81 504 ASP A C 1
ATOM 3836 O O . ASP A 1 504 ? -8.905 9.870 4.370 1.00 94.81 504 ASP A O 1
ATOM 3840 N N . GLY A 1 505 ? -7.502 8.284 3.685 1.00 94.75 505 GLY A N 1
ATOM 3841 C CA . GLY A 1 505 ? -6.371 8.685 4.516 1.00 94.75 505 GLY A CA 1
ATOM 3842 C C . GLY A 1 505 ? -5.196 9.255 3.722 1.00 94.75 505 GLY A C 1
ATOM 3843 O O . GLY A 1 505 ? -4.986 8.963 2.542 1.00 94.75 505 GLY A O 1
ATOM 3844 N N . HIS A 1 506 ? -4.376 10.040 4.424 1.00 97.62 506 HIS A N 1
ATOM 3845 C CA . HIS A 1 506 ? -3.146 10.663 3.908 1.00 97.62 506 HIS A CA 1
ATOM 3846 C C . HIS A 1 506 ? -1.904 10.345 4.752 1.00 97.62 506 HIS A C 1
ATOM 3848 O O . HIS A 1 506 ? -0.922 11.086 4.729 1.00 97.62 506 HIS A O 1
ATOM 3854 N N . HIS A 1 507 ? -1.958 9.279 5.543 1.00 98.62 507 HIS A N 1
ATOM 3855 C CA . HIS A 1 507 ? -0.835 8.811 6.343 1.00 98.62 507 HIS A CA 1
ATOM 3856 C C . HIS A 1 507 ? -0.740 7.293 6.252 1.00 98.62 507 HIS A C 1
ATOM 3858 O O . HIS A 1 507 ? -1.688 6.621 5.832 1.00 98.62 507 HIS A O 1
ATOM 3864 N N . TYR A 1 508 ? 0.421 6.777 6.622 1.00 98.75 508 TYR A N 1
ATOM 3865 C CA . TYR A 1 508 ? 0.782 5.392 6.401 1.00 98.75 508 TYR A CA 1
ATOM 3866 C C . TYR A 1 508 ? 1.498 4.839 7.620 1.00 98.75 508 TYR A C 1
ATOM 3868 O O . TYR A 1 508 ? 2.256 5.560 8.273 1.00 98.75 508 TYR A O 1
ATOM 3876 N N . LEU A 1 509 ? 1.294 3.550 7.875 1.00 98.81 509 LEU A N 1
ATOM 3877 C CA . LEU A 1 509 ? 2.045 2.788 8.861 1.00 98.81 509 LEU A CA 1
ATOM 3878 C C . LEU A 1 509 ? 2.733 1.595 8.193 1.00 98.81 509 LEU A C 1
ATOM 3880 O O . LEU A 1 509 ? 2.186 0.967 7.283 1.00 98.81 509 LEU A O 1
ATOM 3884 N N . ALA A 1 510 ? 3.918 1.246 8.677 1.00 98.62 510 ALA A N 1
ATOM 3885 C CA . ALA A 1 510 ? 4.613 0.015 8.320 1.00 98.62 510 ALA A CA 1
ATOM 3886 C C . ALA A 1 510 ? 5.139 -0.670 9.581 1.00 98.62 510 ALA A C 1
ATOM 3888 O O . ALA A 1 510 ? 5.645 -0.015 10.488 1.00 98.62 510 ALA A O 1
ATOM 3889 N N . LEU A 1 511 ? 5.022 -1.993 9.629 1.00 98.06 511 LEU A N 1
ATOM 3890 C CA . LEU A 1 511 ? 5.478 -2.824 10.736 1.00 98.06 511 LEU A CA 1
ATOM 3891 C C . LEU A 1 511 ? 6.639 -3.694 10.264 1.00 98.06 511 LEU A C 1
ATOM 3893 O O . LEU A 1 511 ? 6.477 -4.507 9.349 1.00 98.06 511 LEU A O 1
ATOM 3897 N N . ALA A 1 512 ? 7.797 -3.539 10.896 1.00 95.81 512 ALA A N 1
ATOM 3898 C CA . ALA A 1 512 ? 8.947 -4.400 10.666 1.00 95.81 512 ALA A CA 1
ATOM 3899 C C . ALA A 1 512 ? 8.801 -5.748 11.387 1.00 95.81 512 ALA A C 1
ATOM 3901 O O . ALA A 1 512 ? 8.141 -5.843 12.419 1.00 95.81 512 ALA A O 1
ATOM 3902 N N . ALA A 1 513 ? 9.485 -6.784 10.894 1.00 92.69 513 ALA A N 1
ATOM 3903 C CA . ALA A 1 513 ? 9.570 -8.094 11.553 1.00 92.69 513 ALA A CA 1
ATOM 3904 C C . ALA A 1 513 ? 10.147 -8.016 12.983 1.00 92.69 513 ALA A C 1
ATOM 3906 O O . ALA A 1 513 ? 9.907 -8.888 13.811 1.00 92.69 513 ALA A O 1
ATOM 3907 N N . THR A 1 514 ? 10.919 -6.965 13.269 1.00 90.06 514 THR A N 1
ATOM 3908 C CA . THR A 1 514 ? 11.489 -6.645 14.586 1.00 90.06 514 THR A CA 1
ATOM 3909 C C . THR A 1 514 ? 10.474 -6.035 15.556 1.00 90.06 514 THR A C 1
ATOM 3911 O O . THR A 1 514 ? 10.787 -5.901 16.738 1.00 90.06 514 THR A O 1
ATOM 3914 N N . GLY A 1 515 ? 9.267 -5.692 15.092 1.00 90.75 515 GLY A N 1
ATOM 3915 C CA . GLY A 1 515 ? 8.205 -5.051 15.879 1.00 90.75 515 GLY A CA 1
ATOM 3916 C C . GLY A 1 515 ? 8.244 -3.529 15.863 1.00 90.75 515 GLY A C 1
ATOM 3917 O O . GLY A 1 515 ? 7.371 -2.886 16.441 1.00 90.75 515 GLY A O 1
ATOM 3918 N N . GLU A 1 516 ? 9.248 -2.938 15.211 1.00 94.06 516 GLU A N 1
ATOM 3919 C CA . GLU A 1 516 ? 9.333 -1.492 15.026 1.00 94.06 516 GLU A CA 1
ATOM 3920 C C . GLU A 1 516 ? 8.199 -1.018 14.107 1.00 94.06 516 GLU A C 1
ATOM 3922 O O . GLU A 1 516 ? 8.011 -1.548 13.007 1.00 94.06 516 GLU A O 1
ATOM 3927 N N . VAL A 1 517 ? 7.471 0.009 14.550 1.00 97.38 517 VAL A N 1
ATOM 3928 C CA . VAL A 1 517 ? 6.428 0.670 13.760 1.00 97.38 517 VAL A CA 1
ATOM 3929 C C . VAL A 1 517 ? 6.983 1.961 13.179 1.00 97.38 517 VAL A C 1
ATOM 3931 O O . VAL A 1 517 ? 7.599 2.757 13.889 1.00 97.38 517 VAL A O 1
ATOM 3934 N N . TYR A 1 518 ? 6.743 2.168 11.892 1.00 98.38 518 TYR A N 1
ATOM 3935 C CA . TYR A 1 518 ? 7.116 3.362 11.150 1.00 98.38 518 TYR A CA 1
ATOM 3936 C C . TYR A 1 518 ? 5.861 4.093 10.692 1.00 98.38 518 TYR A C 1
ATOM 3938 O O . TYR A 1 518 ? 4.893 3.448 10.291 1.00 98.38 518 TYR A O 1
ATOM 3946 N N . SER A 1 519 ? 5.906 5.420 10.693 1.00 98.69 519 SER A N 1
ATOM 3947 C CA . SER A 1 519 ? 4.816 6.298 10.263 1.00 98.69 519 SER A CA 1
ATOM 3948 C C . SER A 1 519 ? 5.326 7.435 9.388 1.00 98.69 519 SER A C 1
ATOM 3950 O O . SER A 1 519 ? 6.428 7.944 9.596 1.00 98.69 519 SER A O 1
ATOM 3952 N N . TRP A 1 520 ? 4.526 7.817 8.392 1.00 98.75 520 TRP A N 1
ATOM 3953 C CA . TRP A 1 520 ? 4.762 8.994 7.549 1.00 98.75 520 TRP A CA 1
ATOM 3954 C C . TRP A 1 520 ? 3.466 9.494 6.899 1.00 98.75 520 TRP A C 1
ATOM 3956 O O . TRP A 1 520 ? 2.422 8.842 6.973 1.00 98.75 520 TRP A O 1
ATOM 3966 N N . GLY A 1 521 ? 3.532 10.654 6.253 1.00 98.44 521 GLY A N 1
ATOM 3967 C CA . GLY A 1 521 ? 2.424 11.377 5.636 1.00 98.44 521 GLY A CA 1
ATOM 3968 C C . GLY A 1 521 ? 1.962 12.569 6.477 1.00 98.44 521 GLY A C 1
ATOM 3969 O O . GLY A 1 521 ? 2.761 13.252 7.113 1.00 98.44 521 GLY A O 1
ATOM 3970 N N . CYS A 1 522 ? 0.657 12.837 6.467 1.00 98.19 522 CYS A N 1
ATOM 3971 C CA . CYS A 1 522 ? 0.041 13.944 7.206 1.00 98.19 522 CYS A CA 1
ATOM 3972 C C . CYS A 1 522 ? 0.190 13.784 8.735 1.00 98.19 522 CYS A C 1
ATOM 3974 O O . CYS A 1 522 ? -0.132 12.728 9.279 1.00 98.19 522 CYS A O 1
ATOM 3976 N N . GLY A 1 523 ? 0.632 14.851 9.416 1.00 97.88 523 GLY A N 1
ATOM 3977 C CA . GLY A 1 523 ? 0.864 14.903 10.868 1.00 97.88 523 GLY A CA 1
ATOM 3978 C C . GLY A 1 523 ? -0.323 15.379 11.715 1.00 97.88 523 GLY A C 1
ATOM 3979 O O . GLY A 1 523 ? -0.311 15.224 12.936 1.00 97.88 523 GLY A O 1
ATOM 3980 N N . ASP A 1 524 ? -1.370 15.925 11.093 1.00 98.06 524 ASP A N 1
ATOM 3981 C CA . ASP A 1 524 ? -2.461 16.629 11.777 1.00 98.06 524 ASP A CA 1
ATOM 3982 C C . ASP A 1 524 ? -3.140 15.800 12.875 1.00 98.06 524 ASP A C 1
ATOM 3984 O O . ASP A 1 524 ? -3.569 14.662 12.647 1.00 98.06 524 ASP A O 1
ATOM 3988 N N . GLY A 1 525 ? -3.321 16.407 14.052 1.00 96.12 525 GLY A N 1
ATOM 3989 C CA . GLY A 1 525 ? -3.908 15.745 15.223 1.00 96.12 525 GLY A CA 1
ATOM 3990 C C . GLY A 1 525 ? -3.004 14.679 15.844 1.00 96.12 525 GLY A C 1
ATOM 3991 O O . GLY A 1 525 ? -3.471 13.906 16.664 1.00 96.12 525 GLY A O 1
ATOM 3992 N N . GLY A 1 526 ? -1.737 14.584 15.424 1.00 98.25 526 GLY A N 1
ATOM 3993 C CA . GLY A 1 526 ? -0.760 13.680 16.022 1.00 98.25 526 GLY A CA 1
ATOM 3994 C C . GLY A 1 526 ? -0.841 12.238 15.523 1.00 98.25 526 GLY A C 1
ATOM 3995 O O . GLY A 1 526 ? -0.267 11.342 16.133 1.00 98.25 526 GLY A O 1
ATOM 3996 N N . ARG A 1 527 ? -1.511 11.987 14.386 1.00 98.38 527 ARG A N 1
ATOM 3997 C CA . ARG A 1 527 ? -1.757 10.633 13.837 1.00 98.38 527 ARG A CA 1
ATOM 3998 C C . ARG A 1 527 ? -0.495 9.825 13.503 1.00 98.38 527 ARG A C 1
ATOM 4000 O O . ARG A 1 527 ? -0.582 8.613 13.313 1.00 98.38 527 ARG A O 1
ATOM 4007 N N . LEU A 1 528 ? 0.672 10.470 13.460 1.00 98.62 528 LEU A N 1
ATOM 4008 C CA . LEU A 1 528 ? 1.967 9.808 13.272 1.00 98.62 528 LEU A CA 1
ATOM 4009 C C . LEU A 1 528 ? 2.581 9.293 14.585 1.00 98.62 528 LEU A C 1
ATOM 4011 O O . LEU A 1 528 ? 3.466 8.454 14.542 1.00 98.62 528 LEU A O 1
ATOM 4015 N N . GLY A 1 529 ? 2.107 9.722 15.757 1.00 98.19 529 GLY A N 1
ATOM 4016 C CA . GLY A 1 529 ? 2.516 9.119 17.032 1.00 98.19 529 GLY A CA 1
ATOM 4017 C C . GLY A 1 529 ? 3.893 9.553 17.554 1.00 98.19 529 GLY A C 1
ATOM 4018 O O . GLY A 1 529 ? 4.478 8.853 18.379 1.00 98.19 529 GLY A O 1
ATOM 4019 N N . HIS A 1 530 ? 4.443 10.673 17.073 1.00 97.88 530 HIS A N 1
ATOM 4020 C CA . HIS A 1 530 ? 5.783 11.152 17.446 1.00 97.88 530 HIS A CA 1
ATOM 4021 C C . HIS A 1 530 ? 5.802 12.189 18.581 1.00 97.88 530 HIS A C 1
ATOM 4023 O O . HIS A 1 530 ? 6.872 12.692 18.914 1.00 97.88 530 HIS A O 1
ATOM 4029 N N . GLY A 1 531 ? 4.652 12.500 19.185 1.00 97.69 531 GLY A N 1
ATOM 4030 C CA . GLY A 1 531 ? 4.519 13.554 20.197 1.00 97.69 531 GLY A CA 1
ATOM 4031 C C . GLY A 1 531 ? 4.401 14.967 19.623 1.00 97.69 531 GLY A C 1
ATOM 4032 O O . GLY A 1 531 ? 4.443 15.938 20.370 1.00 97.69 531 GLY A O 1
ATOM 4033 N N . ASP A 1 532 ? 4.233 15.083 18.308 1.00 97.69 532 ASP A N 1
ATOM 4034 C CA . ASP A 1 532 ? 4.045 16.333 17.581 1.00 97.69 532 ASP A CA 1
ATOM 4035 C C . ASP A 1 532 ? 2.991 16.156 16.467 1.00 97.69 532 ASP A C 1
ATOM 4037 O O . ASP A 1 532 ? 2.395 15.086 16.313 1.00 97.69 532 ASP A O 1
ATOM 4041 N N . THR A 1 533 ? 2.725 17.224 15.712 1.00 98.19 533 THR A N 1
ATOM 4042 C CA . THR A 1 533 ? 1.788 17.234 14.571 1.00 98.19 533 THR A CA 1
ATOM 4043 C C . THR A 1 533 ? 2.500 17.452 13.232 1.00 98.19 533 THR A C 1
ATOM 4045 O O . THR A 1 533 ? 1.884 17.859 12.247 1.00 98.19 533 THR A O 1
ATOM 4048 N N . VAL A 1 534 ? 3.812 17.204 13.181 1.00 98.25 534 VAL A N 1
ATOM 4049 C CA . VAL A 1 534 ? 4.646 17.514 12.016 1.00 98.25 534 VAL A CA 1
ATOM 4050 C C . VAL A 1 534 ? 4.415 16.465 10.921 1.00 98.25 534 VAL A C 1
ATOM 4052 O O . VAL A 1 534 ? 4.521 15.270 11.199 1.00 98.25 534 VAL A O 1
ATOM 4055 N N . PRO A 1 535 ? 4.102 16.860 9.672 1.00 98.12 535 PRO A N 1
ATOM 4056 C CA . PRO A 1 535 ? 4.018 15.916 8.563 1.00 98.12 535 PRO A CA 1
ATOM 4057 C C . PRO A 1 535 ? 5.406 15.384 8.184 1.00 98.12 535 PRO A C 1
ATOM 4059 O O . PRO A 1 535 ? 6.412 16.081 8.314 1.00 98.12 535 PRO A O 1
ATOM 4062 N N . LEU A 1 536 ? 5.460 14.154 7.678 1.00 97.88 536 LEU A N 1
ATOM 4063 C CA . LEU A 1 536 ? 6.706 13.485 7.301 1.00 97.88 536 LEU A CA 1
ATOM 4064 C C . LEU A 1 536 ? 6.614 12.926 5.884 1.00 97.88 536 LEU A C 1
ATOM 4066 O O . LEU A 1 536 ? 5.710 12.155 5.579 1.00 97.88 536 LEU A O 1
ATOM 4070 N N . GLU A 1 537 ? 7.575 13.258 5.029 1.00 95.75 537 GLU A N 1
ATOM 4071 C CA . GLU A 1 537 ? 7.661 12.671 3.683 1.00 95.75 537 GLU A CA 1
ATOM 4072 C C . GLU A 1 537 ? 8.238 11.249 3.713 1.00 95.75 537 GLU A C 1
ATOM 4074 O O . GLU A 1 537 ? 7.844 10.392 2.920 1.00 95.75 537 GLU A O 1
ATOM 4079 N N . GLU A 1 538 ? 9.136 10.978 4.664 1.00 95.81 538 GLU A N 1
ATOM 4080 C CA . GLU A 1 538 ? 9.804 9.688 4.813 1.00 95.81 538 GLU A CA 1
ATOM 4081 C C . GLU A 1 538 ? 9.401 8.952 6.103 1.00 95.81 538 GLU A C 1
ATOM 4083 O O . GLU A 1 538 ? 9.099 9.593 7.115 1.00 95.81 538 GLU A O 1
ATOM 4088 N N . PRO A 1 539 ? 9.420 7.604 6.099 1.00 98.25 539 PRO A N 1
ATOM 4089 C CA . PRO A 1 539 ? 9.107 6.781 7.268 1.00 98.25 539 PRO A CA 1
ATOM 4090 C C . PRO A 1 539 ? 10.007 7.072 8.471 1.00 98.25 539 PRO A C 1
ATOM 4092 O O . PRO A 1 539 ? 11.225 6.909 8.404 1.00 98.25 539 PRO A O 1
ATOM 4095 N N . LYS A 1 540 ? 9.394 7.412 9.609 1.00 97.81 540 LYS A N 1
ATOM 4096 C CA . LYS A 1 540 ? 10.072 7.598 10.899 1.00 97.81 540 LYS A CA 1
ATOM 4097 C C . LYS A 1 540 ? 9.579 6.570 11.907 1.00 97.81 540 LYS A C 1
ATOM 4099 O O . LYS A 1 540 ? 8.393 6.261 11.963 1.00 97.81 540 LYS A O 1
ATOM 4104 N N . VAL A 1 541 ? 10.491 6.047 12.722 1.00 96.75 541 VAL A N 1
ATOM 4105 C CA . VAL A 1 541 ? 10.154 5.097 13.792 1.00 96.75 541 VAL A CA 1
ATOM 4106 C C . VAL A 1 541 ? 9.326 5.787 14.878 1.00 96.75 541 VAL A C 1
ATOM 4108 O O . VAL A 1 541 ? 9.677 6.873 15.347 1.00 96.75 541 VAL A O 1
ATOM 4111 N N . ILE A 1 542 ? 8.256 5.133 15.326 1.00 96.81 542 ILE A N 1
ATOM 4112 C CA . ILE A 1 542 ? 7.487 5.523 16.510 1.00 96.81 542 ILE A CA 1
ATOM 4113 C C . ILE A 1 542 ? 8.215 5.004 17.755 1.00 96.81 542 ILE A C 1
ATOM 4115 O O . ILE A 1 542 ? 8.078 3.842 18.142 1.00 96.81 542 ILE A O 1
ATOM 4119 N N . SER A 1 543 ? 8.994 5.877 18.398 1.00 93.31 543 SER A N 1
ATOM 4120 C CA . SER A 1 543 ? 9.843 5.528 19.549 1.00 93.31 543 SER A CA 1
ATOM 4121 C C . SER A 1 543 ? 9.070 4.965 20.746 1.00 93.31 543 SER A C 1
ATOM 4123 O O . SER A 1 543 ? 9.630 4.179 21.509 1.00 93.31 543 SER A O 1
ATOM 4125 N N . ALA A 1 544 ? 7.781 5.299 20.882 1.00 92.31 544 ALA A N 1
ATOM 4126 C CA . ALA A 1 544 ? 6.904 4.768 21.926 1.00 92.31 544 ALA A CA 1
ATOM 4127 C C . ALA A 1 544 ? 6.815 3.226 21.919 1.00 92.31 544 ALA A C 1
ATOM 4129 O O . ALA A 1 544 ? 6.611 2.623 22.971 1.00 92.31 544 ALA A O 1
ATOM 4130 N N . PHE A 1 545 ? 7.033 2.587 20.761 1.00 90.62 545 PHE A N 1
ATOM 4131 C CA . PHE A 1 545 ? 7.030 1.127 20.611 1.00 90.62 545 PHE A CA 1
ATOM 4132 C C . PHE A 1 545 ? 8.432 0.495 20.583 1.00 90.62 545 PHE A C 1
ATOM 4134 O O . PHE A 1 545 ? 8.554 -0.725 20.594 1.00 90.62 545 PHE A O 1
ATOM 4141 N N . SER A 1 546 ? 9.516 1.278 20.587 1.00 81.25 546 SER A N 1
ATOM 4142 C CA . SER A 1 546 ? 10.892 0.770 20.418 1.00 81.25 546 SER A CA 1
ATOM 4143 C C . SER A 1 546 ? 11.511 0.126 21.677 1.00 81.25 546 SER A C 1
ATOM 4145 O O . SER A 1 546 ? 12.718 -0.112 21.728 1.00 81.25 546 SER A O 1
ATOM 4147 N N . GLY A 1 547 ? 10.718 -0.157 22.716 1.00 66.00 547 GLY A N 1
ATOM 4148 C CA . GLY A 1 547 ? 11.192 -0.739 23.977 1.00 66.00 547 GLY A CA 1
ATOM 4149 C C . GLY A 1 547 ? 11.382 -2.261 23.915 1.00 66.00 547 GLY A C 1
ATOM 4150 O O . GLY A 1 547 ? 10.488 -2.984 23.497 1.00 66.00 547 GLY A O 1
ATOM 4151 N N . LYS A 1 548 ? 12.518 -2.772 24.418 1.00 55.03 548 LYS A N 1
ATOM 4152 C CA . LYS A 1 548 ? 12.902 -4.207 24.418 1.00 55.03 548 LYS A CA 1
ATOM 4153 C C . LYS A 1 548 ? 12.069 -5.130 25.331 1.00 55.03 548 LYS A C 1
ATOM 4155 O O . LYS A 1 548 ? 12.493 -6.251 25.606 1.00 55.03 548 LYS A O 1
ATOM 4160 N N . GLN A 1 549 ? 10.925 -4.690 25.852 1.00 62.75 549 GLN A N 1
ATOM 4161 C CA . GLN A 1 549 ? 10.075 -5.580 26.645 1.00 62.75 549 GLN A CA 1
ATOM 4162 C C . GLN A 1 549 ? 9.284 -6.481 25.698 1.00 62.75 549 GLN A C 1
ATOM 4164 O O . GLN A 1 549 ? 8.531 -5.981 24.868 1.00 62.75 549 GLN A O 1
ATOM 4169 N N . ALA A 1 550 ? 9.466 -7.799 25.827 1.00 56.78 550 ALA A N 1
ATOM 4170 C CA . ALA A 1 550 ? 8.901 -8.809 24.926 1.00 56.78 550 ALA A CA 1
ATOM 4171 C C . ALA A 1 550 ? 7.376 -8.677 24.710 1.00 56.78 550 ALA A C 1
ATOM 4173 O O . ALA A 1 550 ? 6.885 -9.023 23.641 1.00 56.78 550 ALA A O 1
ATOM 4174 N N . GLY A 1 551 ? 6.653 -8.113 25.685 1.00 56.22 551 GLY A N 1
ATOM 4175 C CA . GLY A 1 551 ? 5.209 -7.870 25.640 1.00 56.22 551 GLY A CA 1
ATOM 4176 C C . GLY A 1 551 ? 4.733 -6.679 24.804 1.00 56.22 551 GLY A C 1
ATOM 4177 O O . GLY A 1 551 ? 3.609 -6.676 24.309 1.00 56.22 551 GLY A O 1
ATOM 4178 N N . LYS A 1 552 ? 5.594 -5.678 24.576 1.00 70.38 552 LYS A N 1
ATOM 4179 C CA . LYS A 1 552 ? 5.236 -4.440 23.853 1.00 70.38 552 LYS A CA 1
ATOM 4180 C C . LYS A 1 552 ? 5.477 -4.512 22.345 1.00 70.38 552 LYS A C 1
ATOM 4182 O O . LYS A 1 552 ? 5.360 -3.508 21.648 1.00 70.38 552 LYS A O 1
ATOM 4187 N N . HIS A 1 553 ? 5.822 -5.692 21.836 1.00 89.56 553 HIS A N 1
ATOM 4188 C CA . HIS A 1 553 ? 6.054 -5.905 20.416 1.00 89.56 553 HIS A CA 1
ATOM 4189 C C . HIS A 1 553 ? 4.740 -5.794 19.636 1.00 89.56 553 HIS A C 1
ATOM 4191 O O . HIS A 1 553 ? 3.790 -6.525 19.914 1.00 89.56 553 HIS A O 1
ATOM 4197 N N . VAL A 1 554 ? 4.682 -4.897 18.654 1.00 95.62 554 VAL A N 1
ATOM 4198 C CA . VAL A 1 554 ? 3.488 -4.684 17.826 1.00 95.62 554 VAL A CA 1
ATOM 4199 C C . VAL A 1 554 ? 3.351 -5.800 16.787 1.00 95.62 554 VAL A C 1
ATOM 4201 O O . VAL A 1 554 ? 4.313 -6.150 16.114 1.00 95.62 554 VAL A O 1
ATOM 4204 N N . VAL A 1 555 ? 2.144 -6.349 16.631 1.00 95.94 555 VAL A N 1
ATOM 4205 C CA . VAL A 1 555 ? 1.823 -7.435 15.677 1.00 95.94 555 VAL A CA 1
ATOM 4206 C C . VAL A 1 555 ? 0.736 -7.048 14.667 1.00 95.94 555 VAL A C 1
ATOM 4208 O O . VAL A 1 555 ? 0.549 -7.709 13.635 1.00 95.94 555 VAL A O 1
ATOM 4211 N N . HIS A 1 556 ? 0.006 -5.966 14.934 1.00 97.62 556 HIS A N 1
ATOM 4212 C CA . HIS A 1 556 ? -1.017 -5.430 14.044 1.00 97.62 556 HIS A CA 1
ATOM 4213 C C . HIS A 1 556 ? -0.976 -3.904 14.030 1.00 97.62 556 HIS A C 1
ATOM 4215 O O . HIS A 1 556 ? -0.721 -3.282 15.054 1.00 97.62 556 HIS A O 1
ATOM 4221 N N . ILE A 1 557 ? -1.268 -3.320 12.871 1.00 98.62 557 ILE A N 1
ATOM 4222 C CA . ILE A 1 557 ? -1.357 -1.875 12.650 1.00 98.62 557 ILE A CA 1
ATOM 4223 C C . ILE A 1 557 ? -2.605 -1.574 11.821 1.00 98.62 557 ILE A C 1
ATOM 4225 O O . ILE A 1 557 ? -2.979 -2.373 10.960 1.00 98.62 557 ILE A O 1
ATOM 4229 N N . ALA A 1 558 ? -3.251 -0.443 12.083 1.00 98.69 558 ALA A N 1
ATOM 4230 C CA . ALA A 1 558 ? -4.402 0.039 11.329 1.00 98.69 558 ALA A CA 1
ATOM 4231 C C . ALA A 1 558 ? -4.408 1.571 11.267 1.00 98.69 558 ALA A C 1
ATOM 4233 O O . ALA A 1 558 ? -3.918 2.247 12.172 1.00 98.69 558 ALA A O 1
ATOM 4234 N N . CYS A 1 559 ? -4.993 2.104 10.198 1.00 98.31 559 CYS A N 1
ATOM 4235 C CA . CYS A 1 559 ? -5.170 3.535 9.979 1.00 98.31 559 CYS A CA 1
ATOM 4236 C C . CYS A 1 559 ? -6.656 3.830 9.790 1.00 98.31 559 CYS A C 1
ATOM 4238 O O . CYS A 1 559 ? -7.338 3.090 9.080 1.00 98.31 559 CYS A O 1
ATOM 4240 N N . GLY A 1 560 ? -7.138 4.923 10.375 1.00 98.25 560 GLY A N 1
ATOM 4241 C CA . GLY A 1 560 ? -8.354 5.613 9.941 1.00 98.25 560 GLY A CA 1
ATOM 4242 C C . GLY A 1 560 ? -8.010 6.767 9.001 1.00 98.25 560 GLY A C 1
ATOM 4243 O O . GLY A 1 560 ? -6.855 6.938 8.608 1.00 98.25 560 GLY A O 1
ATOM 4244 N N . SER A 1 561 ? -8.975 7.625 8.664 1.00 97.62 561 SER A N 1
ATOM 4245 C CA . SER A 1 561 ? -8.651 8.828 7.874 1.00 97.62 561 SER A CA 1
ATOM 4246 C C . SER A 1 561 ? -7.744 9.802 8.643 1.00 97.62 561 SER A C 1
ATOM 4248 O O . SER A 1 561 ? -6.841 10.414 8.064 1.00 97.62 561 SER A O 1
ATOM 4250 N N . THR A 1 562 ? -7.948 9.922 9.963 1.00 98.56 562 THR A N 1
ATOM 4251 C CA . THR A 1 562 ? -7.294 10.936 10.813 1.00 98.56 562 THR A CA 1
ATOM 4252 C C . THR A 1 562 ? -6.642 10.424 12.097 1.00 98.56 562 THR A C 1
ATOM 4254 O O . THR A 1 562 ? -6.272 11.228 12.953 1.00 98.56 562 THR A O 1
ATOM 4257 N N . TYR A 1 563 ? -6.542 9.111 12.273 1.00 98.81 563 TYR A N 1
ATOM 4258 C CA . TYR A 1 563 ? -6.024 8.483 13.488 1.00 98.81 563 TYR A CA 1
ATOM 4259 C C . TYR A 1 563 ? -5.460 7.096 13.174 1.00 98.81 563 TYR A C 1
ATOM 4261 O O . TYR A 1 563 ? -5.619 6.599 12.057 1.00 98.81 563 TYR A O 1
ATOM 4269 N N . SER A 1 564 ? -4.821 6.493 14.164 1.00 98.88 564 SER A N 1
ATOM 4270 C CA . SER A 1 564 ? -4.017 5.285 14.036 1.00 98.88 564 SER A CA 1
ATOM 4271 C C . SER A 1 564 ? -4.275 4.336 15.198 1.00 98.88 564 SER A C 1
ATOM 4273 O O . SER A 1 564 ? -4.653 4.763 16.294 1.00 98.88 564 SER A O 1
ATOM 4275 N N . ALA A 1 565 ? -4.037 3.048 14.961 1.00 98.81 565 ALA A N 1
ATOM 4276 C CA . ALA A 1 565 ? -4.107 2.019 15.983 1.00 98.81 565 ALA A CA 1
ATOM 4277 C C . ALA A 1 565 ? -3.023 0.949 15.797 1.00 98.81 565 ALA A C 1
ATOM 4279 O O . ALA A 1 565 ? -2.600 0.650 14.676 1.00 98.81 565 ALA A O 1
ATOM 4280 N N . ALA A 1 566 ? -2.607 0.333 16.900 1.00 98.38 566 ALA A N 1
ATOM 4281 C CA . ALA A 1 566 ? -1.688 -0.798 16.911 1.00 98.38 566 ALA A CA 1
ATOM 4282 C C . ALA A 1 566 ? -2.064 -1.801 18.004 1.00 98.38 566 ALA A C 1
ATOM 4284 O O . ALA A 1 566 ? -2.543 -1.413 19.066 1.00 98.38 566 ALA A O 1
ATOM 4285 N N . ILE A 1 567 ? -1.822 -3.086 17.745 1.00 98.00 567 ILE A N 1
ATOM 4286 C CA . ILE A 1 567 ? -2.051 -4.175 18.703 1.00 98.00 567 ILE A CA 1
ATOM 4287 C C . ILE A 1 567 ? -0.709 -4.823 19.032 1.00 98.00 567 ILE A C 1
ATOM 4289 O O . ILE A 1 567 ? 0.056 -5.152 18.118 1.00 98.00 567 ILE A O 1
ATOM 4293 N N . THR A 1 568 ? -0.427 -5.019 20.318 1.00 95.94 568 THR A N 1
ATOM 4294 C CA . THR A 1 568 ? 0.768 -5.734 20.790 1.00 95.94 568 THR A CA 1
ATOM 4295 C C . THR A 1 568 ? 0.574 -7.253 20.778 1.00 95.94 568 THR A C 1
ATOM 4297 O O . THR A 1 568 ? -0.539 -7.757 20.662 1.00 95.94 568 THR A O 1
ATOM 4300 N N . ALA A 1 569 ? 1.654 -8.021 20.916 1.00 93.06 569 ALA A N 1
ATOM 4301 C CA . ALA A 1 569 ? 1.597 -9.482 21.003 1.00 93.06 569 ALA A CA 1
ATOM 4302 C C . ALA A 1 569 ? 0.769 -9.989 22.205 1.00 93.06 569 ALA A C 1
ATOM 4304 O O . ALA A 1 569 ? 0.172 -11.066 22.134 1.00 93.06 569 ALA A O 1
ATOM 4305 N N . GLU A 1 570 ? 0.697 -9.202 23.284 1.00 92.62 570 GLU A N 1
ATOM 4306 C CA . GLU A 1 570 ? -0.143 -9.472 24.461 1.00 92.62 570 GLU A CA 1
ATOM 4307 C C . GLU A 1 570 ? -1.630 -9.159 24.221 1.00 92.62 570 GLU A C 1
ATOM 4309 O O . GLU A 1 570 ? -2.478 -9.539 25.024 1.00 92.62 570 GLU A O 1
ATOM 4314 N N . GLY A 1 571 ? -1.962 -8.525 23.092 1.00 95.50 571 GLY A N 1
ATOM 4315 C CA . GLY A 1 571 ? -3.319 -8.116 22.738 1.00 95.50 571 GLY A CA 1
ATOM 4316 C C . GLY A 1 571 ? -3.726 -6.761 23.307 1.00 95.50 571 GLY A C 1
ATOM 4317 O O . GLY A 1 571 ? -4.915 -6.449 23.315 1.00 95.50 571 GLY A O 1
ATOM 4318 N N . GLU A 1 572 ? -2.773 -5.948 23.772 1.00 96.81 572 GLU A N 1
ATOM 4319 C CA . GLU A 1 572 ? -3.055 -4.571 24.175 1.00 96.81 572 GLU A CA 1
ATOM 4320 C C . GLU A 1 572 ? -3.297 -3.702 22.938 1.00 96.81 572 GLU A C 1
ATOM 4322 O O . GLU A 1 572 ? -2.500 -3.706 21.995 1.00 96.81 572 GLU A O 1
ATOM 4327 N N . LEU A 1 573 ? -4.388 -2.933 22.954 1.00 98.50 573 LEU A N 1
ATOM 4328 C CA . LEU A 1 573 ? -4.731 -1.995 21.891 1.00 98.50 573 LEU A CA 1
ATOM 4329 C C . LEU A 1 573 ? -4.263 -0.582 22.244 1.00 98.50 573 LEU A C 1
ATOM 4331 O O . LEU A 1 573 ? -4.648 -0.026 23.274 1.00 98.50 573 LEU A O 1
ATOM 4335 N N . TYR A 1 574 ? -3.495 0.012 21.339 1.00 98.56 574 TYR A N 1
ATOM 4336 C CA . TYR A 1 574 ? -3.068 1.403 21.387 1.00 98.56 574 TYR A CA 1
ATOM 4337 C C . TYR A 1 574 ? -3.731 2.206 20.273 1.00 98.56 574 TYR A C 1
ATOM 4339 O O . TYR A 1 574 ? -3.809 1.736 19.138 1.00 98.56 574 TYR A O 1
ATOM 4347 N N . THR A 1 575 ? -4.145 3.431 20.579 1.00 98.88 575 THR A N 1
ATOM 4348 C CA . THR A 1 575 ? -4.739 4.383 19.629 1.00 98.88 575 THR A CA 1
ATOM 4349 C C . THR A 1 575 ? -4.136 5.769 19.807 1.00 98.88 575 THR A C 1
ATOM 4351 O O . THR A 1 575 ? -3.730 6.134 20.908 1.00 98.88 575 THR A O 1
ATOM 4354 N N . TRP A 1 576 ? -4.035 6.525 18.715 1.00 98.88 576 TRP A N 1
ATOM 4355 C CA . TRP A 1 576 ? -3.548 7.910 18.715 1.00 98.88 576 TRP A CA 1
ATOM 4356 C C . TRP A 1 576 ? -4.007 8.656 17.458 1.00 98.88 576 TRP A C 1
ATOM 4358 O O . TRP A 1 576 ? -4.450 8.042 16.487 1.00 98.88 576 TRP A O 1
ATOM 4368 N N . GLY A 1 577 ? -3.896 9.980 17.448 1.00 98.75 577 GLY A N 1
ATOM 4369 C CA . GLY A 1 577 ? -4.381 10.871 16.398 1.00 98.75 577 GLY A CA 1
ATOM 4370 C C . GLY A 1 577 ? -5.558 11.725 16.865 1.00 98.75 577 GLY A C 1
ATOM 4371 O O . GLY A 1 577 ? -5.662 12.058 18.042 1.00 98.75 577 GLY A O 1
ATOM 4372 N N . ARG A 1 578 ? -6.466 12.070 15.941 1.00 98.56 578 ARG A N 1
ATOM 4373 C CA . ARG A 1 578 ? -7.647 12.888 16.267 1.00 98.56 578 ARG A CA 1
ATOM 4374 C C . ARG A 1 578 ? -8.585 12.201 17.270 1.00 98.56 578 ARG A C 1
ATOM 4376 O O . ARG A 1 578 ? -8.989 11.062 17.041 1.00 98.56 578 ARG A O 1
ATOM 4383 N N . GLY A 1 579 ? -9.016 12.935 18.292 1.00 98.31 579 GLY A N 1
ATOM 4384 C CA . GLY A 1 579 ? -9.901 12.499 19.373 1.00 98.31 579 GLY A CA 1
ATOM 4385 C C . GLY A 1 579 ? -11.397 12.659 19.120 1.00 98.31 579 GLY A C 1
ATOM 4386 O O . GLY A 1 579 ? -12.205 12.076 19.845 1.00 98.31 579 GLY A O 1
ATOM 4387 N N . ASN A 1 580 ? -11.792 13.428 18.099 1.00 98.00 580 ASN A N 1
ATOM 4388 C CA . ASN A 1 580 ? -13.182 13.833 17.856 1.00 98.00 580 ASN A CA 1
ATOM 4389 C C . ASN A 1 580 ? -14.173 12.660 17.956 1.00 98.00 580 ASN A C 1
ATOM 4391 O O . ASN A 1 580 ? -13.947 11.589 17.380 1.00 98.00 580 ASN A O 1
ATOM 4395 N N . TYR A 1 581 ? -15.288 12.896 18.657 1.00 98.00 581 TYR A N 1
ATOM 4396 C CA . TYR A 1 581 ? -16.346 11.916 18.965 1.00 98.00 581 TYR A CA 1
ATOM 4397 C C . TYR A 1 581 ? -15.885 10.691 19.774 1.00 98.00 581 TYR A C 1
ATOM 4399 O O . TYR A 1 581 ? -16.620 9.719 19.913 1.00 98.00 581 TYR A O 1
ATOM 4407 N N . GLY A 1 582 ? -14.682 10.737 20.352 1.00 98.31 582 GLY A N 1
ATOM 4408 C CA . GLY A 1 582 ? -14.131 9.669 21.177 1.00 98.31 582 GLY A CA 1
ATOM 4409 C C . GLY A 1 582 ? -13.654 8.453 20.390 1.00 98.31 582 GLY A C 1
ATOM 4410 O O . GLY A 1 582 ? -13.597 7.365 20.955 1.00 98.31 582 GLY A O 1
ATOM 4411 N N . ARG A 1 583 ? -13.285 8.616 19.109 1.00 98.56 583 ARG A N 1
ATOM 4412 C CA . ARG A 1 583 ? -12.797 7.527 18.232 1.00 98.56 583 ARG A CA 1
ATOM 4413 C C . ARG A 1 583 ? -11.559 6.795 18.769 1.00 98.56 583 ARG A C 1
ATOM 4415 O O . ARG A 1 583 ? -11.322 5.647 18.398 1.00 98.56 583 ARG A O 1
ATOM 4422 N N . LEU A 1 584 ? -10.806 7.425 19.671 1.00 98.75 584 LEU A N 1
ATOM 4423 C CA . LEU A 1 584 ? -9.653 6.816 20.341 1.00 98.75 584 LEU A CA 1
ATOM 4424 C C . LEU A 1 584 ? -10.052 5.902 21.516 1.00 98.75 584 LEU A C 1
ATOM 4426 O O . LEU A 1 584 ? -9.321 4.990 21.859 1.00 98.75 584 LEU A O 1
ATOM 4430 N N . GLY A 1 585 ? -11.239 6.065 22.108 1.00 98.56 585 GLY A N 1
ATOM 4431 C CA . GLY A 1 585 ? -11.720 5.145 23.148 1.00 98.56 585 GLY A CA 1
ATOM 4432 C C . GLY A 1 585 ? -11.199 5.422 24.567 1.00 98.56 585 GLY A C 1
ATOM 4433 O O . GLY A 1 585 ? -11.361 4.574 25.445 1.00 98.56 585 GLY A O 1
ATOM 4434 N N . HIS A 1 586 ? -10.600 6.593 24.814 1.00 98.50 586 HIS A N 1
ATOM 4435 C CA . HIS A 1 586 ? -10.028 6.984 26.115 1.00 98.50 586 HIS A CA 1
ATOM 4436 C C . HIS A 1 586 ? -11.018 7.707 27.049 1.00 98.50 586 HIS A C 1
ATOM 4438 O O . HIS A 1 586 ? -10.634 8.189 28.110 1.00 98.50 586 HIS A O 1
ATOM 4444 N N . GLY A 1 587 ? -12.300 7.800 26.680 1.00 98.19 587 GLY A N 1
ATOM 4445 C CA . GLY A 1 587 ? -13.336 8.471 27.478 1.00 98.19 587 GLY A CA 1
ATOM 4446 C C . GLY A 1 587 ? -13.437 9.986 27.276 1.00 98.19 587 GLY A C 1
ATOM 4447 O O . GLY A 1 587 ? -14.354 10.608 27.810 1.00 98.19 587 GLY A O 1
ATOM 4448 N N . SER A 1 588 ? -12.567 10.578 26.458 1.00 97.56 588 SER A N 1
ATOM 4449 C CA . SER A 1 588 ? -12.564 12.002 26.099 1.00 97.56 588 SER A CA 1
ATOM 4450 C C . SER A 1 588 ? -12.656 12.197 24.577 1.00 97.56 588 SER A C 1
ATOM 4452 O O . SER A 1 588 ? -12.825 11.232 23.829 1.00 97.56 588 SER A O 1
ATOM 4454 N N . SER A 1 589 ? -12.612 13.454 24.123 1.00 98.19 589 SER A N 1
ATOM 4455 C CA . SER A 1 589 ? -12.493 13.808 22.699 1.00 98.19 589 SER A CA 1
ATOM 4456 C C . SER A 1 589 ? -11.122 14.422 22.370 1.00 98.19 589 SER A C 1
ATOM 4458 O O . SER A 1 589 ? -11.004 15.101 21.354 1.00 98.19 589 SER A O 1
ATOM 4460 N N . GLU A 1 590 ? -10.127 14.228 23.239 1.00 98.38 590 GLU A N 1
ATOM 4461 C CA . GLU A 1 590 ? -8.799 14.841 23.113 1.00 98.38 590 GLU A CA 1
ATOM 4462 C C . GLU A 1 590 ? -7.955 14.154 22.037 1.00 98.38 590 GLU A C 1
ATOM 4464 O O . GLU A 1 590 ? -8.025 12.935 21.863 1.00 98.38 590 GLU A O 1
ATOM 4469 N N . ASP A 1 591 ? -7.167 14.950 21.315 1.00 98.56 591 ASP A N 1
ATOM 4470 C CA . ASP A 1 591 ? -6.182 14.449 20.359 1.00 98.56 591 ASP A CA 1
ATOM 4471 C C . ASP A 1 591 ? -4.974 13.872 21.113 1.00 98.56 591 ASP A C 1
ATOM 4473 O O . ASP A 1 591 ? -4.457 14.492 22.040 1.00 98.56 591 ASP A O 1
ATOM 4477 N N . GLU A 1 592 ? -4.474 12.721 20.670 1.00 98.44 592 GLU A N 1
ATOM 4478 C CA . GLU A 1 592 ? -3.310 12.065 21.272 1.00 98.44 592 GLU A CA 1
ATOM 4479 C C . GLU A 1 592 ? -2.174 11.992 20.253 1.00 98.44 592 GLU A C 1
ATOM 4481 O O . GLU A 1 592 ? -2.278 11.311 19.234 1.00 98.44 592 GLU A O 1
ATOM 4486 N N . ALA A 1 593 ? -1.062 12.681 20.511 1.00 98.25 593 ALA A N 1
ATOM 4487 C CA . ALA A 1 593 ? 0.095 12.671 19.610 1.00 98.25 593 ALA A CA 1
ATOM 4488 C C . ALA A 1 593 ? 1.072 11.516 19.870 1.00 98.25 593 ALA A C 1
ATOM 4490 O O . ALA A 1 593 ? 2.051 11.359 19.139 1.00 98.25 593 ALA A O 1
ATOM 4491 N N . ILE A 1 594 ? 0.825 10.712 20.904 1.00 97.69 594 ILE A N 1
ATOM 4492 C CA . ILE A 1 594 ? 1.623 9.549 21.294 1.00 97.69 594 ILE A CA 1
ATOM 4493 C C . ILE A 1 594 ? 0.665 8.360 21.440 1.00 97.69 594 ILE A C 1
ATOM 4495 O O . ILE A 1 594 ? -0.428 8.546 21.970 1.00 97.69 594 ILE A O 1
ATOM 4499 N N . PRO A 1 595 ? 1.042 7.141 21.006 1.00 98.06 595 PRO A N 1
ATOM 4500 C CA . PRO A 1 595 ? 0.243 5.941 21.239 1.00 98.06 595 PRO A CA 1
ATOM 4501 C C . PRO A 1 595 ? -0.203 5.789 22.697 1.00 98.06 595 PRO A C 1
ATOM 4503 O O . PRO A 1 595 ? 0.629 5.637 23.593 1.00 98.06 595 PRO A O 1
ATOM 4506 N N . MET A 1 596 ? -1.519 5.767 22.922 1.00 97.69 596 MET A N 1
ATOM 4507 C CA . MET A 1 596 ? -2.122 5.628 24.247 1.00 97.69 596 MET A CA 1
ATOM 4508 C C . MET A 1 596 ? -2.904 4.315 24.356 1.00 97.69 596 MET A C 1
ATOM 4510 O O . MET A 1 596 ? -3.600 3.906 23.429 1.00 97.69 596 MET A O 1
ATOM 4514 N N . LEU A 1 597 ? -2.782 3.640 25.501 1.00 97.50 597 LEU A N 1
ATOM 4515 C CA . LEU A 1 597 ? -3.472 2.379 25.776 1.00 97.50 597 LEU A CA 1
ATOM 4516 C C . LEU A 1 597 ? -4.989 2.598 25.913 1.00 97.50 597 LEU A C 1
ATOM 4518 O O . LEU A 1 597 ? -5.445 3.446 26.684 1.00 97.50 597 LEU A O 1
ATOM 4522 N N . VAL A 1 598 ? -5.787 1.769 25.241 1.00 98.50 598 VAL A N 1
ATOM 4523 C CA . VAL A 1 598 ? -7.249 1.756 25.384 1.00 98.50 598 VAL A CA 1
ATOM 4524 C C . VAL A 1 598 ? -7.638 0.982 26.648 1.00 98.50 598 VAL A C 1
ATOM 4526 O O . VAL A 1 598 ? -7.893 -0.222 26.620 1.00 98.50 598 VAL A O 1
ATOM 4529 N N . ALA A 1 599 ? -7.699 1.680 27.785 1.00 97.56 599 ALA A N 1
ATOM 4530 C CA . ALA A 1 599 ? -7.940 1.071 29.099 1.00 97.56 599 ALA A CA 1
ATOM 4531 C C . ALA A 1 599 ? -9.243 0.249 29.189 1.00 97.56 599 ALA A C 1
ATOM 4533 O O . ALA A 1 599 ? -9.290 -0.727 29.932 1.00 97.56 599 ALA A O 1
ATOM 4534 N N . GLY A 1 600 ? -10.273 0.601 28.409 1.00 96.88 600 GLY A N 1
ATOM 4535 C CA . GLY A 1 600 ? -11.558 -0.110 28.386 1.00 96.88 600 GLY A CA 1
ATOM 4536 C C . GLY A 1 600 ? -11.499 -1.548 27.856 1.00 96.88 600 GLY A C 1
ATOM 4537 O O . GLY A 1 600 ? -12.445 -2.295 28.071 1.00 96.88 600 GLY A O 1
ATOM 4538 N N . LEU A 1 601 ? -10.405 -1.944 27.192 1.00 97.44 601 LEU A N 1
ATOM 4539 C CA . LEU A 1 601 ? -10.174 -3.316 26.713 1.00 97.44 601 LEU A CA 1
ATOM 4540 C C . LEU A 1 601 ? -9.027 -4.014 27.453 1.00 97.44 601 LEU A C 1
ATOM 4542 O O . LEU A 1 601 ? -8.630 -5.118 27.087 1.00 97.44 601 LEU A O 1
ATOM 4546 N N . LYS A 1 602 ? -8.473 -3.391 28.500 1.00 93.69 602 LYS A N 1
ATOM 4547 C CA . LYS A 1 602 ? -7.382 -3.988 29.269 1.00 93.69 602 LYS A CA 1
ATOM 4548 C C . LYS A 1 602 ? -7.845 -5.296 29.917 1.00 93.69 602 LYS A C 1
ATOM 4550 O O . LYS A 1 602 ? -8.877 -5.335 30.579 1.00 93.69 602 LYS A O 1
ATOM 4555 N N . GLY A 1 603 ? -7.047 -6.350 29.761 1.00 93.06 603 GLY A N 1
ATOM 4556 C CA . GLY A 1 603 ? -7.370 -7.697 30.243 1.00 93.06 603 GLY A CA 1
ATOM 4557 C C . GLY A 1 603 ? -8.104 -8.567 29.220 1.00 93.06 603 GLY A C 1
ATOM 4558 O O . GLY A 1 603 ? -8.240 -9.765 29.450 1.00 93.06 603 GLY A O 1
ATOM 4559 N N . LEU A 1 604 ? -8.518 -8.001 28.083 1.00 96.75 604 LEU A N 1
ATOM 4560 C CA . LEU A 1 604 ? -8.989 -8.753 26.925 1.00 96.75 604 LEU A CA 1
ATOM 4561 C C . LEU A 1 604 ? -7.903 -8.751 25.850 1.00 96.75 604 LEU A C 1
ATOM 4563 O O . LEU A 1 604 ? -7.275 -7.724 25.594 1.00 96.75 604 LEU A O 1
ATOM 4567 N N . LYS A 1 605 ? -7.689 -9.894 25.199 1.00 97.56 605 LYS A N 1
ATOM 4568 C CA . LYS A 1 605 ? -6.686 -10.014 24.144 1.00 97.56 605 LYS A CA 1
ATOM 4569 C C . LYS A 1 605 ? -7.291 -9.593 22.809 1.00 97.56 605 LYS A C 1
ATOM 4571 O O . LYS A 1 605 ? -8.028 -10.357 22.191 1.00 97.56 605 LYS A O 1
ATOM 4576 N N . VAL A 1 606 ? -6.990 -8.377 22.361 1.00 98.38 606 VAL A N 1
ATOM 4577 C CA . VAL A 1 606 ? -7.441 -7.866 21.059 1.00 98.38 606 VAL A CA 1
ATOM 4578 C C . VAL A 1 606 ? -6.652 -8.551 19.934 1.00 98.38 606 VAL A C 1
ATOM 4580 O O . VAL A 1 606 ? -5.436 -8.703 20.033 1.00 98.38 606 VAL A O 1
ATOM 4583 N N . ILE A 1 607 ? -7.335 -8.977 18.866 1.00 97.69 607 ILE A N 1
ATOM 4584 C CA . ILE A 1 607 ? -6.743 -9.702 17.724 1.00 97.69 607 ILE A CA 1
ATOM 4585 C C . ILE A 1 607 ? -6.907 -8.985 16.377 1.00 97.69 607 ILE A C 1
ATOM 4587 O O . ILE A 1 607 ? -6.097 -9.201 15.475 1.00 97.69 607 ILE A O 1
ATOM 4591 N N . ASP A 1 608 ? -7.917 -8.122 16.236 1.00 98.69 608 ASP A N 1
ATOM 4592 C CA . ASP A 1 608 ? -8.139 -7.297 15.044 1.00 98.69 608 ASP A CA 1
ATOM 4593 C C . ASP A 1 608 ? -8.693 -5.927 15.445 1.00 98.69 608 ASP A C 1
ATOM 4595 O O . ASP A 1 608 ? -9.398 -5.792 16.449 1.00 98.69 608 ASP A O 1
ATOM 4599 N N . VAL A 1 609 ? -8.371 -4.907 14.652 1.00 98.69 609 VAL A N 1
ATOM 4600 C CA . VAL A 1 609 ? -8.862 -3.537 14.833 1.00 98.69 609 VAL A CA 1
ATOM 4601 C C . VAL A 1 609 ? -9.079 -2.887 13.472 1.00 98.69 609 VAL A C 1
ATOM 4603 O O . VAL A 1 609 ? -8.255 -3.025 12.565 1.00 98.69 609 VAL A O 1
ATOM 4606 N N . ALA A 1 610 ? -10.180 -2.152 13.338 1.00 98.62 610 ALA A N 1
ATOM 4607 C CA . ALA A 1 610 ? -10.492 -1.367 12.155 1.00 98.62 610 ALA A CA 1
ATOM 4608 C C . ALA A 1 610 ? -10.890 0.057 12.527 1.00 98.62 610 ALA A C 1
ATOM 4610 O O . ALA A 1 610 ? -11.592 0.300 13.511 1.00 98.62 610 ALA A O 1
ATOM 4611 N N . CYS A 1 611 ? -10.444 0.994 11.698 1.00 98.44 611 CYS A N 1
ATOM 4612 C CA . CYS A 1 611 ? -10.594 2.418 11.923 1.00 98.44 611 CYS A CA 1
ATOM 4613 C C . CYS A 1 611 ? -11.397 3.049 10.783 1.00 98.44 611 CYS A C 1
ATOM 4615 O O . CYS A 1 611 ? -11.131 2.747 9.623 1.00 98.44 611 CYS A O 1
ATOM 4617 N N . GLY A 1 612 ? -12.376 3.897 11.103 1.00 97.56 612 GLY A N 1
ATOM 4618 C CA . GLY A 1 612 ? -13.244 4.547 10.117 1.00 97.56 612 GLY A CA 1
ATOM 4619 C C . GLY A 1 612 ? -12.729 5.893 9.593 1.00 97.56 612 GLY A C 1
ATOM 4620 O O . GLY A 1 612 ? -11.609 6.333 9.882 1.00 97.56 612 GLY A O 1
ATOM 4621 N N . SER A 1 613 ? -13.596 6.583 8.849 1.00 96.94 613 SER A N 1
ATOM 4622 C CA . SER A 1 613 ? -13.353 7.921 8.295 1.00 96.94 613 SER A CA 1
ATOM 4623 C C . SER A 1 613 ? -14.466 8.923 8.601 1.00 96.94 613 SER A C 1
ATOM 4625 O O . SER A 1 613 ? -15.554 8.549 9.035 1.00 96.94 613 SER A O 1
ATOM 4627 N N . GLY A 1 614 ? -14.180 10.213 8.382 1.00 96.31 614 GLY A N 1
ATOM 4628 C CA . GLY A 1 614 ? -15.077 11.322 8.719 1.00 96.31 614 GLY A CA 1
ATOM 4629 C C . GLY A 1 614 ? -15.314 11.415 10.228 1.00 96.31 614 GLY A C 1
ATOM 4630 O O . GLY A 1 614 ? -14.361 11.412 11.022 1.00 96.31 614 GLY A O 1
ATOM 4631 N N . ASP A 1 615 ? -16.587 11.436 10.612 1.00 97.50 615 ASP A N 1
ATOM 4632 C CA . ASP A 1 615 ? -17.027 11.239 11.992 1.00 97.50 615 ASP A CA 1
ATOM 4633 C C . ASP A 1 615 ? -16.991 9.733 12.266 1.00 97.50 615 ASP A C 1
ATOM 4635 O O . ASP A 1 615 ? -17.888 8.971 11.905 1.00 97.50 615 ASP A O 1
ATOM 4639 N N . ALA A 1 616 ? -15.828 9.289 12.741 1.00 98.06 616 ALA A N 1
ATOM 4640 C CA . ALA A 1 616 ? -15.389 7.908 12.614 1.00 98.06 616 ALA A CA 1
ATOM 4641 C C . ALA A 1 616 ? -15.779 7.035 13.811 1.00 98.06 616 ALA A C 1
ATOM 4643 O O . ALA A 1 616 ? -15.721 7.458 14.969 1.00 98.06 616 ALA A O 1
ATOM 4644 N N . GLN A 1 617 ? -16.069 5.775 13.503 1.00 98.62 617 GLN A N 1
ATOM 4645 C CA . GLN A 1 617 ? -16.137 4.667 14.443 1.00 98.62 617 GLN A CA 1
ATOM 4646 C C . GLN A 1 617 ? -14.833 3.864 14.458 1.00 98.62 617 GLN A C 1
ATOM 4648 O O . GLN A 1 617 ? -14.124 3.777 13.453 1.00 98.62 617 GLN A O 1
ATOM 4653 N N . THR A 1 618 ? -14.576 3.197 15.575 1.00 98.88 618 THR A N 1
ATOM 4654 C CA . THR A 1 618 ? -13.514 2.202 15.727 1.00 98.88 618 THR A CA 1
ATOM 4655 C C . THR A 1 618 ? -14.137 0.879 16.139 1.00 98.88 618 THR A C 1
ATOM 4657 O O . THR A 1 618 ? -15.014 0.851 17.005 1.00 98.88 618 THR A O 1
ATOM 4660 N N . LEU A 1 619 ? -13.691 -0.207 15.509 1.00 98.88 619 LEU A N 1
ATOM 4661 C CA . LEU A 1 619 ? -14.105 -1.573 15.815 1.00 98.88 619 LEU A CA 1
ATOM 4662 C C . LEU A 1 619 ? -12.900 -2.380 16.284 1.00 98.88 619 LEU A C 1
ATOM 4664 O O . LEU A 1 619 ? -11.812 -2.236 15.728 1.00 98.88 619 LEU A O 1
ATOM 4668 N N . ALA A 1 620 ? -13.106 -3.270 17.247 1.00 98.75 620 ALA A N 1
ATOM 4669 C CA . ALA A 1 620 ? -12.093 -4.225 17.676 1.00 98.75 620 ALA A CA 1
ATOM 4670 C C . ALA A 1 620 ? -12.705 -5.602 17.928 1.00 98.75 620 ALA A C 1
ATOM 4672 O O . ALA A 1 620 ? -13.874 -5.712 18.299 1.00 98.75 620 ALA A O 1
ATOM 4673 N N . VAL A 1 621 ? -11.896 -6.638 17.737 1.00 98.62 621 VAL A N 1
ATOM 4674 C CA . VAL A 1 621 ? -12.255 -8.036 17.996 1.00 98.62 621 VAL A CA 1
ATOM 4675 C C . VAL A 1 621 ? -11.293 -8.600 19.023 1.00 98.62 621 VAL A C 1
ATOM 4677 O O . VAL A 1 621 ? -10.082 -8.401 18.904 1.00 98.62 621 VAL A O 1
ATOM 4680 N N . THR A 1 622 ? -11.818 -9.309 20.012 1.00 98.12 622 THR A N 1
ATOM 4681 C CA . THR A 1 622 ? -11.027 -10.040 21.006 1.00 98.12 622 THR A CA 1
ATOM 4682 C C . THR A 1 622 ? -10.939 -11.525 20.656 1.00 98.12 622 THR A C 1
ATOM 4684 O O . THR A 1 622 ? -11.730 -12.039 19.869 1.00 98.12 622 THR A O 1
ATOM 4687 N N . ASP A 1 623 ? -9.946 -12.230 21.193 1.00 96.38 623 ASP A N 1
ATOM 4688 C CA . ASP A 1 623 ? -9.672 -13.641 20.878 1.00 96.38 623 ASP A CA 1
ATOM 4689 C C . ASP A 1 623 ? -10.816 -14.612 21.217 1.00 96.38 623 ASP A C 1
ATOM 4691 O O . ASP A 1 623 ? -10.922 -15.673 20.606 1.00 96.38 623 ASP A O 1
ATOM 4695 N N . ASN A 1 624 ? -11.697 -14.220 22.136 1.00 94.81 624 ASN A N 1
ATOM 4696 C CA . ASN A 1 624 ? -12.949 -14.899 22.467 1.00 94.81 624 ASN A CA 1
ATOM 4697 C C . ASN A 1 624 ? -14.101 -14.629 21.472 1.00 94.81 624 ASN A C 1
ATOM 4699 O O . ASN A 1 624 ? -15.240 -14.972 21.771 1.00 94.81 624 ASN A O 1
ATOM 4703 N N . GLY A 1 625 ? -13.839 -13.968 20.340 1.00 94.88 625 GLY A N 1
ATOM 4704 C CA . GLY A 1 625 ? -14.826 -13.704 19.288 1.00 94.88 625 GLY A CA 1
ATOM 4705 C C . GLY A 1 625 ? -15.741 -12.499 19.531 1.00 94.88 625 GLY A C 1
ATOM 4706 O O . GLY A 1 625 ? -16.568 -12.184 18.674 1.00 94.88 625 GLY A O 1
ATOM 4707 N N . GLN A 1 626 ? -15.602 -11.797 20.662 1.00 97.31 626 GLN A N 1
ATOM 4708 C CA . GLN A 1 626 ? -16.422 -10.622 20.968 1.00 97.31 626 GLN A CA 1
ATOM 4709 C C . GLN A 1 626 ? -16.015 -9.404 20.132 1.00 97.31 626 GLN A C 1
ATOM 4711 O O . GLN A 1 626 ? -14.832 -9.139 19.905 1.00 97.31 626 GLN A O 1
ATOM 4716 N N . VAL A 1 627 ? -17.016 -8.616 19.728 1.00 98.62 627 VAL A N 1
ATOM 4717 C CA . VAL A 1 627 ? -16.829 -7.397 18.933 1.00 98.62 627 VAL A CA 1
ATOM 4718 C C . VAL A 1 627 ? -17.181 -6.161 19.744 1.00 98.62 627 VAL A C 1
ATOM 4720 O O . VAL A 1 627 ? -18.247 -6.074 20.356 1.00 98.62 627 VAL A O 1
ATOM 4723 N N . TRP A 1 628 ? -16.303 -5.170 19.687 1.00 98.81 628 TRP A N 1
ATOM 4724 C CA . TRP A 1 628 ? -16.412 -3.909 20.407 1.00 98.81 628 TRP A CA 1
ATOM 4725 C C . TRP A 1 628 ? -16.476 -2.746 19.424 1.00 98.81 628 TRP A C 1
ATOM 4727 O O . TRP A 1 628 ? -15.783 -2.759 18.407 1.00 98.81 628 TRP A O 1
ATOM 4737 N N . SER A 1 629 ? -17.276 -1.724 19.733 1.00 98.81 629 SER A N 1
ATOM 4738 C CA . SER A 1 629 ? -17.341 -0.493 18.939 1.00 98.81 629 SER A CA 1
ATOM 4739 C C . SER A 1 629 ? -17.452 0.767 19.787 1.00 98.81 629 SER A C 1
ATOM 4741 O O . SER A 1 629 ? -18.124 0.789 20.825 1.00 98.81 629 SER A O 1
ATOM 4743 N N . TRP A 1 630 ? -16.805 1.830 19.316 1.00 98.88 630 TRP A N 1
ATOM 4744 C CA . TRP A 1 630 ? -16.844 3.169 19.902 1.00 98.88 630 TRP A CA 1
ATOM 4745 C C . TRP A 1 630 ? -16.554 4.247 18.856 1.00 98.88 630 TRP A C 1
ATOM 4747 O O . TRP A 1 630 ? -16.291 3.940 17.695 1.00 98.88 630 TRP A O 1
ATOM 4757 N N . GLY A 1 631 ? -16.610 5.509 19.267 1.00 98.75 631 GLY A N 1
ATOM 4758 C CA . GLY A 1 631 ? -16.525 6.677 18.402 1.00 98.75 631 GLY A CA 1
ATOM 4759 C C . GLY A 1 631 ? -17.904 7.230 18.066 1.00 98.75 631 GLY A C 1
ATOM 4760 O O . GLY A 1 631 ? -18.831 7.182 18.882 1.00 98.75 631 GLY A O 1
ATOM 4761 N N . ASP A 1 632 ? -18.020 7.762 16.856 1.00 98.69 632 ASP A N 1
ATOM 4762 C CA . ASP A 1 632 ? -19.244 8.397 16.392 1.00 98.69 632 ASP A CA 1
ATOM 4763 C C . ASP A 1 632 ? -20.389 7.397 16.132 1.00 98.69 632 ASP A C 1
ATOM 4765 O O . ASP A 1 632 ? -20.176 6.284 15.639 1.00 98.69 632 ASP A O 1
ATOM 4769 N N . GLY A 1 633 ? -21.612 7.811 16.468 1.00 98.19 633 GLY A N 1
ATOM 4770 C CA . GLY A 1 633 ? -22.817 6.982 16.437 1.00 98.19 633 GLY A CA 1
ATOM 4771 C C . GLY A 1 633 ? -23.665 7.106 15.174 1.00 98.19 633 GLY A C 1
ATOM 4772 O O . GLY A 1 633 ? -24.565 6.280 14.983 1.00 98.19 633 GLY A O 1
ATOM 4773 N N . ASP A 1 634 ? -23.392 8.077 14.295 1.00 98.31 634 ASP A N 1
ATOM 4774 C CA . ASP A 1 634 ? -24.279 8.381 13.171 1.00 98.31 634 ASP A CA 1
ATOM 4775 C C . ASP A 1 634 ? -24.549 7.155 12.298 1.00 98.31 634 ASP A C 1
ATOM 4777 O O . ASP A 1 634 ? -23.692 6.283 12.110 1.00 98.31 634 ASP A O 1
ATOM 4781 N N . TYR A 1 635 ? -25.769 7.093 11.762 1.00 97.81 635 TYR A N 1
ATOM 4782 C CA . TYR A 1 635 ? -26.275 5.985 10.943 1.00 97.81 635 TYR A CA 1
ATOM 4783 C C . TYR A 1 635 ? -26.330 4.622 11.661 1.00 97.81 635 TYR A C 1
ATOM 4785 O O . TYR A 1 635 ? -26.614 3.607 11.031 1.00 97.81 635 TYR A O 1
ATOM 4793 N N . GLY A 1 636 ? -26.075 4.569 12.974 1.00 97.94 636 GLY A N 1
ATOM 4794 C CA . GLY A 1 636 ? -26.072 3.327 13.748 1.00 97.94 636 GLY A CA 1
ATOM 4795 C C . GLY A 1 636 ? -24.867 2.426 13.463 1.00 97.94 636 GLY A C 1
ATOM 4796 O O . GLY A 1 636 ? -24.913 1.231 13.752 1.00 97.94 636 GLY A O 1
ATOM 4797 N N . LYS A 1 637 ? -23.765 2.973 12.930 1.00 98.31 637 LYS A N 1
ATOM 4798 C CA . LYS A 1 637 ? -22.536 2.224 12.589 1.00 98.31 637 LYS A CA 1
ATOM 4799 C C . LYS A 1 637 ? -21.813 1.595 13.788 1.00 98.31 637 LYS A C 1
ATOM 4801 O O . LYS A 1 637 ? -20.927 0.759 13.603 1.00 98.31 637 LYS A O 1
ATOM 4806 N N . LEU A 1 638 ? -22.227 1.929 15.012 1.00 98.56 638 LEU A N 1
ATOM 4807 C CA . LEU A 1 638 ? -21.789 1.254 16.237 1.00 98.56 638 LEU A CA 1
ATOM 4808 C C . LEU A 1 638 ? -22.526 -0.070 16.508 1.00 98.56 638 LEU A C 1
ATOM 4810 O O . LEU A 1 638 ? -22.045 -0.862 17.313 1.00 98.56 638 LEU A O 1
ATOM 4814 N N . GLY A 1 639 ? -23.645 -0.349 15.833 1.00 98.12 639 GLY A N 1
ATOM 4815 C CA . GLY A 1 639 ? -24.303 -1.661 15.858 1.00 98.12 639 GLY A CA 1
ATOM 4816 C C . GLY A 1 639 ? -25.156 -1.957 17.098 1.00 98.12 639 GLY A C 1
ATOM 4817 O O . GLY A 1 639 ? -25.481 -3.116 17.350 1.00 98.12 639 GLY A O 1
ATOM 4818 N N . ARG A 1 640 ? -25.517 -0.933 17.879 1.00 97.94 640 ARG A N 1
ATOM 4819 C CA . ARG A 1 640 ? -26.342 -1.049 19.100 1.00 97.94 640 ARG A CA 1
ATOM 4820 C C . ARG A 1 640 ? -27.723 -0.396 18.973 1.00 97.94 640 ARG A C 1
ATOM 4822 O O . ARG A 1 640 ? -28.400 -0.191 19.976 1.00 97.94 640 ARG A O 1
ATOM 4829 N N . GLY A 1 641 ? -28.155 -0.088 17.752 1.00 93.94 641 GLY A N 1
ATOM 4830 C CA . GLY A 1 641 ? -29.356 0.708 17.520 1.00 93.94 641 GLY A CA 1
ATOM 4831 C C . GLY A 1 641 ? -29.127 2.199 17.752 1.00 93.94 641 GLY A C 1
ATOM 4832 O O . GLY A 1 641 ? -28.059 2.623 18.192 1.00 93.94 641 GLY A O 1
ATOM 4833 N N . GLY A 1 642 ? -30.138 3.002 17.417 1.00 95.69 642 GLY A N 1
ATOM 4834 C CA . GLY A 1 642 ? -30.063 4.459 17.546 1.00 95.69 642 GLY A CA 1
ATOM 4835 C C . GLY A 1 642 ? -28.934 5.080 16.715 1.00 95.69 642 GLY A C 1
ATOM 4836 O O . GLY A 1 642 ? -28.575 4.566 15.650 1.00 95.69 642 GLY A O 1
ATOM 4837 N N . SER A 1 643 ? -28.426 6.221 17.175 1.00 97.12 643 SER A N 1
ATOM 4838 C CA . SER A 1 643 ? -27.284 6.939 16.585 1.00 97.12 643 SER A CA 1
ATOM 4839 C C . SER A 1 643 ? -26.377 7.571 17.646 1.00 97.12 643 SER A C 1
ATOM 4841 O O . SER A 1 643 ? -25.627 8.496 17.357 1.00 97.12 643 SER A O 1
ATOM 4843 N N . ASP A 1 644 ? -26.444 7.082 18.884 1.00 97.44 644 ASP A N 1
ATOM 4844 C CA . ASP A 1 644 ? -25.663 7.641 19.983 1.00 97.44 644 ASP A CA 1
ATOM 4845 C C . ASP A 1 644 ? -24.206 7.182 19.895 1.00 97.44 644 ASP A C 1
ATOM 4847 O O . ASP A 1 644 ? -23.913 5.983 19.860 1.00 97.44 644 ASP A O 1
ATOM 4851 N N . GLY A 1 645 ? -23.281 8.143 19.888 1.00 97.62 645 GLY A N 1
ATOM 4852 C CA . GLY A 1 645 ? -21.848 7.878 19.981 1.00 97.62 645 GLY A CA 1
ATOM 4853 C C . GLY A 1 645 ? -21.427 7.380 21.367 1.00 97.62 645 GLY A C 1
ATOM 4854 O O . GLY A 1 645 ? -22.139 7.534 22.363 1.00 97.62 645 GLY A O 1
ATOM 4855 N N . CYS A 1 646 ? -20.228 6.807 21.475 1.00 98.00 646 CYS A N 1
ATOM 4856 C CA . CYS A 1 646 ? -19.623 6.530 22.778 1.00 98.00 646 CYS A CA 1
ATOM 4857 C C . CYS A 1 646 ? -18.105 6.695 22.752 1.00 98.00 646 CYS A C 1
ATOM 4859 O O . CYS A 1 646 ? -17.439 6.305 21.803 1.00 98.00 646 CYS A O 1
ATOM 4861 N N . LYS A 1 647 ? -17.543 7.248 23.829 1.00 98.62 647 LYS A N 1
ATOM 4862 C CA . LYS A 1 647 ? -16.112 7.589 23.903 1.00 98.62 647 LYS A CA 1
ATOM 4863 C C . LYS A 1 647 ? -15.234 6.489 24.496 1.00 98.62 647 LYS A C 1
ATOM 4865 O O . LYS A 1 647 ? -14.036 6.686 24.668 1.00 98.62 647 LYS A O 1
ATOM 4870 N N . THR A 1 648 ? -15.831 5.353 24.839 1.00 98.50 648 THR A N 1
ATOM 4871 C CA . THR A 1 648 ? -15.157 4.161 25.355 1.00 98.50 648 THR A CA 1
ATOM 4872 C C . THR A 1 648 ? -15.686 2.920 24.635 1.00 98.50 648 THR A C 1
ATOM 4874 O O . THR A 1 648 ? -16.844 2.934 24.195 1.00 98.50 648 THR A O 1
ATOM 4877 N N . PRO A 1 649 ? -14.872 1.856 24.504 1.00 98.69 649 PRO A N 1
ATOM 4878 C CA . PRO A 1 649 ? -15.295 0.591 23.914 1.00 98.69 649 PRO A CA 1
ATOM 4879 C C . PRO A 1 649 ? -16.556 0.031 24.576 1.00 98.69 649 PRO A C 1
ATOM 4881 O O . PRO A 1 649 ? -16.629 -0.079 25.799 1.00 98.69 649 PRO A O 1
ATOM 4884 N N . LYS A 1 650 ? -17.546 -0.343 23.761 1.00 98.62 650 LYS A N 1
ATOM 4885 C CA . LYS A 1 650 ? -18.763 -1.037 24.200 1.00 98.62 650 LYS A CA 1
ATOM 4886 C C . LYS A 1 650 ? -19.009 -2.270 23.339 1.00 98.62 650 LYS A C 1
ATOM 4888 O O . LYS A 1 650 ? -18.801 -2.227 22.126 1.00 98.62 650 LYS A O 1
ATOM 4893 N N . LEU A 1 651 ? -19.472 -3.343 23.971 1.00 98.25 651 LEU A N 1
ATOM 4894 C CA . LEU A 1 651 ? -19.780 -4.611 23.315 1.00 98.25 651 LEU A CA 1
ATOM 4895 C C . LEU A 1 651 ? -20.914 -4.440 22.288 1.00 98.25 651 LEU A C 1
ATOM 4897 O O . LEU A 1 651 ? -21.842 -3.654 22.496 1.00 98.25 651 LEU A O 1
ATOM 4901 N N . ILE A 1 652 ? -20.842 -5.174 21.179 1.00 98.44 652 ILE A N 1
ATOM 4902 C CA . ILE A 1 652 ? -21.947 -5.337 20.230 1.00 98.44 652 ILE A CA 1
ATOM 4903 C C . ILE A 1 652 ? -22.648 -6.663 20.536 1.00 98.44 652 ILE A C 1
ATOM 4905 O O . ILE A 1 652 ? -22.270 -7.714 20.027 1.00 98.44 652 ILE A O 1
ATOM 4909 N N . GLU A 1 653 ? -23.695 -6.604 21.357 1.00 96.69 653 GLU A N 1
ATOM 4910 C CA . GLU A 1 653 ? -24.411 -7.784 21.874 1.00 96.69 653 GLU A CA 1
ATOM 4911 C C . GLU A 1 653 ? -24.923 -8.716 20.764 1.00 96.69 653 GLU A C 1
ATOM 4913 O O . GLU A 1 653 ? -24.914 -9.932 20.909 1.00 96.69 653 GLU A O 1
ATOM 4918 N N . LYS A 1 654 ? -25.306 -8.161 19.606 1.00 97.00 654 LYS A N 1
ATOM 4919 C CA . LYS A 1 654 ? -25.811 -8.936 18.460 1.00 97.00 654 LYS A CA 1
ATOM 4920 C C . LYS A 1 654 ? -24.769 -9.841 17.788 1.00 97.00 654 LYS A C 1
ATOM 4922 O O . LYS A 1 654 ? -25.165 -10.665 16.974 1.00 97.00 654 LYS A O 1
ATOM 4927 N N . LEU A 1 655 ? -23.476 -9.687 18.092 1.00 96.69 655 LEU A N 1
ATOM 4928 C CA . LEU A 1 655 ? -22.387 -10.490 17.514 1.00 96.69 655 LEU A CA 1
ATOM 4929 C C . LEU A 1 655 ? -21.718 -11.436 18.521 1.00 96.69 655 LEU A C 1
ATOM 4931 O O . LEU A 1 655 ? -20.765 -12.116 18.156 1.00 96.69 655 LEU A O 1
ATOM 4935 N N . GLN A 1 656 ? -22.177 -11.463 19.775 1.00 92.06 656 GLN A N 1
ATOM 4936 C CA . GLN A 1 656 ? -21.460 -12.108 20.879 1.00 92.06 656 GLN A CA 1
ATOM 4937 C C . GLN A 1 656 ? -21.227 -13.617 20.680 1.00 92.06 656 GLN 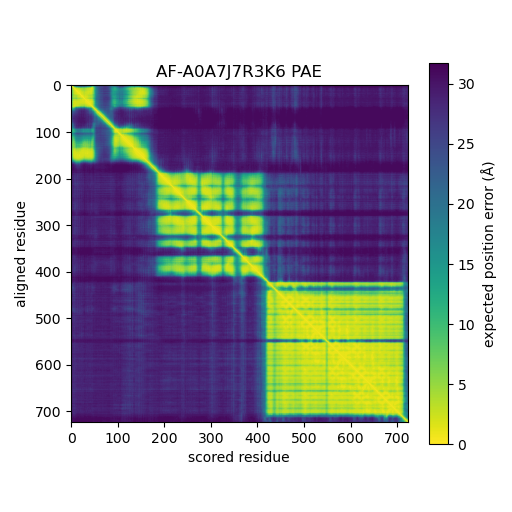A C 1
ATOM 4939 O O . GLN A 1 656 ? -20.193 -14.116 21.111 1.00 92.06 656 GLN A O 1
ATOM 4944 N N . ASP A 1 657 ? -22.136 -14.306 19.988 1.00 90.94 657 ASP A N 1
ATOM 4945 C CA . ASP A 1 657 ? -22.121 -15.769 19.838 1.00 90.94 657 ASP A CA 1
ATOM 4946 C C . ASP A 1 657 ? -21.737 -16.233 18.418 1.00 90.94 657 ASP A C 1
ATOM 4948 O O . ASP A 1 657 ? -22.061 -17.347 18.013 1.00 90.94 657 ASP A O 1
ATOM 4952 N N . LEU A 1 658 ? -21.095 -15.365 17.626 1.00 92.06 658 LEU A N 1
ATOM 4953 C CA . LEU A 1 658 ? -20.841 -15.603 16.197 1.00 92.06 658 LEU A CA 1
ATOM 4954 C C . LEU A 1 658 ? -19.362 -15.831 15.844 1.00 92.06 658 LEU A C 1
ATOM 4956 O O . LEU A 1 658 ? -19.026 -15.869 14.662 1.00 92.06 658 LEU A O 1
ATOM 4960 N N . ASP A 1 659 ? -18.475 -15.966 16.837 1.00 93.00 659 ASP A N 1
ATOM 4961 C CA . ASP A 1 659 ? -17.032 -16.200 16.647 1.00 93.00 659 ASP A CA 1
ATOM 4962 C C . ASP A 1 659 ? -16.419 -15.293 15.561 1.00 93.00 659 ASP A C 1
ATOM 4964 O O . ASP A 1 659 ? -15.860 -15.745 14.550 1.00 93.00 659 ASP A O 1
ATOM 4968 N N . VAL A 1 660 ? -16.560 -13.976 15.741 1.00 96.06 660 VAL A N 1
ATOM 4969 C CA . VAL A 1 660 ? -16.026 -12.989 14.797 1.00 96.06 660 VAL A CA 1
ATOM 4970 C C . VAL A 1 660 ? -14.500 -13.019 14.822 1.00 96.06 660 VAL A C 1
ATOM 4972 O O . VAL A 1 660 ? -13.885 -13.020 15.882 1.00 96.06 660 VAL A O 1
ATOM 4975 N N . VAL A 1 661 ? -13.876 -13.028 13.641 1.00 95.56 661 VAL A N 1
ATOM 4976 C CA . VAL A 1 661 ? -12.409 -13.074 13.493 1.00 95.56 661 VAL A CA 1
ATOM 4977 C C . VAL A 1 661 ? -11.827 -11.821 12.855 1.00 95.56 661 VAL A C 1
ATOM 4979 O O . VAL A 1 661 ? -10.636 -11.558 13.018 1.00 95.56 661 VAL A O 1
ATOM 4982 N N . LYS A 1 662 ? -12.633 -11.059 12.103 1.00 96.12 662 LYS A N 1
ATOM 4983 C CA . LYS A 1 662 ? -12.198 -9.803 11.483 1.00 96.12 662 LYS A CA 1
ATOM 4984 C C . LYS A 1 662 ? -13.289 -8.749 11.469 1.00 96.12 662 LYS A C 1
ATOM 4986 O O . LYS A 1 662 ? -14.463 -9.065 11.298 1.00 96.12 662 LYS A O 1
ATOM 4991 N N . VAL A 1 663 ? -12.871 -7.491 11.540 1.00 98.25 663 VAL A N 1
ATOM 4992 C CA . VAL A 1 663 ? -13.733 -6.313 11.376 1.00 98.25 663 VAL A CA 1
ATOM 4993 C C . VAL A 1 663 ? -13.152 -5.351 10.357 1.00 98.25 663 VAL A C 1
ATOM 4995 O O . VAL A 1 663 ? -11.938 -5.246 10.215 1.00 98.25 663 VAL A O 1
ATOM 4998 N N . ARG A 1 664 ? -13.994 -4.631 9.623 1.00 98.38 664 ARG A N 1
ATOM 4999 C CA . ARG A 1 664 ? -13.569 -3.584 8.685 1.00 98.38 664 ARG A CA 1
ATOM 5000 C C . ARG A 1 664 ? -14.490 -2.379 8.807 1.00 98.38 664 ARG A C 1
ATOM 5002 O O . ARG A 1 664 ? -15.671 -2.522 9.113 1.00 98.38 664 ARG A O 1
ATOM 5009 N N . CYS A 1 665 ? -13.938 -1.206 8.530 1.00 97.31 665 CYS A N 1
ATOM 5010 C CA . CYS A 1 665 ? -14.693 0.031 8.414 1.00 97.31 665 CYS A CA 1
ATOM 5011 C C . CYS A 1 665 ? -14.570 0.527 6.977 1.00 97.31 665 CYS A C 1
ATOM 5013 O O . CYS A 1 665 ? -13.475 0.529 6.416 1.00 97.31 665 CYS A O 1
ATOM 5015 N N . GLY A 1 666 ? -15.685 0.948 6.396 1.00 93.50 666 GLY A N 1
ATOM 5016 C CA . GLY A 1 666 ? -15.664 1.862 5.262 1.00 93.50 666 GLY A CA 1
ATOM 5017 C C . GLY A 1 666 ? -16.190 3.230 5.685 1.00 93.50 666 GLY A C 1
ATOM 5018 O O . GLY A 1 666 ? -16.371 3.501 6.876 1.00 93.50 666 GLY A O 1
ATOM 5019 N N . SER A 1 667 ? -16.478 4.097 4.714 1.00 95.44 667 SER A N 1
ATOM 5020 C CA . SER A 1 667 ? -17.025 5.426 5.002 1.00 95.44 667 SER A CA 1
ATOM 5021 C C . SER A 1 667 ? -18.419 5.315 5.635 1.00 95.44 667 SER A C 1
ATOM 5023 O O . SER A 1 667 ? -19.407 5.036 4.950 1.00 95.44 667 SER A O 1
ATOM 5025 N N . GLN A 1 668 ? -18.491 5.528 6.954 1.00 97.62 668 GLN A N 1
ATOM 5026 C CA . GLN A 1 668 ? -19.720 5.540 7.764 1.00 97.62 668 GLN A CA 1
ATOM 5027 C C . GLN A 1 668 ? -20.460 4.189 7.891 1.00 97.62 668 GLN A C 1
ATOM 5029 O O . GLN A 1 668 ? -21.623 4.154 8.299 1.00 97.62 668 GLN A O 1
ATOM 5034 N N . PHE A 1 669 ? -19.803 3.068 7.580 1.00 98.25 669 PHE A N 1
ATOM 5035 C CA . PHE A 1 669 ? -20.363 1.726 7.769 1.00 98.25 669 PHE A CA 1
ATOM 5036 C C . PHE A 1 669 ? -19.315 0.725 8.261 1.00 98.25 669 PHE A C 1
ATOM 5038 O O . PHE A 1 669 ? -18.107 0.955 8.165 1.00 98.25 669 PHE A O 1
ATOM 5045 N N . SER A 1 670 ? -19.805 -0.387 8.790 1.00 98.62 670 SER A N 1
ATOM 5046 C CA . SER A 1 670 ? -19.063 -1.382 9.550 1.00 98.62 670 SER A CA 1
ATOM 5047 C C . SER A 1 670 ? -19.329 -2.779 8.998 1.00 98.62 670 SER A C 1
ATOM 5049 O O . SER A 1 670 ? -20.437 -3.074 8.545 1.00 98.62 670 SER A O 1
ATOM 5051 N N . VAL A 1 671 ? -18.309 -3.636 9.046 1.00 98.50 671 VAL A N 1
ATOM 5052 C CA . VAL A 1 671 ? -18.367 -5.024 8.575 1.00 98.50 671 VAL A CA 1
ATOM 5053 C C . VAL A 1 671 ? -17.701 -5.946 9.590 1.00 98.50 671 VAL A C 1
ATOM 5055 O O . VAL A 1 671 ? -16.645 -5.611 10.127 1.00 98.50 671 VAL A O 1
ATOM 5058 N N . ALA A 1 672 ? -18.282 -7.123 9.806 1.00 98.00 672 ALA A N 1
ATOM 5059 C CA . ALA A 1 672 ? -17.692 -8.219 10.568 1.00 98.00 672 ALA A CA 1
ATOM 5060 C C . ALA A 1 672 ? -17.680 -9.508 9.736 1.00 98.00 672 ALA A C 1
ATOM 5062 O O . ALA A 1 672 ? -18.618 -9.777 8.985 1.00 98.00 672 ALA A O 1
ATOM 5063 N N . LEU A 1 673 ? -16.615 -10.294 9.884 1.00 96.25 673 LEU A N 1
ATOM 5064 C CA . LEU A 1 673 ? -16.447 -11.613 9.280 1.00 96.25 673 LEU A CA 1
ATOM 5065 C C . LEU A 1 673 ? -16.264 -12.643 10.392 1.00 96.25 673 LEU A C 1
ATOM 5067 O O . LEU A 1 673 ? -15.341 -12.533 11.208 1.00 96.25 673 LEU A O 1
ATOM 5071 N N . THR A 1 674 ? -17.130 -13.644 10.398 1.00 93.19 674 THR A N 1
ATOM 5072 C CA . THR A 1 674 ? -17.089 -14.772 11.328 1.00 93.19 674 THR A CA 1
ATOM 5073 C C . THR A 1 674 ? -16.110 -15.847 10.865 1.00 93.19 674 THR A C 1
ATOM 5075 O O . THR A 1 674 ? -15.702 -15.902 9.699 1.00 93.19 674 THR A O 1
ATOM 5078 N N . LYS A 1 675 ? -15.711 -16.733 11.780 1.00 91.06 675 LYS A N 1
ATOM 5079 C CA . LYS A 1 675 ? -14.804 -17.850 11.479 1.00 91.06 675 LYS A CA 1
ATOM 5080 C C . LYS A 1 675 ? -15.376 -18.842 10.459 1.00 91.06 675 LYS A C 1
ATOM 5082 O O . LYS A 1 675 ? -14.611 -19.448 9.709 1.00 91.06 675 LYS A O 1
ATOM 5087 N N . ASP A 1 676 ? -16.696 -19.015 10.427 1.00 87.69 676 ASP A N 1
ATOM 5088 C CA . ASP A 1 676 ? -17.410 -19.882 9.482 1.00 87.69 676 ASP A CA 1
ATOM 5089 C C . ASP A 1 676 ? -17.654 -19.222 8.109 1.00 87.69 676 ASP A C 1
ATOM 5091 O O . ASP A 1 676 ? -18.121 -19.889 7.185 1.00 87.69 676 ASP A O 1
ATOM 5095 N N . GLY A 1 677 ? -17.251 -17.957 7.936 1.00 88.62 677 GLY A N 1
ATOM 5096 C CA . GLY A 1 677 ? -17.288 -17.248 6.657 1.00 88.62 677 GLY A CA 1
ATOM 5097 C C . GLY A 1 677 ? -18.552 -16.423 6.417 1.00 88.62 677 GLY A C 1
ATOM 5098 O O . GLY A 1 677 ? -18.763 -15.980 5.292 1.00 88.62 677 GLY A O 1
ATOM 5099 N N . GLN A 1 678 ? -19.380 -16.196 7.439 1.00 91.12 678 GLN A N 1
ATOM 5100 C CA . GLN A 1 678 ? -20.524 -15.291 7.354 1.00 91.12 678 GLN A CA 1
ATOM 5101 C C . GLN A 1 678 ? -20.072 -13.831 7.435 1.00 91.12 678 GLN A C 1
ATOM 5103 O O . GLN A 1 678 ? -19.190 -13.463 8.216 1.00 91.12 678 GLN A O 1
ATOM 5108 N N . VAL A 1 679 ? -20.719 -12.979 6.642 1.00 95.75 679 VAL A N 1
ATOM 5109 C CA . VAL A 1 679 ? -20.430 -11.545 6.581 1.00 95.75 679 VAL A CA 1
ATOM 5110 C C . VAL A 1 679 ? -21.620 -10.765 7.118 1.00 95.75 679 VAL A C 1
ATOM 5112 O O . VAL A 1 679 ? -22.745 -10.941 6.657 1.00 95.75 679 VAL A O 1
ATOM 5115 N N . TYR A 1 680 ? -21.361 -9.870 8.064 1.00 97.88 680 TYR A N 1
ATOM 5116 C CA . TYR A 1 680 ? -22.351 -8.955 8.625 1.00 97.88 680 TYR A CA 1
ATOM 5117 C C . TYR A 1 680 ? -21.975 -7.523 8.265 1.00 97.88 680 TYR A C 1
ATOM 5119 O O . TYR A 1 680 ? -20.815 -7.143 8.421 1.00 97.88 680 TYR A O 1
ATOM 5127 N N . SER A 1 681 ? -22.941 -6.716 7.830 1.00 98.25 681 SER A N 1
ATOM 5128 C CA . SER A 1 681 ? -22.741 -5.296 7.510 1.00 98.25 681 SER A CA 1
ATOM 5129 C C . SER A 1 681 ? -23.825 -4.420 8.143 1.00 98.25 681 SER A C 1
ATOM 5131 O O . SER A 1 681 ? -24.993 -4.813 8.233 1.00 98.25 681 SER A O 1
ATOM 5133 N N . TRP A 1 682 ? -23.437 -3.237 8.626 1.00 98.69 682 TRP A N 1
ATOM 5134 C CA . TRP A 1 682 ? -24.345 -2.259 9.240 1.00 98.69 682 TRP A CA 1
ATOM 5135 C C . TRP A 1 682 ? -23.785 -0.828 9.176 1.00 98.69 682 TRP A C 1
ATOM 5137 O O . TRP A 1 682 ? -22.595 -0.621 8.952 1.00 98.69 682 TRP A O 1
ATOM 5147 N N . GLY A 1 683 ? -24.636 0.173 9.389 1.00 98.50 683 GLY A N 1
ATOM 5148 C CA . GLY A 1 683 ? -24.327 1.600 9.325 1.00 98.50 683 GLY A CA 1
ATOM 5149 C C . GLY A 1 683 ? -25.095 2.309 8.210 1.00 98.50 683 GLY A C 1
ATOM 5150 O O . GLY A 1 683 ? -26.262 2.009 7.948 1.00 98.50 683 GLY A O 1
ATOM 5151 N N . LYS A 1 684 ? -24.434 3.267 7.555 1.00 98.19 684 LYS A N 1
ATOM 5152 C CA . LYS A 1 684 ? -25.011 4.056 6.461 1.00 98.19 684 LYS A CA 1
ATOM 5153 C C . LYS A 1 684 ? -25.327 3.188 5.238 1.00 98.19 684 LYS A C 1
ATOM 5155 O O . LYS A 1 684 ? -24.485 2.399 4.824 1.00 98.19 684 LYS A O 1
ATOM 5160 N N . GLY A 1 685 ? -26.518 3.359 4.663 1.00 95.94 685 GLY A N 1
ATOM 5161 C CA . GLY A 1 685 ? -27.033 2.537 3.557 1.00 95.94 685 GLY A CA 1
ATOM 5162 C C . GLY A 1 685 ? -26.852 3.118 2.149 1.00 95.94 685 GLY A C 1
ATOM 5163 O O . GLY A 1 685 ? -26.867 2.354 1.186 1.00 95.94 685 GLY A O 1
ATOM 5164 N N . ASP A 1 686 ? -26.628 4.431 2.021 1.00 96.06 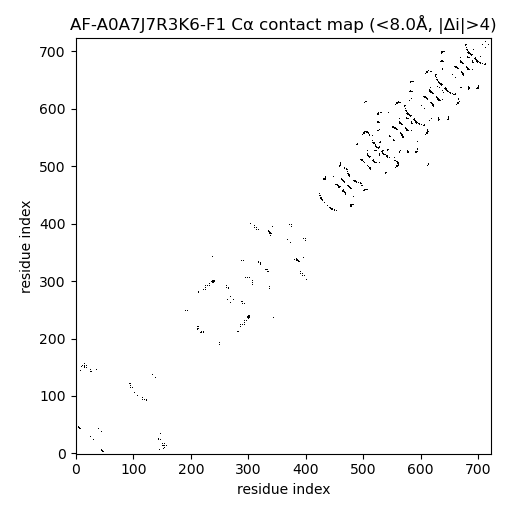686 ASP A N 1
ATOM 5165 C CA . ASP A 1 686 ? -26.535 5.140 0.736 1.00 96.06 686 ASP A CA 1
ATOM 5166 C C . ASP A 1 686 ? -25.584 4.450 -0.250 1.00 96.06 686 ASP A C 1
ATOM 5168 O O . ASP A 1 686 ? -24.511 3.968 0.136 1.00 96.06 686 ASP A O 1
ATOM 5172 N N . ASN A 1 687 ? -25.924 4.486 -1.541 1.00 92.88 687 ASN A N 1
ATOM 5173 C CA . ASN A 1 687 ? -25.113 3.920 -2.621 1.00 92.88 687 ASN A CA 1
ATOM 5174 C C . ASN A 1 687 ? -24.907 2.402 -2.491 1.00 92.88 687 ASN A C 1
ATOM 5176 O O . ASN A 1 687 ? -23.883 1.882 -2.929 1.00 92.88 687 ASN A O 1
ATOM 5180 N N . GLN A 1 688 ? -25.846 1.696 -1.850 1.00 94.00 688 GLN A N 1
ATOM 5181 C CA . GLN A 1 688 ? -25.834 0.235 -1.686 1.00 94.00 688 GLN A CA 1
ATOM 5182 C C . GLN A 1 688 ? -24.603 -0.322 -0.949 1.00 94.00 688 GLN A C 1
ATOM 5184 O O . GLN A 1 688 ? -24.320 -1.518 -1.020 1.00 94.00 688 GLN A O 1
ATOM 5189 N N . ARG A 1 689 ? -23.882 0.509 -0.183 1.00 93.31 689 ARG A N 1
ATOM 5190 C CA . ARG A 1 689 ? -22.606 0.127 0.457 1.00 93.31 689 ARG A CA 1
ATOM 5191 C C . ARG A 1 689 ? -22.710 -1.036 1.451 1.00 93.31 689 ARG A C 1
ATOM 5193 O O . ARG A 1 689 ? -21.698 -1.648 1.779 1.00 93.31 689 ARG A O 1
ATOM 5200 N N . LEU A 1 690 ? -23.918 -1.329 1.940 1.00 93.75 690 LEU A N 1
ATOM 5201 C CA . LEU A 1 690 ? -24.177 -2.442 2.856 1.00 93.75 690 LEU A CA 1
ATOM 5202 C C . LEU A 1 690 ? -24.469 -3.767 2.140 1.00 93.75 690 LEU A C 1
ATOM 5204 O O . LEU A 1 690 ? -24.311 -4.813 2.763 1.00 93.75 690 LEU A O 1
ATOM 5208 N N . GLY A 1 691 ? -24.893 -3.734 0.872 1.00 94.00 691 GLY A N 1
ATOM 5209 C CA . GLY A 1 691 ? -25.181 -4.925 0.064 1.00 94.00 691 GLY A CA 1
ATOM 5210 C C . GLY A 1 691 ? -26.526 -5.619 0.333 1.00 94.00 691 GLY A C 1
ATOM 5211 O O . GLY A 1 691 ? -26.767 -6.692 -0.207 1.00 94.00 691 GLY A O 1
ATOM 5212 N N . HIS A 1 692 ? -27.427 -5.024 1.124 1.00 92.62 692 HIS A N 1
ATOM 5213 C CA . HIS A 1 692 ? -28.730 -5.623 1.481 1.00 92.62 692 HIS A CA 1
ATOM 5214 C C . HIS A 1 692 ? -29.835 -5.438 0.423 1.00 92.62 692 HIS A C 1
ATOM 5216 O O . HIS A 1 692 ? -30.999 -5.709 0.705 1.00 92.62 692 HIS A O 1
ATOM 5222 N N . GLY A 1 693 ? -29.496 -4.934 -0.769 1.00 92.12 693 GLY A N 1
ATOM 5223 C CA . GLY A 1 693 ? -30.447 -4.642 -1.852 1.00 92.12 693 GLY A CA 1
ATOM 5224 C C . GLY A 1 693 ? -31.268 -3.356 -1.668 1.00 92.12 693 GLY A C 1
ATOM 5225 O O . GLY A 1 693 ? -32.095 -3.028 -2.515 1.00 92.12 693 GLY A O 1
ATOM 5226 N N . THR A 1 694 ? -31.040 -2.611 -0.584 1.00 92.62 694 THR A N 1
ATOM 5227 C CA . THR A 1 694 ? -31.728 -1.357 -0.243 1.00 92.62 694 THR A CA 1
ATOM 5228 C C . THR A 1 694 ? -30.733 -0.323 0.285 1.00 92.62 694 THR A C 1
ATOM 5230 O O . THR A 1 694 ? -29.732 -0.697 0.893 1.00 92.62 694 THR A O 1
ATOM 5233 N N . GLU A 1 695 ? -31.053 0.969 0.170 1.00 95.00 695 GLU A N 1
ATOM 5234 C CA . GLU A 1 695 ? -30.229 2.064 0.722 1.00 95.00 695 GLU A CA 1
ATOM 5235 C C . GLU A 1 695 ? -30.570 2.438 2.177 1.00 95.00 695 GLU A C 1
ATOM 5237 O O . GLU A 1 695 ? -30.059 3.418 2.727 1.00 95.00 695 GLU A O 1
ATOM 5242 N N . GLU A 1 696 ? -31.436 1.662 2.832 1.00 96.50 696 GLU A N 1
ATOM 5243 C CA . GLU A 1 696 ? -31.802 1.895 4.225 1.00 96.50 696 GLU A CA 1
ATOM 5244 C C . GLU A 1 696 ? -30.602 1.745 5.163 1.00 96.50 696 GLU A C 1
ATOM 5246 O O . GLU A 1 696 ? -29.749 0.866 5.015 1.00 96.50 696 GLU A O 1
ATOM 5251 N N . HIS A 1 697 ? -30.541 2.615 6.169 1.00 97.50 697 HIS A N 1
ATOM 5252 C CA . HIS A 1 697 ? -29.516 2.523 7.198 1.00 97.50 697 HIS A CA 1
ATOM 5253 C C . HIS A 1 697 ? -29.827 1.357 8.129 1.00 97.50 697 HIS A C 1
ATOM 5255 O O . HIS A 1 697 ? -30.911 1.276 8.710 1.00 97.50 697 HIS A O 1
ATOM 5261 N N . VAL A 1 698 ? -28.847 0.487 8.336 1.00 98.19 698 VAL A N 1
ATOM 5262 C CA . VAL A 1 698 ? -29.000 -0.689 9.189 1.00 98.19 698 VAL A CA 1
ATOM 5263 C C . VAL A 1 698 ? -28.285 -0.417 10.506 1.00 98.19 698 VAL A C 1
ATOM 5265 O O . VAL A 1 698 ? -27.069 -0.294 10.544 1.00 98.19 698 VAL A O 1
ATOM 5268 N N . ARG A 1 699 ? -29.025 -0.309 11.612 1.00 98.19 699 ARG A N 1
ATOM 5269 C CA . ARG A 1 699 ? -28.470 0.146 12.908 1.00 98.19 699 ARG A CA 1
ATOM 5270 C C . ARG A 1 699 ? -27.986 -0.982 13.830 1.00 98.19 699 ARG A C 1
ATOM 5272 O O . ARG A 1 699 ? -27.480 -0.720 14.921 1.00 98.19 699 ARG A O 1
ATOM 5279 N N . TYR A 1 700 ? -28.141 -2.225 13.389 1.00 98.25 700 TYR A N 1
ATOM 5280 C CA . TYR A 1 700 ? -27.645 -3.436 14.040 1.00 98.25 700 TYR A CA 1
ATOM 5281 C C . TYR A 1 700 ? -26.924 -4.302 13.004 1.00 98.25 700 TYR A C 1
ATOM 5283 O O . TYR A 1 700 ? -27.318 -4.269 11.842 1.00 98.25 700 TYR A O 1
ATOM 5291 N N . PRO A 1 701 ? -25.912 -5.097 13.383 1.00 98.31 701 PRO A N 1
ATOM 5292 C CA . PRO A 1 701 ? -25.296 -6.058 12.476 1.00 98.31 701 PRO A CA 1
ATOM 5293 C C . PRO A 1 701 ? -26.348 -6.942 11.804 1.00 98.31 701 PRO A C 1
ATOM 5295 O O . PRO A 1 701 ? -27.116 -7.623 12.485 1.00 98.31 701 PRO A O 1
ATOM 5298 N N . LYS A 1 702 ? -26.394 -6.911 10.470 1.00 97.56 702 LYS A N 1
ATOM 5299 C CA . LYS A 1 702 ? -27.307 -7.716 9.656 1.00 97.56 702 LYS A CA 1
ATOM 5300 C C . LYS A 1 702 ? -26.491 -8.632 8.755 1.00 97.56 702 LYS A C 1
ATOM 5302 O O . LYS A 1 702 ? -25.534 -8.179 8.126 1.00 97.56 702 LYS A O 1
ATOM 5307 N N . LEU A 1 703 ? -26.870 -9.907 8.718 1.00 96.19 703 LEU A N 1
ATOM 5308 C CA . LEU A 1 703 ? -26.256 -10.906 7.850 1.00 96.19 703 LEU A CA 1
ATOM 5309 C C . LEU A 1 703 ? -26.443 -10.502 6.384 1.00 96.19 703 LEU A C 1
ATOM 5311 O O . LEU A 1 703 ? -27.541 -10.131 5.971 1.00 96.19 703 LEU A O 1
ATOM 5315 N N . LEU A 1 704 ? -25.371 -10.586 5.605 1.00 93.44 704 LEU A N 1
ATOM 5316 C CA . LEU A 1 704 ? -25.405 -10.363 4.170 1.00 93.44 704 LEU A CA 1
ATOM 5317 C C . LEU A 1 704 ? -25.808 -11.663 3.459 1.00 93.44 704 LEU A C 1
ATOM 5319 O O . LEU A 1 704 ? -24.958 -12.471 3.087 1.00 93.44 704 LEU A O 1
ATOM 5323 N N . GLU A 1 705 ? -27.117 -11.866 3.290 1.00 88.25 705 GLU A N 1
ATOM 5324 C CA . GLU A 1 705 ? -27.707 -13.116 2.772 1.00 88.25 705 GLU A CA 1
ATOM 5325 C C . GLU A 1 705 ? -27.161 -13.530 1.396 1.00 88.25 705 GLU A C 1
ATOM 5327 O O . GLU A 1 705 ? -27.018 -14.716 1.119 1.00 88.25 705 GLU A O 1
ATOM 5332 N N . ALA A 1 706 ? -26.775 -12.567 0.553 1.00 82.88 706 ALA A N 1
ATOM 5333 C CA . ALA A 1 706 ? -26.226 -12.831 -0.778 1.00 82.88 706 ALA A CA 1
ATOM 5334 C C . ALA A 1 706 ? -24.913 -13.641 -0.772 1.00 82.88 706 ALA A C 1
ATOM 5336 O O . ALA A 1 706 ? -24.578 -14.249 -1.783 1.00 82.88 706 ALA A O 1
ATOM 5337 N N . LEU A 1 707 ? -24.172 -13.654 0.344 1.00 83.12 707 LEU A N 1
ATOM 5338 C CA . LEU A 1 707 ? -22.932 -14.429 0.503 1.00 83.12 707 LEU A CA 1
ATOM 5339 C C . LEU A 1 707 ? -23.139 -15.721 1.307 1.00 83.12 707 LEU A C 1
ATOM 5341 O O . LEU A 1 707 ? -22.182 -16.431 1.619 1.00 83.12 707 LEU A O 1
ATOM 5345 N N . GLN A 1 708 ? -24.379 -16.036 1.682 1.00 76.00 708 GLN A N 1
ATOM 5346 C CA . GLN A 1 708 ? -24.677 -17.205 2.494 1.00 76.00 708 GLN A CA 1
ATOM 5347 C C . GLN A 1 708 ? -24.403 -18.494 1.703 1.00 76.00 708 GLN A C 1
ATOM 5349 O O . GLN A 1 708 ? -24.952 -18.717 0.628 1.00 76.00 708 GLN A O 1
ATOM 5354 N N . GLY A 1 709 ? -23.543 -19.357 2.250 1.00 66.12 709 GLY A N 1
ATOM 5355 C CA . GLY A 1 709 ? -23.112 -20.605 1.607 1.00 66.12 709 GLY A CA 1
ATOM 5356 C C . GLY A 1 709 ? -21.780 -20.508 0.856 1.00 66.12 709 GLY A C 1
ATOM 5357 O O . GLY A 1 709 ? -21.167 -21.543 0.591 1.00 66.12 709 GLY A O 1
ATOM 5358 N N . GLU A 1 710 ? -21.270 -19.300 0.596 1.00 65.50 710 GLU A N 1
ATOM 5359 C CA . GLU A 1 710 ? -19.902 -19.097 0.120 1.00 65.50 710 GLU A CA 1
ATOM 5360 C C . GLU A 1 710 ? -18.965 -18.884 1.317 1.00 65.50 710 GLU A C 1
ATOM 5362 O O . GLU A 1 710 ? -19.178 -18.009 2.154 1.00 65.50 710 GLU A O 1
ATOM 5367 N N . ARG A 1 711 ? -17.902 -19.691 1.442 1.00 56.62 711 ARG A N 1
ATOM 5368 C CA . ARG A 1 711 ? -16.895 -19.470 2.493 1.00 56.62 711 ARG A CA 1
ATOM 5369 C C . ARG A 1 711 ? -16.080 -18.225 2.150 1.00 56.62 711 ARG A C 1
ATOM 5371 O O . ARG A 1 711 ? -15.127 -18.315 1.378 1.00 56.62 711 ARG A O 1
ATOM 5378 N N . ALA A 1 712 ? -16.402 -17.089 2.767 1.00 54.91 712 ALA A N 1
ATOM 5379 C CA . ALA A 1 712 ? -15.635 -15.850 2.650 1.00 54.91 712 ALA A CA 1
ATOM 5380 C C . ALA A 1 712 ? -14.298 -15.935 3.421 1.00 54.91 712 ALA A C 1
ATOM 5382 O O . ALA A 1 712 ? -14.073 -15.263 4.424 1.00 54.91 712 ALA A O 1
ATOM 5383 N N . GLY A 1 713 ? -13.386 -16.803 2.982 1.00 40.16 713 GLY A N 1
ATOM 5384 C CA . GLY A 1 713 ? -12.010 -16.864 3.468 1.00 40.16 713 GLY A CA 1
ATOM 5385 C C . GLY A 1 713 ? -11.068 -16.146 2.506 1.00 40.16 713 GLY A C 1
ATOM 5386 O O . GLY A 1 713 ? -11.226 -16.237 1.293 1.00 40.16 713 GLY A O 1
ATOM 5387 N N . ALA A 1 714 ? -10.008 -15.512 3.016 1.00 39.78 714 ALA A N 1
ATOM 5388 C CA . ALA A 1 714 ? -8.901 -14.972 2.205 1.00 39.78 714 ALA A CA 1
ATOM 5389 C C . ALA A 1 714 ? -8.072 -16.065 1.473 1.00 39.78 714 ALA A C 1
ATOM 5391 O O . ALA A 1 714 ? -6.951 -15.825 1.031 1.00 39.78 714 ALA A O 1
ATOM 5392 N N . SER A 1 715 ? -8.629 -17.266 1.332 1.00 29.52 715 SER A N 1
ATOM 5393 C CA . SER A 1 715 ? -8.177 -18.361 0.490 1.00 29.52 715 SER A CA 1
ATOM 5394 C C . SER A 1 715 ? -9.290 -18.655 -0.519 1.00 29.52 715 SER A C 1
ATOM 5396 O O . SER A 1 715 ? -10.311 -19.227 -0.149 1.00 29.52 715 SER A O 1
ATOM 5398 N N . GLN A 1 716 ? -9.060 -18.274 -1.779 1.00 29.47 716 GLN A N 1
ATOM 5399 C CA . GLN A 1 716 ? -9.926 -18.526 -2.941 1.00 29.47 716 GLN A CA 1
ATOM 5400 C C . GLN A 1 716 ? -11.301 -17.834 -2.934 1.00 29.47 716 GLN A C 1
ATOM 5402 O O . GLN A 1 716 ? -12.336 -18.483 -2.836 1.00 29.47 716 GLN A O 1
ATOM 5407 N N . ALA A 1 717 ? -11.327 -16.532 -3.234 1.00 26.94 717 ALA A N 1
ATOM 5408 C CA . ALA A 1 717 ? -12.487 -15.947 -3.907 1.00 26.94 717 ALA A CA 1
ATOM 5409 C C . ALA A 1 717 ? -12.447 -16.343 -5.400 1.00 26.94 717 ALA A C 1
ATOM 5411 O O . ALA A 1 717 ? -11.952 -15.608 -6.252 1.00 26.94 717 ALA A O 1
ATOM 5412 N N . ARG A 1 718 ? -12.908 -17.562 -5.707 1.00 27.36 718 ARG A N 1
ATOM 5413 C CA . ARG A 1 718 ? -13.464 -17.909 -7.022 1.00 27.36 718 ARG A CA 1
ATOM 5414 C C . ARG A 1 718 ? -14.964 -17.653 -6.921 1.00 27.36 718 ARG A C 1
ATOM 5416 O O . ARG A 1 718 ? -15.653 -18.436 -6.288 1.00 27.36 718 ARG A O 1
ATOM 5423 N N . GLY A 1 719 ? -15.458 -16.596 -7.550 1.00 24.91 719 GLY A N 1
ATOM 5424 C CA . GLY A 1 719 ? -16.895 -16.336 -7.603 1.00 24.91 719 GLY A CA 1
ATOM 5425 C C . GLY A 1 719 ? -17.174 -14.939 -8.124 1.00 24.91 719 GLY A C 1
ATOM 5426 O O . GLY A 1 719 ? -16.578 -13.977 -7.664 1.00 24.91 719 GLY A O 1
ATOM 5427 N N . ARG A 1 720 ? -18.002 -14.848 -9.161 1.00 26.20 720 ARG A N 1
ATOM 5428 C CA . ARG A 1 720 ? -18.339 -13.631 -9.908 1.00 26.20 720 ARG A CA 1
ATOM 5429 C C . ARG A 1 720 ? -18.955 -12.558 -8.999 1.00 26.20 720 ARG A C 1
ATOM 5431 O O . ARG A 1 720 ? -19.960 -12.826 -8.355 1.00 26.20 720 ARG A O 1
ATOM 5438 N N . PHE A 1 721 ? -18.445 -11.331 -9.064 1.00 22.64 721 PHE A N 1
ATOM 5439 C CA . PHE A 1 721 ? -19.211 -10.143 -8.674 1.00 22.64 721 PHE A CA 1
ATOM 5440 C C . PHE A 1 721 ? -20.120 -9.727 -9.849 1.00 22.64 721 PHE A C 1
ATOM 5442 O O . PHE A 1 721 ? -19.604 -9.593 -10.964 1.00 22.64 721 PHE A O 1
ATOM 5449 N N . PRO A 1 722 ? -21.439 -9.532 -9.663 1.00 24.52 722 PRO A N 1
ATOM 5450 C CA . PRO A 1 722 ? -22.224 -8.692 -10.560 1.00 24.52 722 PRO A CA 1
ATOM 5451 C C . PRO A 1 722 ? -21.870 -7.217 -10.299 1.00 24.52 722 PRO A C 1
ATOM 5453 O O . PRO A 1 722 ? -21.566 -6.849 -9.164 1.00 24.52 722 PRO A O 1
ATOM 5456 N N . GLY A 1 723 ? -21.795 -6.442 -11.386 1.00 27.31 723 GLY A N 1
ATOM 5457 C CA . GLY A 1 723 ? -21.178 -5.110 -11.448 1.00 27.31 723 GLY A CA 1
ATOM 5458 C C . GLY A 1 723 ? -22.028 -3.936 -10.992 1.00 27.31 723 GLY A C 1
ATOM 5459 O O . GLY A 1 723 ? -23.131 -4.156 -10.448 1.00 27.31 723 GLY A O 1
#

Nearest PDB structures (foldseek):
  4l1m-assembly2_B  TM=9.987E-01  e=1.237E-49  Homo sapiens
  4l1m-assembly3_C  TM=9.980E-01  e=5.236E-49  Homo sapiens
  4l1m-assembly1_A  TM=9.971E-01  e=1.194E-48  Homo sapiens
  3kci-assembly1_A  TM=9.500E-01  e=7.578E-36  Homo sapiens
  7q40-assembly1_A  TM=9.361E-01  e=6.711E-34  Homo sapiens

Solvent-accessible surface area (backbone atoms only — not comparable to full-atom values): 41555 Å² total; per-residue (Å²): 131,83,82,76,72,64,44,82,50,84,56,78,90,48,27,70,58,48,74,70,48,73,69,72,34,48,80,40,75,68,36,30,52,51,54,50,52,49,37,48,74,71,61,26,53,44,60,88,83,73,81,88,80,91,78,86,86,85,88,82,90,84,84,86,82,82,88,84,86,86,84,88,88,82,90,85,84,90,80,92,81,90,81,94,73,86,70,83,73,75,83,79,62,62,45,58,56,55,53,58,56,43,76,85,44,70,84,76,50,79,65,58,49,51,51,47,51,52,46,44,51,52,50,51,51,51,51,50,52,50,54,56,57,67,30,72,66,43,45,52,49,51,53,37,52,52,54,51,52,52,39,51,53,29,49,53,55,48,53,54,50,48,63,57,46,73,75,65,77,86,85,89,85,90,87,84,90,80,92,72,92,75,81,86,75,95,67,58,65,64,58,52,49,50,44,51,53,51,53,50,52,50,52,50,51,54,50,48,51,54,45,19,37,53,69,60,54,63,39,69,58,48,45,50,52,44,47,55,54,37,52,59,57,64,74,48,66,81,36,74,53,48,60,62,90,81,50,58,71,61,54,55,53,51,50,54,52,49,51,55,50,36,50,30,51,51,70,67,58,76,76,86,64,94,85,75,98,55,100,46,64,70,55,68,67,49,28,42,42,33,44,51,41,54,48,50,52,25,48,26,33,58,41,70,70,44,45,52,53,46,37,51,47,31,47,51,43,32,61,65,24,64,63,81,50,92,99,48,87,57,72,68,66,33,47,36,59,48,46,65,60,53,54,49,60,71,64,66,76,78,76,90,86,80,82,90,73,90,71,87,90,78,94,82,86,73,93,67,52,74,43,58,51,49,61,71,72,59,78,80,80,91,59,58,78,48,62,40,48,28,58,60,50,34,51,56,56,55,41,45,48,61,59,72,42,50,86,79,44,81,77,85,82,82,66,102,76,76,71,88,83,76,74,62,86,36,74,50,69,75,92,48,38,23,62,96,50,52,85,62,90,56,84,38,79,35,65,74,58,20,74,54,42,67,74,47,75,25,44,28,57,66,31,33,38,37,34,23,72,85,16,39,46,28,40,40,52,42,72,33,63,59,86,66,70,40,72,46,67,76,42,67,91,44,51,41,75,47,67,26,29,14,58,75,14,60,40,41,40,37,32,31,76,87,21,45,40,27,24,28,30,56,8,63,49,6,34,49,28,74,68,46,51,70,62,31,95,55,61,40,73,28,67,90,44,66,57,90,52,84,58,53,33,43,75,46,67,34,28,17,34,51,25,31,37,37,25,24,71,67,10,51,46,28,26,22,2,42,9,61,56,4,36,50,21,74,65,47,54,64,60,28,24,40,73,36,72,32,66,72,49,64,96,48,40,41,73,34,62,22,34,20,29,88,79,19,35,27,38,37,26,28,79,85,10,37,39,31,27,20,2,29,9,60,51,4,37,49,31,76,45,69,46,74,54,35,26,36,60,37,77,24,76,91,42,50,90,52,45,34,66,42,54,45,44,48,86,46,22,31,36,39,33,26,74,84,19,53,44,29,30,22,2,42,8,66,90,46,71,53,67,76,88,47,52,64,59,33,26,38,74,36,76,40,69,92,49,66,92,49,64,66,44,105,66,72,89,80,74,89,78,84,131

Foldseek 3Di:
DQDFDKDFQQDLVCLVVLLPDDLVLLVDPVSLVVLLVVCVVVVRIDGPPDDDDDDDDDDDDDDDDDDDDDDDDDDDDDDDDDDDDPPPDDPDLVLVVLVVCCVPHDDDDPVSVVVSVVSVVVVVVVVVVSVVCPDPVNVSVVSSVSSVVSNVVSVVVVVVVVVVCVVDDDDDDDDDDDDDDDDDDPPVPVVVVLLVVLVVVVVVVLVVCLVCLQVVPCLVVLLVVLVVLLVVLVPDAWQQQQPVVVDDPSVVVSVVVLLVSLLCLLVQNSPVDPDDPDNRTRDLSSSLSSLSSQLSVLRNNLDPVSLVVNLVSLVVQLVVQQDDDPPDRDNRRQWHLCLSVLVSLVVPDDDDDDDDDDDPDDPDDDDDDPLRVCVVPDDGDPDSRDTDGSNVVSSSSVSSVVRSCVVVPDDPDDDPPDPPDDQDWDWDADQAQAQVPNPDHDIDTDPQLSVQQFPDWAAAQFKIWTQGPQQWIWIDGRNDNHDDTHTQVLCPPFRWDDKEYANLAFKIWTATPQLWIWIAGFQALQQRAQQDSDGHPHTDTNVLQVDPDQFSRWDDWYDERFWIWTATPQQWIWIFGAQCQLQRACQDRHGHNHTDTNPLCPPFRWQEKEWYYDQIKIWTATQQQWIWIATWQALLQRAQDDGDGGNHIDTNPLRNPQQWRYKYYYHQKIWTAHPQQWIWIFGQQPPNPRQCPDRRGHNHTDTNVVCPPPRNDPPDPPDDDDD

InterPro domains:
  IPR000408 Regulator of chromosome condensation, RCC1 [PR00633] (501-517)
  IPR000408 Regulator of chromosome condensation, RCC1 [PR00633] (517-531)
  IPR000408 Regulator of chromosome condensation, RCC1 [PR00633] (614-632)
  IPR000408 Regulator of chromosome condensation, RCC1 [PR00633] (672-693)
  IPR000408 Regulator of chromosome condensation, RCC1 [PS50012] (515-570)
  IPR000408 Regulator of chromosome condensation, RCC1 [PS50012] (571-622)
  IPR000408 Regulator of chromosome condensation, RCC1 [PS50012] (625-676)
  IPR000408 Regulator of chromosome condensation, RCC1 [PS50012] (677-723)
  IPR009091 Regulator of chromosome condensation 1/beta-lactamase-inhibitor protein II [G3DSA:2.130.10.30] (423-720)
  IPR009091 Regulator of chromosome condensation 1/beta-lactamase-inhibitor protein II [SSF50985] (424-709)
  IPR051625 Diverse Signaling and Regulatory Domain-Containing Protein [PTHR22872] (118-711)
  IPR058923 RCC1-like domain [PF25390] (449-708)

Radius of gyration: 37.99 Å; Cα contacts (8 Å, |Δi|>4): 1142; chains: 1; bounding box: 99×94×95 Å

Sequence (723 aa):
MPSESFCLAAQARLDSKWLKTDIQLAFTGDGLCGLWNEMVKDGEILYPGAEVTQSGELPPRKDDGVDTQSGTKKEDLNDKDKKDEEETPAPVLRSKSILESWVWGKQPDVGELKECLSVLVKEQQALAVQAATSTLSALRLRQRLVILERYFIALNRAVAQESAKGKWKSSGGSLPSVDKKSSRPTGKGVEGLARVGSRAALSFAFAFLRRAWRSGEDADLCSELLQESLDALRALPEASLFDESTVSAVWLEVVERATRFLRSVVTGDVHGTPGTKGPGSIPLQDQHLALALLLELAVQRGTLSQMLSAILLLLQLWDSGTQETDNERSAQGTSAPLLPLLQRFQNMLCGKDAPHAEGDTLLLSGPLSPNESFLRYLVLPQDSELAIDLRQTAVVVMAHLDRLAAPCMPPLCSSPTSHKGSVQEVIGWGLIGWKCYANVIGPIQSKGLANLGVTQIACAEKRFLILSRNGRVYTQAYNSDTLAPQLVQGLASRNIVKIAAHSDGHHYLALAATGEVYSWGCGDGGRLGHGDTVPLEEPKVISAFSGKQAGKHVVHIACGSTYSAAITAEGELYTWGRGNYGRLGHGSSEDEAIPMLVAGLKGLKVIDVACGSGDAQTLAVTDNGQVWSWGDGDYGKLGRGGSDGCKTPKLIEKLQDLDVVKVRCGSQFSVALTKDGQVYSWGKGDNQRLGHGTEEHVRYPKLLEALQGERAGASQARGRFPG

pLDDT: mean 77.26, std 22.71, range [22.64, 98.88]